Protein AF-A0A1I8H5A0-F1 (afdb_monomer)

pLDDT: mean 78.32, std 18.62, range [27.25, 97.75]

Nearest PDB structures (foldseek):
  9ce3-assembly1_A  TM=4.148E-01  e=1.169E-10  Homo sapiens
  9ce3-assembly1_B  TM=4.151E-01  e=1.150E-09  Homo sapiens
  7zbw-assembly1_D  TM=3.678E-01  e=2.591E-02  Homo sapiens
  8vh5-assembly1_C  TM=3.851E-01  e=1.551E+00  Homo sapiens
  6bcu-assembly1_B  TM=1.953E-01  e=2.354E-01  Homo sapiens

Mean predicted aligned error: 11.82 Å

Structure (mmCIF, N/CA/C/O backbone):
data_AF-A0A1I8H5A0-F1
#
_entry.id   AF-A0A1I8H5A0-F1
#
loop_
_atom_site.group_PDB
_atom_site.id
_atom_site.type_symbol
_atom_site.label_atom_id
_atom_site.label_alt_id
_atom_site.label_comp_id
_atom_site.label_asym_id
_atom_site.label_entity_id
_atom_site.label_seq_id
_atom_site.pdbx_PDB_ins_code
_atom_site.Cartn_x
_atom_site.Cartn_y
_atom_site.Cartn_z
_atom_site.occupancy
_atom_site.B_iso_or_equiv
_atom_site.auth_seq_id
_atom_site.auth_comp_id
_atom_site.auth_asym_id
_atom_site.auth_atom_id
_atom_site.pdbx_PDB_model_num
ATOM 1 N N . GLN A 1 1 ? -18.972 13.573 58.453 1.00 36.12 1 GLN A N 1
ATOM 2 C CA . GLN A 1 1 ? -18.471 12.207 58.194 1.00 36.12 1 GLN A CA 1
ATOM 3 C C . GLN A 1 1 ? -19.435 11.590 57.183 1.00 36.12 1 GLN A C 1
ATOM 5 O O . GLN A 1 1 ? -20.547 11.268 57.561 1.00 36.12 1 GLN A O 1
ATOM 10 N N . GLN A 1 2 ? -19.290 11.885 55.888 1.00 27.25 2 GLN A N 1
ATOM 11 C CA . GLN A 1 2 ? -18.440 11.195 54.898 1.00 27.25 2 GLN A CA 1
ATOM 12 C C . GLN A 1 2 ? -18.731 9.688 54.761 1.00 27.25 2 GLN A C 1
ATOM 14 O O . GLN A 1 2 ? -18.377 8.919 55.642 1.00 27.25 2 GLN A O 1
ATOM 19 N N . GLN A 1 3 ? -19.367 9.366 53.622 1.00 29.69 3 GLN A N 1
ATOM 20 C CA . GLN A 1 3 ? -19.095 8.273 52.671 1.00 29.69 3 GLN A CA 1
ATOM 21 C C . GLN A 1 3 ? -18.950 6.828 53.180 1.00 29.69 3 GLN A C 1
ATOM 23 O O . GLN A 1 3 ? -18.031 6.511 53.920 1.00 29.69 3 GLN A O 1
ATOM 28 N N . GLN A 1 4 ? -19.738 5.917 52.594 1.00 29.20 4 GLN A N 1
ATOM 29 C CA . GLN A 1 4 ? -19.280 5.066 51.476 1.00 29.20 4 GLN A CA 1
ATOM 30 C C . GLN A 1 4 ? -20.447 4.198 50.959 1.00 29.20 4 GLN A C 1
ATOM 32 O O . GLN A 1 4 ? -20.838 3.216 51.581 1.00 29.20 4 GLN A O 1
ATOM 37 N N . GLN A 1 5 ? -21.008 4.575 49.806 1.00 34.12 5 GLN A N 1
ATOM 38 C CA . GLN A 1 5 ? -21.687 3.641 48.905 1.00 34.12 5 GLN A CA 1
ATOM 39 C C . GLN A 1 5 ? -20.589 3.001 48.056 1.00 34.12 5 GLN A C 1
ATOM 41 O O . GLN A 1 5 ? -19.822 3.712 47.412 1.00 34.12 5 GLN A O 1
ATOM 46 N N . GLN A 1 6 ? -20.465 1.680 48.136 1.00 36.69 6 GLN A N 1
ATOM 47 C CA . GLN A 1 6 ? -19.464 0.914 47.407 1.00 36.69 6 GLN A CA 1
ATOM 48 C C . GLN A 1 6 ? -20.053 0.476 46.063 1.00 36.69 6 GLN A C 1
ATOM 50 O O . GLN A 1 6 ? -21.084 -0.199 46.016 1.00 36.69 6 GLN A O 1
ATOM 55 N N . ASP A 1 7 ? -19.389 0.897 44.990 1.00 35.56 7 ASP A N 1
ATOM 56 C CA . ASP A 1 7 ? -19.660 0.518 43.610 1.00 35.56 7 ASP A CA 1
ATOM 57 C C . ASP A 1 7 ? -19.607 -1.002 43.432 1.00 35.56 7 ASP A C 1
ATOM 59 O O . ASP A 1 7 ? -18.598 -1.654 43.710 1.00 35.56 7 ASP A O 1
ATOM 63 N N . SER A 1 8 ? -20.698 -1.570 42.919 1.00 36.00 8 SER A N 1
ATOM 64 C CA . SER A 1 8 ? -20.673 -2.922 42.363 1.00 36.00 8 SER A CA 1
ATOM 65 C C . SER A 1 8 ? -20.005 -2.867 40.991 1.00 36.00 8 SER A C 1
ATOM 67 O O . SER A 1 8 ? -20.434 -2.129 40.099 1.00 36.00 8 SER A O 1
ATOM 69 N N . SER A 1 9 ? -18.924 -3.633 40.848 1.00 45.16 9 SER A N 1
ATOM 70 C CA . SER A 1 9 ? -18.112 -3.712 39.638 1.00 45.16 9 SER A CA 1
ATOM 71 C C . SER A 1 9 ? -18.972 -4.045 38.418 1.00 45.16 9 SER A C 1
ATOM 73 O O . SER A 1 9 ? -19.853 -4.902 38.467 1.00 45.16 9 SER A O 1
ATOM 75 N N . ILE A 1 10 ? -18.688 -3.398 37.287 1.00 45.38 10 ILE A N 1
ATOM 76 C CA . ILE A 1 10 ? -19.320 -3.665 35.983 1.00 45.38 10 ILE A CA 1
ATOM 77 C C . ILE A 1 10 ? -19.198 -5.157 35.608 1.00 45.38 10 ILE A C 1
ATOM 79 O O . ILE A 1 10 ? -20.102 -5.715 34.985 1.00 45.38 10 ILE A O 1
ATOM 83 N N . ALA A 1 11 ? -18.153 -5.838 36.095 1.00 39.69 11 ALA A N 1
ATOM 84 C CA . ALA A 1 11 ? -17.982 -7.285 35.968 1.00 39.69 11 ALA A CA 1
ATOM 85 C C . ALA A 1 11 ? -19.120 -8.099 36.620 1.00 39.69 11 ALA A C 1
ATOM 87 O O . ALA A 1 11 ? -19.476 -9.168 36.124 1.00 39.69 11 ALA A O 1
ATOM 88 N N . ASP A 1 12 ? -19.736 -7.596 37.692 1.00 44.28 12 ASP A N 1
ATOM 89 C CA . ASP A 1 12 ? -20.844 -8.267 38.378 1.00 44.28 12 ASP A CA 1
ATOM 90 C C . ASP A 1 12 ? -22.194 -8.005 37.701 1.00 44.28 12 ASP A C 1
ATOM 92 O O . ASP A 1 12 ? -23.044 -8.894 37.669 1.00 44.28 12 ASP A O 1
ATOM 96 N N . LYS A 1 13 ? -22.378 -6.842 37.063 1.00 49.00 13 LYS A N 1
ATOM 97 C CA . LYS A 1 13 ? -23.572 -6.569 36.239 1.00 49.00 13 LYS A CA 1
ATOM 98 C C . LYS A 1 13 ? -23.589 -7.421 34.968 1.00 49.00 13 LYS A C 1
ATOM 100 O O . LYS A 1 13 ? -24.644 -7.923 34.584 1.00 49.00 13 LYS A O 1
ATOM 105 N N . LEU A 1 14 ? -22.419 -7.671 34.378 1.00 40.91 14 LEU A N 1
ATOM 106 C CA . LEU A 1 14 ? -22.277 -8.577 33.237 1.00 40.91 14 LEU A CA 1
ATOM 107 C C . LEU A 1 14 ? -22.564 -10.038 33.619 1.00 40.91 14 LEU A C 1
ATOM 109 O O . LEU A 1 14 ? -23.171 -10.761 32.838 1.00 40.91 14 LEU A O 1
ATOM 113 N N . ARG A 1 15 ? -22.247 -10.477 34.845 1.00 43.91 15 ARG A N 1
ATOM 114 C CA . ARG A 1 15 ? -22.574 -11.842 35.310 1.00 43.91 15 ARG A CA 1
ATOM 115 C C . ARG A 1 15 ? -24.074 -12.115 35.443 1.00 43.91 15 ARG A C 1
ATOM 117 O O . ARG A 1 15 ? -24.494 -13.258 35.271 1.00 43.91 15 ARG A O 1
ATOM 124 N N . VAL A 1 16 ? -24.880 -11.098 35.748 1.00 48.06 16 VAL A N 1
ATOM 125 C CA . VAL A 1 16 ? -26.335 -11.245 35.949 1.00 48.06 16 VAL A CA 1
ATOM 126 C C . VAL A 1 16 ? -27.083 -11.424 34.624 1.00 48.06 16 VAL A C 1
ATOM 128 O O . VAL A 1 16 ? -28.073 -12.152 34.585 1.00 48.06 16 VAL A O 1
ATOM 131 N N . LEU A 1 17 ? -26.589 -10.846 33.526 1.00 50.06 17 LEU A N 1
ATOM 132 C CA . LEU A 1 17 ? -27.202 -10.996 32.199 1.00 50.06 17 LEU A CA 1
ATOM 133 C C . LEU A 1 17 ? -27.052 -12.414 31.619 1.00 50.06 17 LEU A C 1
ATOM 135 O O . LEU A 1 17 ? -27.881 -12.834 30.818 1.00 50.06 17 LEU A O 1
ATOM 139 N N . PHE A 1 18 ? -26.051 -13.178 32.069 1.00 49.72 18 PHE A N 1
ATOM 140 C CA . PHE A 1 18 ? -25.704 -14.488 31.502 1.00 49.72 18 PHE A CA 1
ATOM 141 C C . PHE A 1 18 ? -26.106 -15.704 32.350 1.00 49.72 18 PHE A C 1
ATOM 143 O O . PHE A 1 18 ? -25.821 -16.829 31.948 1.00 49.72 18 PHE A O 1
ATOM 150 N N . ASN A 1 19 ? -26.772 -15.539 33.502 1.00 39.81 19 ASN A N 1
ATOM 151 C CA . ASN A 1 19 ? -27.051 -16.675 34.390 1.00 39.81 19 ASN A CA 1
ATOM 152 C C . ASN A 1 19 ? -28.543 -16.844 34.720 1.00 39.81 19 ASN A C 1
ATOM 154 O O . ASN A 1 19 ? -29.027 -16.431 35.774 1.00 39.81 19 ASN A O 1
ATOM 158 N N . LYS A 1 20 ? -29.278 -17.513 33.824 1.00 38.03 20 LYS A N 1
ATOM 159 C CA . LYS A 1 20 ? -30.628 -18.035 34.091 1.00 38.03 20 LYS A CA 1
ATOM 160 C C . LYS A 1 20 ? -30.514 -19.536 34.404 1.00 38.03 20 LYS A C 1
ATOM 162 O O . LYS A 1 20 ? -30.179 -20.326 33.527 1.00 38.03 20 LYS A O 1
ATOM 167 N N . LYS A 1 21 ? -30.759 -19.937 35.659 1.00 35.81 21 LYS A N 1
ATOM 168 C CA . LYS A 1 21 ? -30.766 -21.355 36.083 1.00 35.81 21 LYS A CA 1
ATOM 169 C C . LYS A 1 21 ? -32.036 -22.078 35.599 1.00 35.81 21 LYS A C 1
ATOM 171 O O . LYS A 1 21 ? -33.122 -21.547 35.833 1.00 35.81 21 LYS A O 1
ATOM 176 N N . PRO A 1 22 ? -31.945 -23.308 35.062 1.00 37.03 22 PRO A N 1
ATOM 177 C CA . PRO A 1 22 ? -33.051 -24.257 35.065 1.00 37.03 22 PRO A CA 1
ATOM 178 C C . PRO A 1 22 ? -33.091 -25.035 36.393 1.00 37.03 22 PRO A C 1
ATOM 180 O O . PRO A 1 22 ? -32.066 -25.326 37.015 1.00 37.03 22 PRO A O 1
ATOM 183 N N . SER A 1 23 ? -34.297 -25.351 36.854 1.00 32.72 23 SER A N 1
ATOM 184 C CA . SER A 1 23 ? -34.565 -26.161 38.043 1.00 32.72 23 SER A CA 1
ATOM 185 C C . SER A 1 23 ? -34.363 -27.659 37.769 1.00 32.72 23 SER A C 1
ATOM 187 O O . SER A 1 23 ? -35.067 -28.230 36.946 1.00 32.72 23 SER A O 1
ATOM 189 N N . SER A 1 24 ? -33.399 -28.240 38.493 1.00 37.25 24 SER A N 1
ATOM 190 C CA . SER A 1 24 ? -33.206 -29.641 38.929 1.00 37.25 24 SER A CA 1
ATOM 191 C C . SER A 1 24 ? -33.884 -30.798 38.170 1.00 37.25 24 SER A C 1
ATOM 193 O O . SER A 1 24 ? -35.094 -30.954 38.286 1.00 37.25 24 SER A O 1
ATOM 195 N N . THR A 1 25 ? -33.073 -31.732 37.641 1.00 33.72 25 THR A N 1
ATOM 196 C CA . THR A 1 25 ? -32.856 -33.082 38.233 1.00 33.72 25 THR A CA 1
ATOM 197 C C . THR A 1 25 ? -31.679 -33.832 37.580 1.00 33.72 25 THR A C 1
ATOM 199 O O . THR A 1 25 ? -31.668 -34.039 36.377 1.00 33.72 25 THR A O 1
ATOM 202 N N . SER A 1 26 ? -30.739 -34.275 38.431 1.00 41.84 26 SER A N 1
ATOM 203 C CA . SER A 1 26 ? -29.783 -35.402 38.315 1.00 41.84 26 SER A CA 1
ATOM 204 C C . SER A 1 26 ? -28.833 -35.548 37.101 1.00 41.84 26 SER A C 1
ATOM 206 O O . SER A 1 26 ? -29.247 -35.886 36.001 1.00 41.84 26 SER A O 1
ATOM 208 N N . SER A 1 27 ? -27.524 -35.564 37.417 1.00 39.47 27 SER A N 1
ATOM 209 C CA . SER A 1 27 ? -26.401 -36.182 36.661 1.00 39.47 27 SER A CA 1
ATOM 210 C C . SER A 1 27 ? -25.765 -35.438 35.467 1.00 39.47 27 SER A C 1
ATOM 212 O O . SER A 1 27 ? -25.192 -36.082 34.601 1.00 39.47 27 SER A O 1
ATOM 214 N N . GLU A 1 28 ? -25.747 -34.101 35.443 1.00 37.59 28 GLU A N 1
ATOM 215 C CA . GLU A 1 28 ? -25.071 -33.315 34.381 1.00 37.59 28 GLU A CA 1
ATOM 216 C C . GLU A 1 28 ? -23.931 -32.331 34.793 1.00 37.59 28 GLU A C 1
ATOM 218 O O . GLU A 1 28 ? -23.664 -31.403 34.027 1.00 37.59 28 GLU A O 1
ATOM 223 N N . PRO A 1 29 ? -23.189 -32.419 35.925 1.00 40.59 29 PRO A N 1
ATOM 224 C CA . PRO A 1 29 ? -22.271 -31.317 36.267 1.00 40.59 29 PRO A CA 1
ATOM 225 C C . PRO A 1 29 ? -21.056 -31.173 35.332 1.00 40.59 29 PRO A C 1
ATOM 227 O O . PRO A 1 29 ? -20.545 -30.070 35.172 1.00 40.59 29 PRO A O 1
ATOM 230 N N . GLN A 1 30 ? -20.581 -32.259 34.708 1.00 40.69 30 GLN A N 1
ATOM 231 C CA . GLN A 1 30 ? -19.347 -32.232 33.905 1.00 40.69 30 GLN A CA 1
ATOM 232 C C . GLN A 1 30 ? -19.579 -31.944 32.412 1.00 40.69 30 GLN A C 1
ATOM 234 O O . GLN A 1 30 ? -18.714 -31.352 31.772 1.00 40.69 30 GLN A O 1
ATOM 239 N N . GLN A 1 31 ? -20.749 -32.289 31.861 1.00 41.06 31 GLN A N 1
ATOM 240 C CA . GLN A 1 31 ? -21.080 -32.023 30.452 1.00 41.06 31 GLN A CA 1
ATOM 241 C C . GLN A 1 31 ? -21.606 -30.595 30.231 1.00 41.06 31 GLN A C 1
ATOM 243 O O . GLN A 1 31 ? -21.210 -29.949 29.263 1.00 41.06 31 GLN A O 1
ATOM 248 N N . LEU A 1 32 ? -22.395 -30.045 31.164 1.00 40.22 32 LEU A N 1
ATOM 249 C CA . LEU A 1 32 ? -22.862 -28.653 31.087 1.00 40.22 32 LEU A CA 1
ATOM 250 C C . LEU A 1 32 ? -21.727 -27.637 31.280 1.00 40.22 32 LEU A C 1
ATOM 252 O O . LEU A 1 32 ? -21.750 -26.574 30.667 1.00 40.22 32 LEU A O 1
ATOM 256 N N . GLN A 1 33 ? -20.706 -27.959 32.081 1.00 42.56 33 GLN A N 1
ATOM 257 C CA . GLN A 1 33 ? -19.560 -27.068 32.286 1.00 42.56 33 GLN A CA 1
ATOM 258 C C . GLN A 1 33 ? -18.626 -27.020 31.061 1.00 42.56 33 GLN A C 1
ATOM 260 O O . GLN A 1 33 ? -18.037 -25.974 30.791 1.00 42.56 33 GLN A O 1
ATOM 265 N N . GLN A 1 34 ? -18.562 -28.101 30.271 1.00 43.91 34 GLN A N 1
ATOM 266 C CA . GLN A 1 34 ? -17.910 -28.106 28.953 1.00 43.91 34 GLN A CA 1
ATOM 267 C C . GLN A 1 34 ? -18.767 -27.428 27.869 1.00 43.91 34 GLN A C 1
ATOM 269 O O . GLN A 1 34 ? -18.216 -26.718 27.032 1.00 43.91 34 GLN A O 1
ATOM 274 N N . GLN A 1 35 ? -20.100 -27.559 27.909 1.00 45.66 35 GLN A N 1
ATOM 275 C CA . GLN A 1 35 ? -21.001 -26.863 26.974 1.00 45.66 35 GLN A CA 1
ATOM 276 C C . GLN A 1 35 ? -21.066 -25.345 27.214 1.00 45.66 35 GLN A C 1
ATOM 278 O O . GLN A 1 35 ? -21.071 -24.573 26.258 1.00 45.66 35 GLN A O 1
ATOM 283 N N . GLN A 1 36 ? -21.044 -24.884 28.469 1.00 47.66 36 GLN A N 1
ATOM 284 C CA . GLN A 1 36 ? -21.005 -23.449 28.794 1.00 47.66 36 GLN A CA 1
ATOM 285 C C . GLN A 1 36 ? -19.665 -22.788 28.433 1.00 47.66 36 GLN A C 1
ATOM 287 O O . GLN A 1 36 ? -19.615 -21.579 28.226 1.00 47.66 36 GLN A O 1
ATOM 292 N N . GLN A 1 37 ? -18.579 -23.560 28.299 1.00 47.78 37 GLN A N 1
ATOM 293 C CA . GLN A 1 37 ? -17.295 -23.052 27.801 1.00 47.78 37 GLN A CA 1
ATOM 294 C C . GLN A 1 37 ? -17.253 -22.873 26.273 1.00 47.78 37 GLN A C 1
ATOM 296 O O . GLN A 1 37 ? -16.323 -22.235 25.778 1.00 47.78 37 GLN A O 1
ATOM 301 N N . GLN A 1 38 ? -18.256 -23.376 25.541 1.00 50.16 38 GLN A N 1
ATOM 302 C CA . GLN A 1 38 ? -18.289 -23.403 24.074 1.00 50.16 38 GLN A CA 1
ATOM 303 C C . GLN A 1 38 ? -19.316 -22.462 23.426 1.00 50.16 38 GLN A C 1
ATOM 305 O O . GLN A 1 38 ? -19.316 -22.347 22.203 1.00 50.16 38 GLN A O 1
ATOM 310 N N . GLN A 1 39 ? -20.163 -21.765 24.191 1.00 57.53 39 GLN A N 1
ATOM 311 C CA . GLN A 1 39 ? -21.069 -20.772 23.604 1.00 57.53 39 GLN A CA 1
ATOM 312 C C . GLN A 1 39 ? -20.281 -19.520 23.215 1.00 57.53 39 GLN A C 1
ATOM 314 O O . GLN A 1 39 ? -19.630 -18.890 24.056 1.00 57.53 39 GLN A O 1
ATOM 319 N N . GLN A 1 40 ? -20.298 -19.188 21.924 1.00 58.22 40 GLN A N 1
ATOM 320 C CA . GLN A 1 40 ? -19.700 -17.952 21.448 1.00 58.22 40 GLN A CA 1
ATOM 321 C C . GLN A 1 40 ? -20.525 -16.764 21.970 1.00 58.22 40 GLN A C 1
ATOM 323 O O . GLN A 1 40 ? -21.753 -16.825 22.003 1.00 58.22 40 GLN A O 1
ATOM 328 N N . PRO A 1 41 ? -19.874 -15.690 22.439 1.00 64.50 41 PRO A N 1
ATOM 329 C CA . PRO A 1 41 ? -20.574 -14.476 22.842 1.00 64.50 41 PRO A CA 1
ATOM 330 C C . PRO A 1 41 ? -21.355 -13.888 21.656 1.00 64.50 41 PRO A C 1
ATOM 332 O O . PRO A 1 41 ? -20.792 -13.681 20.586 1.00 64.50 41 PRO A O 1
ATOM 335 N N . VAL A 1 42 ? -22.646 -13.606 21.847 1.00 72.50 42 VAL A N 1
ATOM 336 C CA . VAL A 1 42 ? -23.526 -13.020 20.820 1.00 72.50 42 VAL A CA 1
ATOM 337 C C . VAL A 1 42 ? -23.504 -11.495 20.927 1.00 72.50 42 VAL A C 1
ATOM 339 O O . VAL A 1 42 ? -23.496 -10.950 22.035 1.00 72.50 42 VAL A O 1
ATOM 342 N N . LEU A 1 43 ? -23.536 -10.794 19.792 1.00 75.44 43 LEU A N 1
ATOM 343 C CA . LEU A 1 43 ? -23.784 -9.352 19.771 1.00 75.44 43 LEU A CA 1
ATOM 344 C C . LEU A 1 43 ? -25.188 -9.048 20.321 1.00 75.44 43 LEU A C 1
ATOM 346 O O . LEU A 1 43 ? -26.190 -9.344 19.677 1.00 75.44 43 LEU A O 1
ATOM 350 N N . THR A 1 44 ? -25.274 -8.434 21.500 1.00 76.31 44 THR A N 1
ATOM 351 C CA . THR A 1 44 ? -26.557 -8.057 22.110 1.00 76.31 44 THR A CA 1
ATOM 352 C C . THR A 1 44 ? -26.909 -6.594 21.832 1.00 76.31 44 THR A C 1
ATOM 354 O O . THR A 1 44 ? -26.030 -5.741 21.724 1.00 76.31 44 THR A O 1
ATOM 357 N N . GLU A 1 45 ? -28.205 -6.264 21.794 1.00 78.75 45 GLU A N 1
ATOM 358 C CA . GLU A 1 45 ? -28.675 -4.864 21.736 1.00 78.75 45 GLU A CA 1
ATOM 359 C C . GLU A 1 45 ? -28.112 -4.024 22.895 1.00 78.75 45 GLU A C 1
ATOM 361 O O . GLU A 1 45 ? -27.731 -2.876 22.702 1.00 78.75 45 GLU A O 1
ATOM 366 N N . GLN A 1 46 ? -27.946 -4.626 24.077 1.00 80.00 46 GLN A N 1
ATOM 367 C CA . GLN A 1 46 ? -27.339 -3.974 25.243 1.00 80.00 46 GLN A CA 1
ATOM 368 C C . GLN A 1 46 ? -25.869 -3.596 25.025 1.00 80.00 46 GLN A C 1
ATOM 370 O O . GLN A 1 46 ? -25.410 -2.575 25.534 1.00 80.00 46 GLN A O 1
ATOM 375 N N . LEU A 1 47 ? -25.118 -4.414 24.281 1.00 81.81 47 LEU A N 1
ATOM 376 C CA . LEU A 1 47 ? -23.746 -4.092 23.899 1.00 81.81 47 LEU A CA 1
ATOM 377 C C . LEU A 1 47 ? -23.719 -2.932 22.897 1.00 81.81 47 LEU A C 1
ATOM 379 O O . LEU A 1 47 ? -22.889 -2.043 23.017 1.00 81.81 47 LEU A O 1
ATOM 383 N N . VAL A 1 48 ? -24.635 -2.902 21.927 1.00 85.56 48 VAL A N 1
ATOM 384 C CA . VAL A 1 48 ? -24.722 -1.779 20.977 1.00 85.56 48 VAL A CA 1
ATOM 385 C C . VAL A 1 48 ? -25.137 -0.489 21.693 1.00 85.56 48 VAL A C 1
ATOM 387 O O . VAL A 1 48 ? -24.568 0.571 21.441 1.00 85.56 48 VAL A O 1
ATOM 390 N N . GLU A 1 49 ? -26.080 -0.572 22.631 1.00 89.19 49 GLU A N 1
ATOM 391 C CA . GLU A 1 49 ? -26.533 0.559 23.441 1.00 89.19 49 GLU A CA 1
ATOM 392 C C . GLU A 1 49 ? -25.407 1.124 24.323 1.00 89.19 49 GLU A C 1
ATOM 394 O O . GLU A 1 49 ? -25.267 2.346 24.419 1.00 89.19 49 GLU A O 1
ATOM 399 N N . SER A 1 50 ? -24.553 0.266 24.897 1.00 91.62 50 SER A N 1
ATOM 400 C CA . SER A 1 50 ? -23.406 0.699 25.710 1.00 91.62 50 SER A CA 1
ATOM 401 C C . SER A 1 50 ? -22.291 1.373 24.899 1.00 91.62 50 SER A C 1
ATOM 403 O O . SER A 1 50 ? -21.528 2.167 25.448 1.00 91.62 50 SER A O 1
ATOM 405 N N . LEU A 1 51 ? -22.216 1.099 23.594 1.00 93.38 51 LEU A N 1
ATOM 406 C CA . LEU A 1 51 ? -21.297 1.754 22.659 1.00 93.38 51 LEU A CA 1
ATOM 407 C C . LEU A 1 51 ? -21.853 3.069 22.099 1.00 93.38 51 LEU A C 1
ATOM 409 O O . LEU A 1 51 ? -21.080 3.887 21.602 1.00 93.38 51 LEU A O 1
ATOM 413 N N . SER A 1 52 ? -23.172 3.263 22.149 1.00 91.06 52 SER A N 1
ATOM 414 C CA . SER A 1 52 ? -23.867 4.354 21.463 1.00 91.06 52 SER A CA 1
ATOM 415 C C . SER A 1 52 ? -23.484 5.749 21.971 1.00 91.06 52 SER A C 1
ATOM 417 O O . SER A 1 52 ? -23.104 5.936 23.127 1.00 91.06 52 SER A O 1
ATOM 419 N N . CYS A 1 53 ? -23.673 6.762 21.121 1.00 90.44 53 CYS A N 1
ATOM 420 C CA . CYS A 1 53 ? -23.412 8.171 21.437 1.00 90.44 53 CYS A CA 1
ATOM 421 C C . CYS A 1 53 ? -24.278 8.751 22.573 1.00 90.44 53 CYS A C 1
ATOM 423 O O . CYS A 1 53 ? -24.039 9.875 23.000 1.00 90.44 53 CYS A O 1
ATOM 425 N N . GLY A 1 54 ? -25.284 8.015 23.062 1.00 88.81 54 GLY A N 1
ATOM 426 C CA . GLY A 1 54 ? -26.074 8.408 24.233 1.00 88.81 54 GLY A CA 1
ATOM 427 C C . GLY A 1 54 ? -25.367 8.174 25.573 1.00 88.81 54 GLY A C 1
ATOM 428 O O . GLY A 1 54 ? -25.843 8.657 26.598 1.00 88.81 54 GLY A O 1
ATOM 429 N N . GLN A 1 55 ? -24.259 7.428 25.583 1.00 92.38 55 GLN A N 1
ATOM 430 C CA . GLN A 1 55 ? -23.463 7.145 26.778 1.00 92.38 55 GLN A CA 1
ATOM 431 C C . GLN A 1 55 ? -22.334 8.168 26.965 1.00 92.38 55 GLN A C 1
ATOM 433 O O . GLN A 1 55 ? -21.845 8.762 26.004 1.00 92.38 55 GLN A O 1
ATOM 438 N N . ASP A 1 56 ? -21.877 8.321 28.209 1.00 94.38 56 ASP A N 1
ATOM 439 C CA . ASP A 1 56 ? -20.683 9.108 28.530 1.00 94.38 56 ASP A CA 1
ATOM 440 C C . ASP A 1 56 ? -19.423 8.541 27.845 1.00 94.38 56 ASP A C 1
ATOM 442 O O . ASP A 1 56 ? -19.262 7.321 27.725 1.00 94.38 56 ASP A O 1
ATOM 446 N N . VAL A 1 57 ? -18.510 9.419 27.414 1.00 94.69 57 VAL A N 1
ATOM 447 C CA . VAL A 1 57 ? -17.316 9.035 26.645 1.00 94.69 57 VAL A CA 1
ATOM 448 C C . VAL A 1 57 ? -16.430 8.034 27.394 1.00 94.69 57 VAL A C 1
ATOM 450 O O . VAL A 1 57 ? -15.928 7.095 26.779 1.00 94.69 57 VAL A O 1
ATOM 453 N N . GLU A 1 58 ? -16.288 8.145 28.719 1.00 94.94 58 GLU A N 1
ATOM 454 C CA . GLU A 1 58 ? -15.463 7.219 29.502 1.00 94.94 58 GLU A CA 1
ATOM 455 C C . GLU A 1 58 ? -16.090 5.824 29.586 1.00 94.94 58 GLU A C 1
ATOM 457 O O . GLU A 1 58 ? -15.387 4.807 29.564 1.00 94.94 58 GLU A O 1
ATOM 462 N N . LEU A 1 59 ? -17.423 5.755 29.670 1.00 95.00 59 LEU A N 1
ATOM 463 C CA . LEU A 1 59 ? -18.154 4.488 29.641 1.00 95.00 59 LEU A CA 1
ATOM 464 C C . LEU A 1 59 ? -18.033 3.822 28.271 1.00 95.00 59 LEU A C 1
ATOM 466 O O . LEU A 1 59 ? -17.803 2.613 28.201 1.00 95.00 59 LEU A O 1
ATOM 470 N N . ARG A 1 60 ? -18.104 4.614 27.197 1.00 96.81 60 ARG A N 1
ATOM 471 C CA . ARG A 1 60 ? -17.917 4.124 25.827 1.00 96.81 60 ARG A CA 1
ATOM 472 C C . ARG A 1 60 ? -16.506 3.597 25.605 1.00 96.81 60 ARG A C 1
ATOM 474 O O . ARG A 1 60 ? -16.366 2.505 25.067 1.00 96.81 60 ARG A O 1
ATOM 481 N N . ILE A 1 61 ? -15.470 4.292 26.086 1.00 96.56 61 ILE A N 1
ATOM 482 C CA . ILE A 1 61 ? -14.077 3.809 26.025 1.00 96.56 61 ILE A CA 1
ATOM 483 C C . ILE A 1 61 ? -13.957 2.426 26.677 1.00 96.56 61 ILE A C 1
ATOM 485 O O . ILE A 1 61 ? -13.415 1.502 26.068 1.00 96.56 61 ILE A O 1
ATOM 489 N N . LYS A 1 62 ? -14.505 2.252 27.887 1.00 96.12 62 LYS A N 1
ATOM 490 C CA . LYS A 1 62 ? -14.485 0.959 28.595 1.00 96.12 62 LYS A CA 1
ATOM 491 C C . LYS A 1 62 ? -15.232 -0.126 27.818 1.00 96.12 62 LYS A C 1
ATOM 493 O O . LYS A 1 62 ? -14.726 -1.241 27.706 1.00 96.12 62 LYS A O 1
ATOM 498 N N . ALA A 1 63 ? -16.401 0.192 27.260 1.00 95.50 63 ALA A N 1
ATOM 499 C CA . ALA A 1 63 ? -17.179 -0.742 26.448 1.00 95.50 63 ALA A CA 1
ATOM 500 C C . ALA A 1 63 ? -16.428 -1.159 25.167 1.00 95.50 63 ALA A C 1
ATOM 502 O O . ALA A 1 63 ? -16.353 -2.347 24.854 1.00 95.50 63 ALA A O 1
ATOM 503 N N . VAL A 1 64 ? -15.800 -0.206 24.468 1.00 97.06 64 VAL A N 1
ATOM 504 C CA . VAL A 1 64 ? -14.968 -0.450 23.276 1.00 97.06 64 VAL A CA 1
ATOM 505 C C . VAL A 1 64 ? -13.774 -1.345 23.610 1.00 97.06 64 VAL A C 1
ATOM 507 O O . VAL A 1 64 ? -13.496 -2.298 22.882 1.00 97.06 64 VAL A O 1
ATOM 510 N N . GLN A 1 65 ? -13.081 -1.089 24.722 1.00 95.88 65 GLN A N 1
ATOM 511 C CA . GLN A 1 65 ? -11.944 -1.903 25.162 1.00 95.88 65 GLN A CA 1
ATOM 512 C C . GLN A 1 65 ? -12.364 -3.337 25.509 1.00 95.88 65 GLN A C 1
ATOM 514 O O . GLN A 1 65 ? -11.721 -4.286 25.062 1.00 95.88 65 GLN A O 1
ATOM 519 N N . GLN A 1 66 ? -13.474 -3.508 26.234 1.00 92.88 66 GLN A N 1
ATOM 520 C CA . GLN A 1 66 ? -14.028 -4.829 26.550 1.00 92.88 66 GLN A CA 1
ATOM 521 C C . GLN A 1 66 ? -14.414 -5.600 25.284 1.00 92.88 66 GLN A C 1
ATOM 523 O O . GLN A 1 66 ? -14.107 -6.786 25.163 1.00 92.88 66 GLN A O 1
ATOM 528 N N . LEU A 1 67 ? -15.046 -4.930 24.315 1.00 93.06 67 LEU A N 1
ATOM 529 C CA . LEU A 1 67 ? -15.378 -5.540 23.030 1.00 93.06 67 LEU A CA 1
ATOM 530 C C . LEU A 1 67 ? -14.120 -5.929 22.247 1.00 93.06 67 LEU A C 1
ATOM 532 O O . LEU A 1 67 ? -14.070 -7.012 21.670 1.00 93.06 67 LEU A O 1
ATOM 536 N N . THR A 1 68 ? -13.093 -5.079 22.256 1.00 95.00 68 THR A N 1
ATOM 537 C CA . THR A 1 68 ? -11.809 -5.350 21.591 1.00 95.00 68 THR A CA 1
ATOM 538 C C . THR A 1 68 ? -11.149 -6.609 22.155 1.00 95.00 68 THR A C 1
ATOM 540 O O . THR A 1 68 ? -10.719 -7.477 21.392 1.00 95.00 68 THR A O 1
ATOM 543 N N . GLU A 1 69 ? -11.102 -6.745 23.484 1.00 92.06 69 GLU A N 1
ATOM 544 C CA . GLU A 1 69 ? -10.564 -7.933 24.159 1.00 92.06 69 GLU A CA 1
ATOM 545 C C . GLU A 1 69 ? -11.374 -9.189 23.815 1.00 92.06 69 GLU A C 1
ATOM 547 O O . GLU A 1 69 ? -10.815 -10.252 23.536 1.00 92.06 69 GLU A O 1
ATOM 552 N N . LEU A 1 70 ? -12.699 -9.063 23.788 1.00 88.62 70 LEU A N 1
ATOM 553 C CA . LEU A 1 70 ? -13.598 -10.158 23.465 1.00 88.62 70 LEU A CA 1
ATOM 554 C C . LEU A 1 70 ? -13.384 -10.642 22.023 1.00 88.62 70 LEU A C 1
ATOM 556 O O . LEU A 1 70 ? -13.202 -11.841 21.826 1.00 88.62 70 LEU A O 1
ATOM 560 N N . VAL A 1 71 ? -13.310 -9.730 21.046 1.00 90.25 71 VAL A N 1
ATOM 561 C CA . VAL A 1 71 ? -13.019 -10.043 19.632 1.00 90.25 71 VAL A CA 1
ATOM 562 C C . VAL A 1 71 ? -11.645 -10.688 19.456 1.00 90.25 71 VAL A C 1
ATOM 564 O O . VAL A 1 71 ? -11.492 -11.615 18.664 1.00 90.25 71 VAL A O 1
ATOM 567 N N . SER A 1 72 ? -10.644 -10.205 20.192 1.00 88.44 72 SER A N 1
ATOM 568 C CA . SER A 1 72 ? -9.271 -10.711 20.090 1.00 88.44 72 SER A CA 1
ATOM 569 C C . SER A 1 72 ? -9.136 -12.137 20.634 1.00 88.44 72 SER A C 1
ATOM 571 O O . SER A 1 72 ? -8.329 -12.917 20.135 1.00 88.44 72 SER A O 1
ATOM 573 N N . ASN A 1 73 ? -9.937 -12.494 21.644 1.00 84.31 73 ASN A N 1
ATOM 574 C CA . ASN A 1 73 ? -9.849 -13.782 22.334 1.00 84.31 73 ASN A CA 1
ATOM 575 C C . ASN A 1 73 ? -10.894 -14.811 21.872 1.00 84.31 73 ASN A C 1
ATOM 577 O O . ASN A 1 73 ? -10.712 -16.012 22.085 1.00 84.31 73 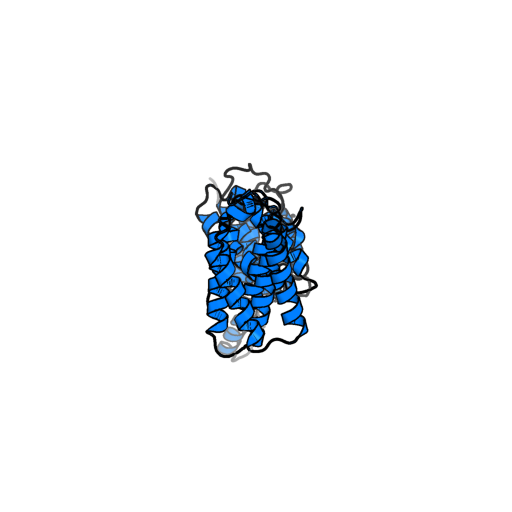ASN A O 1
ATOM 581 N N . ARG A 1 74 ? -12.022 -14.370 21.304 1.00 78.69 74 ARG A N 1
ATOM 582 C CA . ARG A 1 74 ? -13.161 -15.219 20.925 1.00 78.69 74 ARG A CA 1
ATOM 583 C C . ARG A 1 74 ? -13.833 -14.695 19.661 1.00 78.69 74 ARG A C 1
ATOM 585 O O . ARG A 1 74 ? -13.871 -13.496 19.405 1.00 78.69 74 ARG A O 1
ATOM 592 N N . ARG A 1 75 ? -14.453 -15.605 18.906 1.00 72.56 75 ARG A N 1
ATOM 593 C CA . ARG A 1 75 ? -15.398 -15.205 17.862 1.00 72.56 75 ARG A CA 1
ATOM 594 C C . ARG A 1 75 ? -16.739 -14.810 18.485 1.00 72.56 75 ARG A C 1
ATOM 596 O O . ARG A 1 75 ? -17.225 -15.492 19.382 1.00 72.56 75 ARG A O 1
ATOM 603 N N . LEU A 1 76 ? -17.271 -13.691 18.020 1.00 75.38 76 LEU A N 1
ATOM 604 C CA . LEU A 1 76 ? -18.595 -13.160 18.255 1.00 75.38 76 LEU A CA 1
ATOM 605 C C . LEU A 1 76 ? -19.527 -13.813 17.246 1.00 75.38 76 LEU A C 1
ATOM 607 O O . LEU A 1 76 ? -19.252 -13.798 16.044 1.00 75.38 76 LEU A O 1
ATOM 611 N N . GLU A 1 77 ? -20.648 -14.318 17.734 1.00 72.56 77 GLU A N 1
ATOM 612 C CA . GLU A 1 77 ? -21.789 -14.592 16.878 1.00 72.56 77 GLU A CA 1
ATOM 613 C C . GLU A 1 77 ? -22.460 -13.255 16.558 1.00 72.56 77 GLU A C 1
ATOM 615 O O . GLU A 1 77 ? -22.989 -12.567 17.437 1.00 72.56 77 GLU A O 1
ATOM 620 N N . THR A 1 78 ? -22.387 -12.854 15.292 1.00 69.38 78 THR A N 1
ATOM 621 C CA . THR A 1 78 ? -23.037 -11.649 14.784 1.00 69.38 78 THR A CA 1
ATOM 622 C C . THR A 1 78 ? -24.098 -12.035 13.766 1.00 69.38 78 THR A C 1
ATOM 624 O O . THR A 1 78 ? -23.866 -12.839 12.863 1.00 69.38 78 THR A O 1
ATOM 627 N N . GLU A 1 79 ? -25.283 -11.446 13.899 1.00 73.56 79 GLU A N 1
ATOM 628 C CA . GLU A 1 79 ? -26.275 -11.465 12.828 1.00 73.56 79 GLU A CA 1
ATOM 629 C C . GLU A 1 79 ? -25.772 -10.642 11.628 1.00 73.56 79 GLU A C 1
ATOM 631 O O . GLU A 1 79 ? -24.843 -9.832 11.745 1.00 73.56 79 GLU A O 1
ATOM 636 N N . SER A 1 80 ? -26.406 -10.822 10.465 1.00 75.94 80 SER A N 1
ATOM 637 C CA . SER A 1 80 ? -26.156 -9.972 9.294 1.00 75.94 80 SER A CA 1
ATOM 638 C C . SER A 1 80 ? -26.308 -8.495 9.674 1.00 75.94 80 SER A C 1
ATOM 640 O O . SER A 1 80 ? -27.346 -8.098 10.199 1.00 75.94 80 SER A O 1
ATOM 642 N N . GLY A 1 81 ? -25.294 -7.672 9.402 1.00 79.56 81 GLY A N 1
ATOM 643 C CA . GLY A 1 81 ? -25.300 -6.251 9.769 1.00 79.56 81 GLY A CA 1
ATOM 644 C C . GLY A 1 81 ? -24.723 -5.932 11.157 1.00 79.56 81 GLY A C 1
ATOM 645 O O . GLY A 1 81 ? -24.655 -4.763 11.539 1.00 79.56 81 GLY A O 1
ATOM 646 N N . GLY A 1 82 ? -24.333 -6.933 11.956 1.00 85.94 82 GLY A N 1
ATOM 647 C CA . GLY A 1 82 ? -23.846 -6.711 13.322 1.00 85.94 82 GLY A CA 1
ATOM 648 C C . GLY A 1 82 ? -22.547 -5.897 13.397 1.00 85.94 82 GLY A C 1
ATOM 649 O O . GLY A 1 82 ? -22.393 -5.058 14.285 1.00 85.94 82 GLY A O 1
ATOM 650 N N . LEU A 1 83 ? -21.631 -6.095 12.444 1.00 88.75 83 LEU A N 1
ATOM 651 C CA . LEU A 1 83 ? -20.351 -5.377 12.384 1.00 88.75 83 LEU A CA 1
ATOM 652 C C . LEU A 1 83 ? -20.554 -3.914 11.965 1.00 88.75 83 LEU A C 1
ATOM 654 O O . LEU A 1 83 ? -19.943 -3.008 12.531 1.00 88.75 83 LEU A O 1
ATOM 658 N N . GLU A 1 84 ? -21.470 -3.676 11.030 1.00 90.25 84 GLU A N 1
ATOM 659 C CA . GLU A 1 84 ? -21.909 -2.355 10.591 1.00 90.25 84 GLU A CA 1
ATOM 660 C C . GLU A 1 84 ? -22.527 -1.577 11.753 1.00 90.25 84 GLU A C 1
ATOM 662 O O . GLU A 1 84 ? -22.229 -0.398 11.937 1.00 90.25 84 GLU A O 1
ATOM 667 N N . ARG A 1 85 ? -23.350 -2.239 12.575 1.00 89.88 85 ARG A N 1
ATOM 668 C CA . ARG A 1 85 ? -23.947 -1.630 13.769 1.00 89.88 85 ARG A CA 1
ATOM 669 C C . ARG A 1 85 ? -22.903 -1.247 14.812 1.00 89.88 85 ARG A C 1
ATOM 671 O O . ARG A 1 85 ? -23.008 -0.156 15.368 1.00 89.88 85 ARG A O 1
ATOM 678 N N . ILE A 1 86 ? -21.896 -2.095 15.048 1.00 92.69 86 ILE A N 1
ATOM 679 C CA . ILE A 1 86 ? -20.760 -1.739 15.915 1.00 92.69 86 ILE A CA 1
ATOM 680 C C . ILE A 1 86 ? -20.067 -0.491 15.366 1.00 92.69 86 ILE A C 1
ATOM 682 O O . ILE A 1 86 ? -19.885 0.472 16.104 1.00 92.69 86 ILE A O 1
ATOM 686 N N . TRP A 1 87 ? -19.720 -0.483 14.075 1.00 94.94 87 TRP A N 1
ATOM 687 C CA . TRP A 1 87 ? -19.035 0.650 13.453 1.00 94.94 87 TRP A CA 1
ATOM 688 C C . TRP A 1 87 ? -19.839 1.948 13.567 1.00 94.94 87 TRP A C 1
ATOM 690 O O . TRP A 1 87 ? -19.312 2.970 14.002 1.00 94.94 87 TRP A O 1
ATOM 700 N N . LEU A 1 88 ? -21.133 1.912 13.241 1.00 93.56 88 LEU A N 1
ATOM 701 C CA . LEU A 1 88 ? -22.016 3.074 13.342 1.00 93.56 88 LEU A CA 1
ATOM 702 C C . LEU A 1 88 ? -22.123 3.617 14.770 1.00 93.56 88 LEU A C 1
ATOM 704 O O . LEU A 1 88 ? -22.251 4.828 14.931 1.00 93.56 88 LEU A O 1
ATOM 708 N N . ALA A 1 89 ? -22.056 2.747 15.782 1.00 94.88 89 ALA A N 1
ATOM 709 C CA . ALA A 1 89 ? -22.132 3.142 17.183 1.00 94.88 89 ALA A CA 1
ATOM 710 C C . ALA A 1 89 ? -20.856 3.820 17.704 1.00 94.88 89 ALA A C 1
ATOM 712 O O . ALA A 1 89 ? -20.938 4.502 18.719 1.00 94.88 89 ALA A O 1
ATOM 713 N N . VAL A 1 90 ? -19.699 3.629 17.053 1.00 96.00 90 VAL A N 1
ATOM 714 C CA . VAL A 1 90 ? -18.398 4.130 17.544 1.00 96.00 90 VAL A CA 1
ATOM 715 C C . VAL A 1 90 ? -17.688 5.095 16.594 1.00 96.00 90 VAL A C 1
ATOM 717 O O . VAL A 1 90 ? -16.695 5.700 16.987 1.00 96.00 90 VAL A O 1
ATOM 720 N N . ARG A 1 91 ? -18.146 5.251 15.345 1.00 94.56 91 ARG A N 1
ATOM 721 C CA . ARG A 1 91 ? -17.462 6.080 14.331 1.00 94.56 91 ARG A CA 1
ATOM 722 C C . ARG A 1 91 ? -17.328 7.555 14.720 1.00 94.56 91 ARG A C 1
ATOM 724 O O . ARG A 1 91 ? -16.400 8.219 14.278 1.00 94.56 91 ARG A O 1
ATOM 731 N N . ASP A 1 92 ? -18.246 8.070 15.531 1.00 93.88 92 ASP A N 1
ATOM 732 C CA . ASP A 1 92 ? -18.198 9.437 16.049 1.00 93.88 92 ASP A CA 1
ATOM 733 C C . ASP A 1 92 ? -17.002 9.650 16.981 1.00 93.88 92 ASP A C 1
ATOM 735 O O . ASP A 1 92 ? -16.435 10.736 17.010 1.00 93.88 92 ASP A O 1
ATOM 739 N N . LEU A 1 93 ? -16.547 8.599 17.672 1.00 93.69 93 LEU A N 1
ATOM 740 C CA . LEU A 1 93 ? -15.377 8.665 18.547 1.00 93.69 93 LEU A CA 1
ATOM 741 C C . LEU A 1 93 ? -14.048 8.777 17.788 1.00 93.69 93 LEU A C 1
ATOM 743 O O . LEU A 1 93 ? -13.021 8.972 18.428 1.00 93.69 93 LEU A O 1
ATOM 747 N N . VAL A 1 94 ? -14.030 8.619 16.459 1.00 91.81 94 VAL A N 1
ATOM 748 C CA . VAL A 1 94 ? -12.834 8.847 15.620 1.00 91.81 94 VAL A CA 1
ATOM 749 C C . VAL A 1 94 ? -12.937 10.092 14.745 1.00 91.81 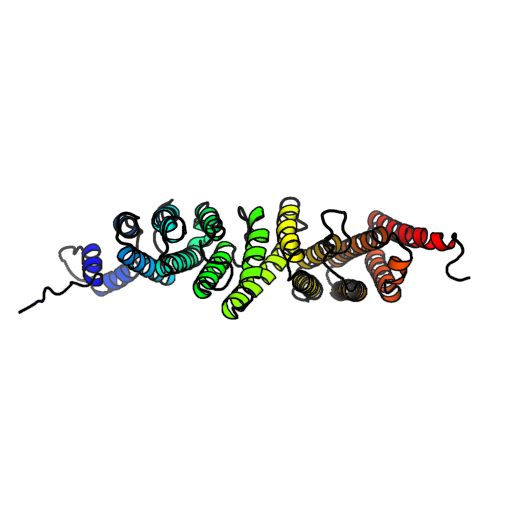94 VAL A C 1
ATOM 751 O O . VAL A 1 94 ? -11.936 10.495 14.147 1.00 91.81 94 VAL A O 1
ATOM 754 N N . ASP A 1 95 ? -14.114 10.713 14.695 1.00 88.56 95 ASP A N 1
ATOM 755 C CA . ASP A 1 95 ? -14.370 11.951 13.973 1.00 88.56 95 ASP A CA 1
ATOM 756 C C . ASP A 1 95 ? -13.901 13.151 14.809 1.00 88.56 95 ASP A C 1
ATOM 758 O O . ASP A 1 95 ? -14.468 13.460 15.858 1.00 88.56 95 ASP A O 1
ATOM 762 N N . ALA A 1 96 ? -12.866 13.845 14.329 1.00 80.19 96 ALA A N 1
ATOM 763 C CA . ALA A 1 96 ? -12.306 15.019 14.999 1.00 80.19 96 ALA A CA 1
ATOM 764 C C . ALA A 1 96 ? -13.302 16.191 15.098 1.00 80.19 96 ALA A C 1
ATOM 766 O O . ALA A 1 96 ? -13.136 17.068 15.942 1.00 80.19 96 ALA A O 1
ATOM 767 N N . GLY A 1 97 ? -14.351 16.211 14.267 1.00 81.12 97 GLY A N 1
ATOM 768 C CA . GLY A 1 97 ? -15.448 17.171 14.391 1.00 81.12 97 GLY A CA 1
ATOM 769 C C . GLY A 1 97 ? -16.415 16.862 15.540 1.00 81.12 97 GLY A C 1
ATOM 770 O O . GLY A 1 97 ? -17.226 17.719 15.888 1.00 81.12 97 GLY A O 1
ATOM 771 N N . GLN A 1 98 ? -16.351 15.659 16.121 1.00 84.38 98 GLN A N 1
ATOM 772 C CA . GLN A 1 98 ? -17.280 15.183 17.154 1.00 84.38 98 GLN A CA 1
ATOM 773 C C . GLN A 1 98 ? -16.601 14.888 18.493 1.00 84.38 98 GLN A C 1
ATOM 775 O O . GLN A 1 98 ? -17.227 15.072 19.537 1.00 84.38 98 GLN A O 1
ATOM 780 N N . THR A 1 99 ? -15.335 14.465 18.497 1.00 84.25 99 THR A N 1
ATOM 781 C CA . THR A 1 99 ? -14.575 14.261 19.733 1.00 84.25 99 THR A CA 1
ATOM 782 C C . THR A 1 99 ? -13.117 14.695 19.610 1.00 84.25 99 THR A C 1
ATOM 784 O O . THR A 1 99 ? -12.449 14.446 18.609 1.00 84.25 99 THR A O 1
ATOM 787 N N . ASP A 1 100 ? -12.603 15.297 20.679 1.00 85.25 100 ASP A N 1
ATOM 788 C CA . ASP A 1 100 ? -11.191 15.617 20.900 1.00 85.25 100 ASP A CA 1
ATOM 789 C C . ASP A 1 100 ? -10.480 14.572 21.789 1.00 85.25 100 ASP A C 1
ATOM 791 O O . ASP A 1 100 ? -9.277 14.671 22.046 1.00 85.25 100 ASP A O 1
ATOM 795 N N . ASN A 1 101 ? -11.193 13.533 22.243 1.00 89.94 101 ASN A N 1
ATOM 796 C CA . ASN A 1 101 ? -10.669 12.540 23.175 1.00 89.94 101 ASN A CA 1
ATOM 797 C C . ASN A 1 101 ? -9.772 11.503 22.469 1.00 89.94 101 ASN A C 1
ATOM 799 O O . ASN A 1 101 ? -10.244 10.554 21.839 1.00 89.94 101 ASN A O 1
ATOM 803 N N . LEU A 1 102 ? -8.453 11.655 22.615 1.00 88.19 102 LEU A N 1
ATOM 804 C CA . LEU A 1 102 ? -7.452 10.781 21.986 1.00 88.19 102 LEU A CA 1
ATOM 805 C C .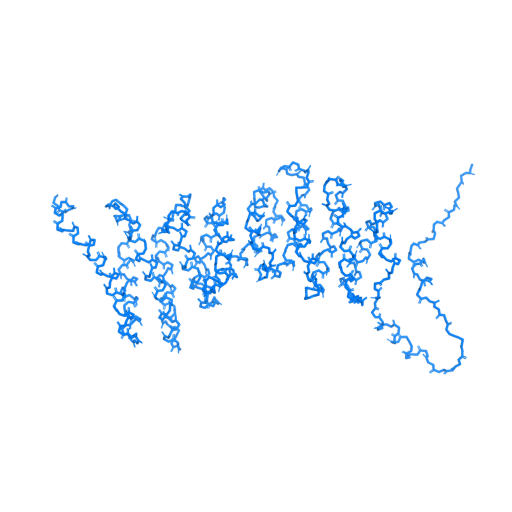 LEU A 1 102 ? -7.513 9.319 22.459 1.00 88.19 102 LEU A C 1
ATOM 807 O O . LEU A 1 102 ? -7.210 8.413 21.676 1.00 88.19 102 LEU A O 1
ATOM 811 N N . ASP A 1 103 ? -7.919 9.071 23.706 1.00 91.44 103 ASP A N 1
ATOM 812 C CA . ASP A 1 103 ? -8.053 7.714 24.244 1.00 91.44 103 ASP A CA 1
ATOM 813 C C . ASP A 1 103 ? -9.238 6.987 23.605 1.00 91.44 103 ASP A C 1
ATOM 815 O O . ASP A 1 103 ? -9.127 5.806 23.269 1.00 91.44 103 ASP A O 1
ATOM 819 N N . ALA A 1 104 ? -10.343 7.700 23.361 1.00 93.56 104 ALA A N 1
ATOM 820 C CA . ALA A 1 104 ? -11.480 7.177 22.608 1.00 93.56 104 ALA A CA 1
ATOM 821 C C . ALA A 1 104 ? -11.089 6.824 21.172 1.00 93.56 104 ALA A C 1
ATOM 823 O O . ALA A 1 104 ? -11.345 5.703 20.726 1.00 93.56 104 ALA A O 1
ATOM 824 N N . ARG A 1 105 ? -10.385 7.734 20.489 1.00 93.38 105 ARG A N 1
ATOM 825 C CA . ARG A 1 105 ? -9.888 7.523 19.120 1.00 93.38 105 ARG A CA 1
ATOM 826 C C . ARG A 1 105 ? -8.990 6.286 19.048 1.00 93.38 105 ARG A C 1
ATOM 828 O O . ARG A 1 105 ? -9.220 5.392 18.23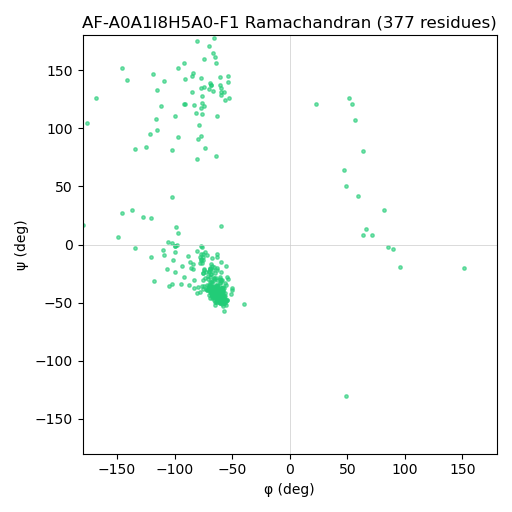4 1.00 93.38 105 ARG A O 1
ATOM 835 N N . SER A 1 106 ? -8.020 6.188 19.956 1.00 93.38 106 SER A N 1
ATOM 836 C CA . SER A 1 106 ? -7.095 5.049 20.042 1.00 93.38 106 SER A CA 1
ATOM 837 C C . SER A 1 106 ? -7.817 3.732 20.359 1.00 93.38 106 SER A C 1
ATOM 839 O O . SER A 1 106 ? -7.515 2.695 19.768 1.00 93.38 106 SER A O 1
ATOM 841 N N . ALA A 1 107 ? -8.801 3.749 21.267 1.00 95.88 107 ALA A N 1
ATOM 842 C CA . ALA A 1 107 ? -9.597 2.568 21.597 1.00 95.88 107 ALA A CA 1
ATOM 843 C C . ALA A 1 107 ? -10.385 2.053 20.382 1.00 95.88 107 ALA A C 1
ATOM 845 O O . ALA A 1 107 ? -10.402 0.847 20.132 1.00 95.88 107 ALA A O 1
ATOM 846 N N . VAL A 1 108 ? -10.987 2.950 19.595 1.00 97.06 108 VAL A N 1
ATOM 847 C CA . VAL A 1 108 ? -11.730 2.565 18.388 1.00 97.06 108 VAL A CA 1
ATOM 848 C C . VAL A 1 108 ? -10.809 2.034 17.297 1.00 97.06 108 VAL A C 1
ATOM 850 O O . VAL A 1 108 ? -11.151 1.028 16.681 1.00 97.06 108 VAL A O 1
ATOM 853 N N . TRP A 1 109 ? -9.629 2.618 17.074 1.00 96.75 109 TRP A N 1
ATOM 854 C CA . TRP A 1 109 ? -8.694 2.071 16.083 1.00 96.75 109 TRP A CA 1
ATOM 855 C C . TRP A 1 109 ? -8.215 0.663 16.445 1.00 96.75 109 TRP A C 1
ATOM 857 O O . TRP A 1 109 ? -8.150 -0.199 15.572 1.00 96.75 109 TRP A O 1
ATOM 867 N N . ARG A 1 110 ? -7.998 0.371 17.732 1.00 97.12 110 ARG A N 1
ATOM 868 C CA . ARG A 1 110 ? -7.697 -0.998 18.190 1.00 97.12 110 ARG A CA 1
ATOM 869 C C . ARG A 1 110 ? -8.877 -1.950 18.019 1.00 97.12 110 ARG A C 1
ATOM 871 O O . ARG A 1 110 ? -8.667 -3.101 17.638 1.00 97.12 110 ARG A O 1
ATOM 878 N N . LEU A 1 111 ? -10.106 -1.476 18.233 1.00 97.38 111 LEU A N 1
ATOM 879 C CA . LEU A 1 111 ? -11.309 -2.248 17.925 1.00 97.38 111 LEU A CA 1
ATOM 880 C C . LEU A 1 111 ? -11.400 -2.559 16.426 1.00 97.38 111 LEU A C 1
ATOM 882 O O . LEU A 1 111 ? -11.637 -3.708 16.066 1.00 97.38 111 LEU A O 1
ATOM 886 N N . VAL A 1 112 ? -11.173 -1.572 15.551 1.00 97.62 112 VAL A N 1
ATOM 887 C CA . VAL A 1 112 ? -11.126 -1.769 14.091 1.00 97.62 112 VAL A CA 1
ATOM 888 C C . VAL A 1 112 ? -10.072 -2.813 13.735 1.00 97.62 112 VAL A C 1
ATOM 890 O O . VAL A 1 112 ? -10.370 -3.731 12.969 1.00 97.62 112 VAL A O 1
ATOM 893 N N . THR A 1 113 ? -8.884 -2.738 14.343 1.00 97.75 113 THR A N 1
ATOM 894 C CA . THR A 1 113 ? -7.826 -3.730 14.140 1.00 97.75 113 THR A CA 1
ATOM 895 C C . THR A 1 113 ? -8.294 -5.143 14.496 1.00 97.75 113 THR A C 1
ATOM 897 O O . THR A 1 113 ? -8.149 -6.072 13.698 1.00 97.75 113 THR A O 1
ATOM 900 N N . ALA A 1 114 ? -8.905 -5.309 15.671 1.00 96.44 114 ALA A N 1
ATOM 901 C CA . ALA A 1 114 ? -9.413 -6.596 16.135 1.00 96.44 114 ALA A CA 1
ATOM 902 C C . ALA A 1 114 ? -10.547 -7.129 15.238 1.00 96.44 114 ALA A C 1
ATOM 904 O O . ALA A 1 114 ? -10.529 -8.295 14.839 1.00 96.44 114 ALA A O 1
ATOM 905 N N . LEU A 1 115 ? -11.511 -6.276 14.870 1.00 95.00 115 LEU A N 1
ATOM 906 C CA . LEU A 1 115 ? -12.641 -6.645 14.013 1.00 95.00 115 LEU A CA 1
ATOM 907 C C . LEU A 1 115 ? -12.178 -7.076 12.623 1.00 95.00 115 LEU A C 1
ATOM 909 O O . LEU A 1 115 ? -12.596 -8.127 12.139 1.00 95.00 115 LEU A O 1
ATOM 913 N N . ALA A 1 116 ? -11.298 -6.301 11.991 1.00 95.00 116 ALA A N 1
ATOM 914 C CA . ALA A 1 116 ? -10.784 -6.637 10.673 1.00 95.00 116 ALA A CA 1
ATOM 915 C C . ALA A 1 116 ? -9.887 -7.878 10.701 1.00 95.00 116 ALA A C 1
ATOM 917 O O . ALA A 1 116 ? -9.980 -8.702 9.795 1.00 95.00 116 ALA A O 1
ATOM 918 N N . GLY A 1 117 ? -9.097 -8.074 11.760 1.00 93.94 117 GLY A N 1
ATOM 919 C CA . GLY A 1 117 ? -8.324 -9.301 11.952 1.00 93.94 117 GLY A CA 1
ATOM 920 C C . GLY A 1 117 ? -9.199 -10.552 12.107 1.00 93.94 117 GLY A C 1
ATOM 921 O O . GLY A 1 117 ? -8.878 -11.601 11.549 1.00 93.94 117 GLY A O 1
ATOM 922 N N . ALA A 1 118 ? -10.320 -10.454 12.825 1.00 91.38 118 ALA A N 1
ATOM 923 C CA . ALA A 1 118 ? -11.180 -11.601 13.126 1.00 91.38 118 ALA A CA 1
ATOM 924 C C . ALA A 1 118 ? -12.241 -11.900 12.047 1.00 91.38 118 ALA A C 1
ATOM 926 O O . ALA A 1 118 ? -12.554 -13.074 11.809 1.00 91.38 118 ALA A O 1
ATOM 927 N N . TYR A 1 119 ? -12.782 -10.864 11.395 1.00 91.38 119 TYR A N 1
ATOM 928 C CA . TYR A 1 119 ? -13.965 -10.943 10.524 1.00 91.38 119 TYR A CA 1
ATOM 929 C C . TYR A 1 119 ? -13.761 -10.346 9.134 1.00 91.38 119 TYR A C 1
ATOM 931 O O . TYR A 1 119 ? -14.746 -9.987 8.495 1.00 91.38 119 TYR A O 1
ATOM 939 N N . TYR A 1 120 ? -12.524 -10.255 8.637 1.00 92.81 120 TYR A N 1
ATOM 940 C CA . TYR A 1 120 ? -12.224 -9.632 7.341 1.00 92.81 120 TYR A CA 1
ATOM 941 C C . TYR A 1 120 ? -13.239 -9.932 6.216 1.00 92.81 120 TYR A C 1
ATOM 943 O O . TYR A 1 120 ? -13.770 -8.982 5.638 1.00 92.81 120 TYR A O 1
ATOM 951 N N . PRO A 1 121 ? -13.600 -11.207 5.932 1.00 90.06 121 PRO A N 1
ATOM 952 C CA . PRO A 1 121 ? -14.510 -11.529 4.826 1.00 90.06 121 PRO A CA 1
ATOM 953 C C . PRO A 1 121 ? -15.948 -11.038 5.045 1.00 90.06 121 PRO A C 1
ATOM 955 O O . PRO A 1 121 ? -16.721 -10.959 4.098 1.00 90.06 121 PRO A O 1
ATOM 958 N N . CYS A 1 122 ? -16.314 -10.741 6.294 1.00 89.19 122 CYS A N 1
ATOM 959 C CA . CYS A 1 122 ? -17.654 -10.337 6.710 1.00 89.19 122 CYS A CA 1
ATOM 960 C C . CYS A 1 122 ? -17.793 -8.817 6.878 1.00 89.19 122 CYS A C 1
ATOM 962 O O . CYS A 1 122 ? -18.899 -8.352 7.117 1.00 89.19 122 CYS A O 1
ATOM 964 N N . LEU A 1 123 ? -16.707 -8.037 6.771 1.00 89.94 123 LEU A N 1
ATOM 965 C CA . LEU A 1 123 ? -16.773 -6.583 6.961 1.00 89.94 123 LEU A CA 1
ATOM 966 C C . LEU A 1 123 ? -17.605 -5.870 5.884 1.0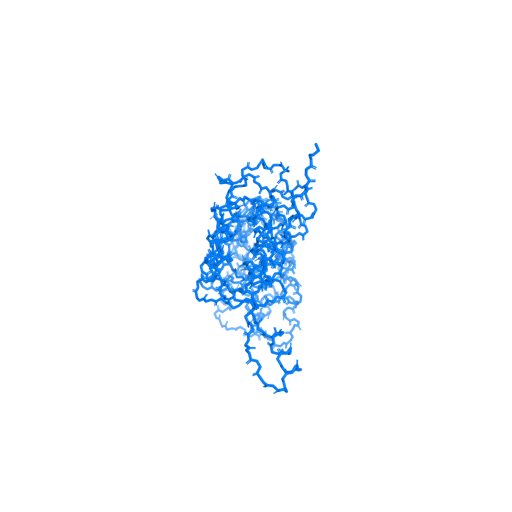0 89.94 123 LEU A C 1
ATOM 968 O O . LEU A 1 123 ? -18.128 -4.791 6.146 1.00 89.94 123 LEU A O 1
ATOM 972 N N . GLY A 1 124 ? -17.678 -6.417 4.666 1.00 86.31 124 GLY A N 1
ATOM 973 C CA . GLY A 1 124 ? -18.430 -5.818 3.560 1.00 86.31 124 GLY A CA 1
ATOM 974 C C . GLY A 1 124 ? -18.122 -4.325 3.364 1.00 86.31 124 GLY A C 1
ATOM 975 O O . GLY A 1 124 ? -16.962 -3.910 3.336 1.00 86.31 124 GLY A O 1
ATOM 976 N N . TYR A 1 125 ? -19.170 -3.502 3.276 1.00 88.56 125 TYR A N 1
ATOM 977 C CA . TYR A 1 125 ? -19.053 -2.043 3.146 1.00 88.56 125 TYR A CA 1
ATOM 978 C C . TYR A 1 125 ? -18.522 -1.346 4.407 1.00 88.56 125 TYR A C 1
ATOM 980 O O . TYR A 1 125 ? -17.996 -0.235 4.302 1.00 88.56 125 TYR A O 1
ATOM 988 N N . ALA A 1 126 ? -18.594 -1.981 5.587 1.00 91.69 126 ALA A N 1
ATOM 989 C CA . ALA A 1 126 ? -18.000 -1.424 6.802 1.00 91.69 126 ALA A CA 1
ATOM 990 C C . ALA A 1 126 ? -16.486 -1.248 6.642 1.00 91.69 126 ALA A C 1
ATOM 992 O O . ALA A 1 126 ? -15.942 -0.263 7.130 1.00 91.69 126 ALA A O 1
ATOM 993 N N . ARG A 1 127 ? -15.817 -2.135 5.886 1.00 94.56 127 ARG A N 1
ATOM 994 C CA . ARG A 1 127 ? -14.382 -2.023 5.577 1.00 94.56 127 ARG A CA 1
ATOM 995 C C . ARG A 1 127 ? -14.044 -0.697 4.895 1.00 94.56 127 ARG A C 1
ATOM 997 O O . ARG A 1 127 ? -13.149 0.015 5.345 1.00 94.56 127 ARG A O 1
ATOM 1004 N N . ALA A 1 128 ? -14.790 -0.347 3.847 1.00 92.75 128 ALA A N 1
ATOM 1005 C CA . ALA A 1 128 ? -14.598 0.902 3.114 1.00 92.75 128 ALA A CA 1
ATOM 1006 C C . ALA A 1 128 ? -14.935 2.124 3.986 1.00 92.75 128 ALA A C 1
ATOM 1008 O O . ALA A 1 128 ? -14.211 3.115 3.968 1.00 92.75 128 ALA A O 1
ATOM 1009 N N . ALA A 1 129 ? -15.982 2.043 4.814 1.00 93.88 129 ALA A N 1
ATOM 1010 C CA . ALA A 1 129 ? -16.345 3.122 5.734 1.00 93.88 129 ALA A CA 1
ATOM 1011 C C . ALA A 1 129 ? -15.285 3.351 6.833 1.00 93.88 129 ALA A C 1
ATOM 1013 O O . ALA A 1 129 ? -14.963 4.494 7.154 1.00 93.88 129 ALA A O 1
ATOM 1014 N N . MET A 1 130 ? -14.708 2.277 7.382 1.00 95.94 130 MET A N 1
ATOM 1015 C CA . MET A 1 130 ? -13.589 2.346 8.330 1.00 95.94 130 MET A CA 1
ATOM 1016 C C . MET A 1 130 ? -12.350 2.964 7.678 1.00 95.94 130 MET A C 1
ATOM 1018 O O . MET A 1 130 ? -11.680 3.793 8.290 1.00 95.94 130 MET A O 1
ATOM 1022 N N . PHE A 1 131 ? -12.072 2.622 6.416 1.00 95.31 131 PHE A N 1
ATOM 1023 C CA . PHE A 1 131 ? -10.996 3.251 5.655 1.00 95.31 131 PHE A CA 1
ATOM 1024 C C . PHE A 1 131 ? -11.233 4.739 5.394 1.00 95.31 131 PHE A C 1
ATOM 1026 O O . PHE A 1 131 ? -10.314 5.535 5.559 1.00 95.31 131 PHE A O 1
ATOM 1033 N N . GLN A 1 132 ? -12.451 5.148 5.037 1.00 93.00 132 GLN A N 1
ATOM 1034 C CA . GLN A 1 132 ? -12.779 6.568 4.871 1.00 93.00 132 GLN A CA 1
ATOM 1035 C C . GLN A 1 132 ? -12.498 7.363 6.153 1.00 93.00 132 GLN A C 1
ATOM 1037 O O . GLN A 1 132 ? -11.948 8.461 6.094 1.00 93.00 132 GLN A O 1
ATOM 1042 N N . ALA A 1 133 ? -12.764 6.783 7.325 1.00 92.94 133 ALA A N 1
ATOM 1043 C CA . ALA A 1 133 ? -12.413 7.399 8.602 1.00 92.94 133 ALA A CA 1
ATOM 1044 C C . ALA A 1 133 ? -10.893 7.464 8.876 1.00 92.94 133 ALA A C 1
ATOM 1046 O O . ALA A 1 133 ? -10.458 8.226 9.736 1.00 92.94 133 ALA A O 1
ATOM 1047 N N . LEU A 1 134 ? -10.045 6.705 8.169 1.00 92.06 134 LEU A N 1
ATOM 1048 C CA . LEU A 1 134 ? -8.583 6.882 8.225 1.00 92.06 134 LEU A CA 1
ATOM 1049 C C . LEU A 1 134 ? -8.120 8.123 7.453 1.00 92.06 134 LEU A C 1
ATOM 1051 O O . LEU A 1 134 ? -7.040 8.650 7.725 1.00 92.06 134 LEU A O 1
ATOM 1055 N N . GLN A 1 135 ? -8.932 8.598 6.508 1.00 86.88 135 GLN A N 1
ATOM 1056 C CA . GLN A 1 135 ? -8.615 9.761 5.686 1.00 86.88 135 GLN A CA 1
ATOM 1057 C C . GLN A 1 135 ? -8.959 11.083 6.364 1.00 86.88 135 GLN A C 1
ATOM 1059 O O . GLN A 1 135 ? -8.400 12.110 5.978 1.00 86.88 135 GLN A O 1
ATOM 1064 N N . THR A 1 136 ? -9.849 11.068 7.361 1.00 79.06 136 THR A N 1
ATOM 1065 C CA . THR A 1 136 ? -10.254 12.280 8.073 1.00 79.06 136 THR A CA 1
ATOM 1066 C C . THR A 1 136 ? -9.057 12.925 8.756 1.00 79.06 136 THR A C 1
ATOM 1068 O O . THR A 1 136 ? -8.199 12.249 9.353 1.00 79.06 136 THR A O 1
ATOM 1071 N N . ASP A 1 137 ? -9.007 14.252 8.642 1.00 67.06 137 ASP A N 1
ATOM 1072 C CA . ASP A 1 137 ? -8.062 15.059 9.388 1.00 67.06 137 ASP A CA 1
ATOM 1073 C C . ASP A 1 137 ? -8.302 14.827 10.882 1.00 67.06 137 ASP A C 1
ATOM 1075 O O . ASP A 1 137 ? -9.436 14.784 11.358 1.00 67.06 137 ASP A O 1
ATOM 1079 N N . THR A 1 138 ? -7.216 14.629 11.619 1.00 64.12 138 THR A N 1
ATOM 1080 C CA . THR A 1 138 ? -7.267 14.421 13.062 1.00 64.12 138 THR A CA 1
ATOM 1081 C C . THR A 1 138 ? -7.582 15.720 13.809 1.00 64.12 138 THR A C 1
ATOM 1083 O O . THR A 1 138 ? -7.742 15.678 15.023 1.00 64.12 138 THR A O 1
ATOM 1086 N N . GLY A 1 139 ? -7.642 16.869 13.114 1.00 56.94 139 GLY A N 1
ATOM 1087 C CA . GLY A 1 139 ? -7.778 18.195 13.734 1.00 56.94 139 GLY A CA 1
ATOM 1088 C C . GLY A 1 139 ? -6.546 18.577 14.557 1.00 56.94 139 GLY A C 1
ATOM 1089 O O . GLY A 1 139 ? -6.573 19.505 15.362 1.00 56.94 139 GLY A O 1
ATOM 1090 N N . LEU A 1 140 ? -5.464 17.826 14.368 1.00 56.03 140 LEU A N 1
ATOM 1091 C CA . LEU A 1 140 ? -4.231 17.937 15.115 1.00 56.03 140 LEU A CA 1
ATOM 1092 C C . LEU A 1 140 ? -3.153 18.531 14.204 1.00 56.03 140 LEU A C 1
ATOM 1094 O O . LEU A 1 140 ? -3.110 18.151 13.031 1.00 56.03 140 LEU A O 1
ATOM 1098 N N . PRO A 1 141 ? -2.278 19.420 14.709 1.00 54.25 141 PRO A N 1
ATOM 1099 C CA . PRO A 1 141 ? -1.225 20.017 13.900 1.00 54.25 141 PRO A CA 1
ATOM 1100 C C . PRO A 1 141 ? -0.374 18.954 13.189 1.00 54.25 141 PRO A C 1
ATOM 1102 O O . PRO A 1 141 ? -0.111 17.876 13.725 1.00 54.25 141 PRO A O 1
ATOM 1105 N N . GLU A 1 142 ? 0.065 19.286 11.969 1.00 53.12 142 GLU A N 1
ATOM 1106 C CA . GLU A 1 142 ? 0.826 18.407 11.062 1.00 53.12 142 GLU A CA 1
ATOM 1107 C C . GLU A 1 142 ? 2.116 17.845 11.690 1.00 53.12 142 GLU A C 1
ATOM 1109 O O . GLU A 1 142 ? 2.630 16.821 11.240 1.00 53.12 142 GLU A O 1
ATOM 1114 N N . VAL A 1 143 ? 2.598 18.481 12.762 1.00 51.66 143 VAL A N 1
ATOM 1115 C CA . VAL A 1 143 ? 3.782 18.106 13.534 1.00 51.66 143 VAL A CA 1
ATOM 1116 C C . VAL A 1 143 ? 3.352 17.635 14.930 1.00 51.66 143 VAL A C 1
ATOM 1118 O O . VAL A 1 143 ? 2.752 18.392 15.689 1.00 51.66 143 VAL A O 1
ATOM 1121 N N . ASP A 1 144 ? 3.667 16.379 15.254 1.00 50.00 144 ASP A N 1
ATOM 1122 C CA . ASP A 1 144 ? 3.646 15.783 16.601 1.00 50.00 144 ASP A CA 1
ATOM 1123 C C . ASP A 1 144 ? 2.405 16.024 17.461 1.00 50.00 144 ASP A C 1
ATOM 1125 O O . ASP A 1 144 ? 2.453 16.540 18.577 1.00 50.00 144 ASP A O 1
ATOM 1129 N N . SER A 1 145 ? 1.273 15.514 17.002 1.00 57.47 145 SER A N 1
ATOM 1130 C CA . SER A 1 145 ? 0.171 15.242 17.915 1.00 57.47 145 SER A CA 1
ATOM 1131 C C . SER A 1 145 ? -0.087 13.748 17.946 1.00 57.47 145 SER A C 1
ATOM 1133 O O . SER A 1 145 ? -0.713 13.187 17.054 1.00 57.47 145 SER A O 1
ATOM 1135 N N . ASN A 1 146 ? 0.455 13.106 18.975 1.00 69.19 146 ASN A N 1
ATOM 1136 C CA . ASN A 1 146 ? 0.233 11.707 19.322 1.00 69.19 146 ASN A CA 1
ATOM 1137 C C . ASN A 1 146 ? 0.711 10.657 18.285 1.00 69.19 146 ASN A C 1
ATOM 1139 O O . ASN A 1 146 ? -0.096 10.067 17.560 1.00 69.19 146 ASN A O 1
ATOM 1143 N N . PRO A 1 147 ? 2.017 10.323 18.261 1.00 76.50 147 PRO A N 1
ATOM 1144 C CA . PRO A 1 147 ? 2.536 9.252 17.407 1.00 76.50 147 PRO A CA 1
ATOM 1145 C C . PRO A 1 147 ? 1.908 7.876 17.688 1.00 76.50 147 PRO A C 1
ATOM 1147 O O . PRO A 1 147 ? 1.913 7.028 16.795 1.00 76.50 147 PRO A O 1
ATOM 1150 N N . ALA A 1 148 ? 1.365 7.641 18.890 1.00 84.19 148 ALA A N 1
ATOM 1151 C CA . ALA A 1 148 ? 0.707 6.378 19.226 1.00 84.19 148 ALA A CA 1
ATOM 1152 C C . ALA A 1 148 ? -0.595 6.189 18.437 1.00 84.19 148 ALA A C 1
ATOM 1154 O O . ALA A 1 148 ? -0.830 5.110 17.899 1.00 84.19 148 ALA A O 1
ATOM 1155 N N . GLU A 1 149 ? -1.389 7.249 18.280 1.00 85.25 149 GLU A N 1
ATOM 1156 C CA . GLU A 1 149 ? -2.615 7.185 17.484 1.00 85.25 149 GLU A CA 1
ATOM 1157 C C . GLU A 1 149 ? -2.310 6.955 15.997 1.00 85.25 149 GLU A C 1
ATOM 1159 O O . GLU A 1 149 ? -2.987 6.168 15.337 1.00 85.25 149 GLU A O 1
ATOM 1164 N N . LEU A 1 150 ? -1.254 7.585 15.464 1.00 87.31 150 LEU A N 1
ATOM 1165 C CA . LEU A 1 150 ? -0.798 7.301 14.101 1.00 87.31 150 LEU A CA 1
ATOM 1166 C C . LEU A 1 150 ? -0.407 5.823 13.947 1.00 87.31 150 LEU A C 1
ATOM 1168 O O . LEU A 1 150 ? -0.751 5.217 12.937 1.00 87.31 150 LEU A O 1
ATOM 1172 N N . CYS A 1 151 ? 0.252 5.223 14.944 1.00 91.31 151 CYS A N 1
ATOM 1173 C CA . CYS A 1 151 ? 0.555 3.788 14.925 1.00 91.31 151 CYS A CA 1
ATOM 1174 C C . CYS A 1 151 ? -0.722 2.936 14.926 1.00 91.31 151 CYS A C 1
ATOM 1176 O O . CYS A 1 151 ? -0.817 2.008 14.128 1.00 91.31 151 CYS A O 1
ATOM 1178 N N . ASP A 1 152 ? -1.715 3.271 15.757 1.00 93.44 152 ASP A N 1
ATOM 1179 C CA . ASP A 1 152 ? -3.000 2.561 15.783 1.00 93.44 152 ASP A CA 1
ATOM 1180 C C . ASP A 1 152 ? -3.730 2.667 14.423 1.00 93.44 152 ASP A C 1
ATOM 1182 O O . ASP A 1 152 ? -4.277 1.678 13.935 1.00 93.44 152 ASP A O 1
ATOM 1186 N N . ARG A 1 153 ? -3.686 3.833 13.757 1.00 93.94 153 ARG A N 1
ATOM 1187 C CA . ARG A 1 153 ? -4.249 4.032 12.404 1.00 93.94 153 ARG A CA 1
ATOM 1188 C C . ARG A 1 153 ? -3.494 3.254 11.325 1.00 93.94 153 ARG A C 1
ATOM 1190 O O . ARG A 1 153 ? -4.131 2.680 10.442 1.00 93.94 153 ARG A O 1
ATOM 1197 N N . ILE A 1 154 ? -2.160 3.219 11.386 1.00 94.94 154 ILE A N 1
ATOM 1198 C CA . ILE A 1 154 ? -1.332 2.420 10.468 1.00 94.94 154 ILE A CA 1
ATOM 1199 C C . ILE A 1 154 ? -1.658 0.935 10.623 1.00 94.94 154 ILE A C 1
ATOM 1201 O O . ILE A 1 154 ? -1.830 0.236 9.625 1.00 94.94 154 ILE A O 1
ATOM 1205 N N . GLU A 1 155 ? -1.806 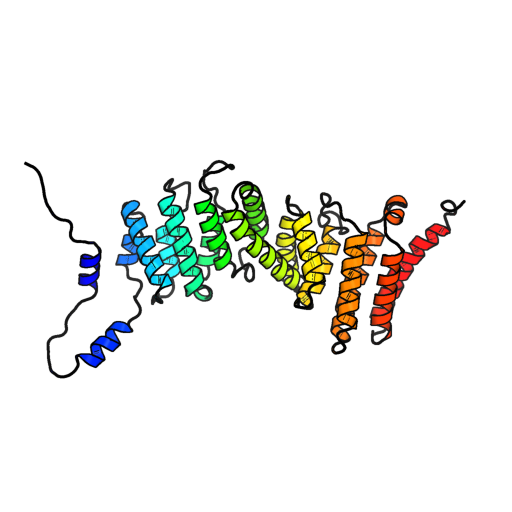0.462 11.858 1.00 96.69 155 GLU A N 1
ATOM 1206 C CA . GLU A 1 155 ? -2.166 -0.925 12.133 1.00 96.69 155 GLU A CA 1
ATOM 1207 C C . GLU A 1 155 ? -3.588 -1.256 11.649 1.00 96.69 155 GLU A C 1
ATOM 1209 O O . GLU A 1 155 ? -3.800 -2.296 11.021 1.00 96.69 155 GLU A O 1
ATOM 1214 N N . ALA A 1 156 ? -4.546 -0.342 11.836 1.00 97.44 156 ALA A N 1
ATOM 1215 C CA . ALA A 1 156 ? -5.889 -0.478 11.279 1.00 97.44 156 ALA A CA 1
ATOM 1216 C C . ALA A 1 156 ? -5.859 -0.549 9.741 1.00 97.44 156 ALA A C 1
ATOM 1218 O O . ALA A 1 156 ? -6.475 -1.441 9.156 1.00 97.44 156 ALA A O 1
ATOM 1219 N N . LEU A 1 157 ? -5.099 0.329 9.070 1.00 97.00 157 LEU A N 1
ATOM 1220 C CA . LEU A 1 157 ? -4.920 0.279 7.614 1.00 97.00 157 LEU A CA 1
ATOM 1221 C C . LEU A 1 157 ? -4.321 -1.060 7.176 1.00 97.00 157 LEU A C 1
ATOM 1223 O O . LEU A 1 157 ? -4.797 -1.664 6.210 1.00 97.00 157 LEU A O 1
ATOM 1227 N N . ARG A 1 158 ? -3.302 -1.546 7.895 1.00 97.44 158 ARG A N 1
ATOM 1228 C CA . ARG A 1 158 ? -2.649 -2.823 7.608 1.00 97.44 158 ARG A CA 1
ATOM 1229 C C . ARG A 1 158 ? -3.668 -3.955 7.608 1.00 97.44 158 ARG A C 1
ATOM 1231 O O . ARG A 1 158 ? -3.725 -4.704 6.641 1.00 97.44 158 ARG A O 1
ATOM 1238 N N . VAL A 1 159 ? -4.512 -4.085 8.629 1.00 97.25 159 VAL A N 1
ATOM 1239 C CA . VAL A 1 159 ? -5.491 -5.182 8.641 1.00 97.25 159 VAL A CA 1
ATOM 1240 C C . VAL A 1 159 ? -6.652 -4.965 7.669 1.00 97.25 159 VAL A C 1
ATOM 1242 O O . VAL A 1 159 ? -7.068 -5.933 7.040 1.00 97.25 159 VAL A O 1
ATOM 1245 N N . LEU A 1 160 ? -7.126 -3.727 7.463 1.00 97.00 160 LEU A N 1
ATOM 1246 C CA . LEU A 1 160 ? -8.203 -3.397 6.510 1.00 97.00 160 LEU A CA 1
ATOM 1247 C C . LEU A 1 160 ? -7.811 -3.666 5.049 1.00 97.00 160 LEU A C 1
ATOM 1249 O O . LEU A 1 160 ? -8.674 -3.934 4.211 1.00 97.00 160 LEU A O 1
ATOM 1253 N N . THR A 1 161 ? -6.514 -3.655 4.754 1.00 95.81 161 THR A N 1
ATOM 1254 C CA . THR A 1 161 ? -5.961 -3.946 3.424 1.00 95.81 161 THR A CA 1
ATOM 1255 C C . THR A 1 161 ? -5.378 -5.353 3.297 1.00 95.81 161 THR A C 1
ATOM 1257 O O . THR A 1 161 ? -4.821 -5.681 2.254 1.00 95.81 161 THR A O 1
ATOM 1260 N N . ARG A 1 162 ? -5.437 -6.190 4.348 1.00 95.75 162 ARG A N 1
ATOM 1261 C CA . ARG A 1 162 ? -4.672 -7.455 4.437 1.00 95.75 162 ARG A CA 1
ATOM 1262 C C . ARG A 1 162 ? -3.194 -7.261 4.091 1.00 95.75 162 ARG A C 1
ATOM 1264 O O . ARG A 1 162 ? -2.633 -7.980 3.275 1.00 95.75 162 ARG A O 1
ATOM 1271 N N . SER A 1 163 ? -2.576 -6.274 4.724 1.00 94.69 163 SER A N 1
ATOM 1272 C CA . SER A 1 163 ? -1.205 -5.837 4.476 1.00 94.69 163 SER A CA 1
ATOM 1273 C C . SER A 1 163 ? -0.991 -5.389 3.025 1.00 94.69 163 SER A C 1
ATOM 1275 O O . SER A 1 163 ? 0.018 -5.723 2.425 1.00 94.69 163 SER A O 1
ATOM 1277 N N . GLY A 1 164 ? -1.929 -4.646 2.439 1.00 91.38 164 GLY A N 1
ATOM 1278 C CA . GLY A 1 164 ? -1.807 -4.126 1.072 1.00 91.38 164 GLY A CA 1
ATOM 1279 C C . GLY A 1 164 ? -2.243 -5.063 -0.057 1.00 91.38 164 GLY A C 1
ATOM 1280 O O . GLY A 1 164 ? -2.221 -4.637 -1.207 1.00 91.38 164 GLY A O 1
ATOM 1281 N N . VAL A 1 165 ? -2.667 -6.292 0.254 1.00 90.69 165 VAL A N 1
ATOM 1282 C CA . VAL A 1 165 ? -3.154 -7.280 -0.728 1.00 90.69 165 VAL A CA 1
ATOM 1283 C C . VAL A 1 165 ? -4.515 -6.886 -1.314 1.00 90.69 165 VAL A C 1
ATOM 1285 O O . VAL A 1 165 ? -4.772 -7.102 -2.491 1.00 90.69 165 VAL A O 1
ATOM 1288 N N . ASP A 1 166 ? -5.416 -6.347 -0.490 1.00 92.38 166 ASP A N 1
ATOM 1289 C CA . ASP A 1 166 ? -6.797 -6.040 -0.875 1.00 92.38 166 ASP A CA 1
ATOM 1290 C C . ASP A 1 166 ? -7.087 -4.550 -0.682 1.00 92.38 166 ASP A C 1
ATOM 1292 O O . ASP A 1 166 ? -7.460 -4.093 0.403 1.00 92.38 166 ASP A O 1
ATOM 1296 N N . LEU A 1 167 ? -6.939 -3.800 -1.774 1.00 91.12 167 LEU A N 1
ATOM 1297 C CA . LEU A 1 167 ? -7.296 -2.384 -1.860 1.00 91.12 167 LEU A CA 1
ATOM 1298 C C . LEU A 1 167 ? -8.682 -2.144 -2.476 1.00 91.12 167 LEU A C 1
ATOM 1300 O O . LEU A 1 167 ? -9.007 -1.000 -2.768 1.00 91.12 167 LEU A O 1
ATOM 1304 N N . ASN A 1 168 ? -9.509 -3.173 -2.685 1.00 89.12 168 ASN A N 1
ATOM 1305 C CA . ASN A 1 168 ? -10.807 -3.004 -3.343 1.00 89.12 168 ASN A CA 1
ATOM 1306 C C . ASN A 1 168 ? -11.682 -1.969 -2.599 1.00 89.12 168 ASN A C 1
ATOM 1308 O O . ASN A 1 168 ? -11.858 -2.065 -1.385 1.00 89.12 168 ASN A O 1
ATOM 1312 N N . LEU A 1 169 ? -12.259 -1.010 -3.334 1.00 87.31 169 LEU A N 1
ATOM 1313 C CA . LEU A 1 169 ? -13.014 0.154 -2.831 1.00 87.31 169 LEU A CA 1
ATOM 1314 C C . LEU A 1 169 ? -12.160 1.237 -2.141 1.00 87.31 169 LEU A C 1
ATOM 1316 O O . LEU A 1 169 ? -12.710 2.145 -1.516 1.00 87.31 169 LEU A O 1
ATOM 1320 N N . MET A 1 170 ? -10.834 1.129 -2.203 1.00 91.50 170 MET A N 1
ATOM 1321 C CA . MET A 1 170 ? -9.875 1.993 -1.505 1.00 91.50 170 MET A CA 1
ATOM 1322 C C . MET A 1 170 ? -8.732 2.446 -2.428 1.00 91.50 170 MET A C 1
ATOM 1324 O O . MET A 1 170 ? -7.881 3.219 -1.995 1.00 91.50 170 MET A O 1
ATOM 1328 N N . GLU A 1 171 ? -8.697 1.986 -3.682 1.00 88.56 171 GLU A N 1
ATOM 1329 C CA . GLU A 1 171 ? -7.551 2.122 -4.583 1.00 88.56 171 GLU A CA 1
ATOM 1330 C C . GLU A 1 171 ? -7.219 3.586 -4.897 1.00 88.56 171 GLU A C 1
ATOM 1332 O O . GLU A 1 171 ? -6.055 3.974 -4.852 1.00 88.56 171 GLU A O 1
ATOM 1337 N N . GLU A 1 172 ? -8.246 4.405 -5.142 1.00 87.88 172 GLU A N 1
ATOM 1338 C CA . GLU A 1 172 ? -8.097 5.821 -5.510 1.00 87.88 172 GLU A CA 1
ATOM 1339 C C . GLU A 1 172 ? -7.468 6.653 -4.381 1.00 87.88 172 GLU A C 1
ATOM 1341 O O . GLU A 1 172 ? -6.651 7.538 -4.623 1.00 87.88 172 GLU A O 1
ATOM 1346 N N . GLU A 1 173 ? -7.802 6.338 -3.128 1.00 90.25 173 GLU A N 1
ATOM 1347 C CA . GLU A 1 173 ? -7.392 7.129 -1.961 1.00 90.25 173 GLU A CA 1
ATOM 1348 C C . GLU A 1 173 ? -6.211 6.518 -1.193 1.00 90.25 173 GLU A C 1
ATOM 1350 O O . GLU A 1 173 ? -5.599 7.191 -0.359 1.00 90.25 173 GLU A O 1
ATOM 1355 N N . ALA A 1 174 ? -5.855 5.256 -1.462 1.00 91.50 174 ALA A N 1
ATOM 1356 C CA . ALA A 1 174 ? -4.758 4.574 -0.780 1.00 91.50 174 ALA A CA 1
ATOM 1357 C C . ALA A 1 174 ? -3.417 5.287 -1.009 1.00 91.50 174 ALA A C 1
ATOM 1359 O O . ALA A 1 174 ? -2.727 5.610 -0.042 1.00 91.50 174 ALA A O 1
ATOM 1360 N N . GLY A 1 175 ? -3.068 5.592 -2.264 1.00 90.94 175 GLY A N 1
ATOM 1361 C CA . GLY A 1 175 ? -1.832 6.305 -2.610 1.00 90.94 175 GLY A CA 1
ATOM 1362 C C . GLY A 1 175 ? -1.718 7.674 -1.918 1.00 90.94 175 GLY A C 1
ATOM 1363 O O . GLY A 1 175 ? -0.774 7.890 -1.149 1.00 90.94 175 GLY A O 1
ATOM 1364 N N . PRO A 1 176 ? -2.691 8.586 -2.110 1.00 90.19 176 PRO A N 1
ATOM 1365 C CA . PRO A 1 176 ? -2.708 9.888 -1.446 1.00 90.19 176 PRO A CA 1
ATOM 1366 C C . PRO A 1 176 ? -2.645 9.809 0.085 1.00 90.19 176 PRO A C 1
ATOM 1368 O O . PRO A 1 176 ? -1.916 10.588 0.707 1.00 90.19 176 PRO A O 1
ATOM 1371 N N . LEU A 1 177 ? -3.372 8.874 0.709 1.00 91.25 177 LEU A N 1
ATOM 1372 C CA . LEU A 1 177 ? -3.342 8.677 2.161 1.00 91.25 177 LEU A CA 1
ATOM 1373 C C . LEU A 1 177 ? -1.940 8.300 2.652 1.00 91.25 177 LEU A C 1
ATOM 1375 O O . LEU A 1 177 ? -1.439 8.907 3.602 1.00 91.25 177 LEU A O 1
ATOM 1379 N N . LEU A 1 178 ? -1.297 7.334 1.992 1.00 91.56 178 LEU A N 1
ATOM 1380 C CA . LEU A 1 178 ? 0.050 6.882 2.338 1.00 91.56 178 LEU A CA 1
ATOM 1381 C C . LEU A 1 178 ? 1.065 8.021 2.219 1.00 91.56 178 LEU A C 1
ATOM 1383 O O . LEU A 1 178 ? 1.874 8.203 3.125 1.00 91.56 178 LEU A O 1
ATOM 1387 N N . CYS A 1 179 ? 0.982 8.844 1.170 1.00 89.19 179 CYS A N 1
ATOM 1388 C CA . CYS A 1 179 ? 1.841 10.020 1.011 1.00 89.19 179 CYS A CA 1
ATOM 1389 C C . CYS A 1 179 ? 1.661 11.042 2.143 1.00 89.19 179 CYS A C 1
ATOM 1391 O O . CYS A 1 179 ? 2.653 11.565 2.660 1.00 89.19 179 CYS A O 1
ATOM 1393 N N . ARG A 1 180 ? 0.415 11.296 2.576 1.00 87.75 180 ARG A N 1
ATOM 1394 C CA . ARG A 1 180 ? 0.139 12.172 3.730 1.00 87.75 180 ARG A CA 1
ATOM 1395 C C . ARG A 1 180 ? 0.736 11.609 5.017 1.00 87.75 180 ARG A C 1
ATOM 1397 O O . ARG A 1 180 ? 1.344 12.348 5.785 1.00 87.75 180 ARG A O 1
ATOM 1404 N N . TRP A 1 181 ? 0.585 10.311 5.272 1.00 88.25 181 TRP A N 1
ATOM 1405 C CA . TRP A 1 181 ? 1.123 9.687 6.485 1.00 88.25 181 TRP A CA 1
ATOM 1406 C C . TRP A 1 181 ? 2.642 9.609 6.477 1.00 88.25 181 TRP A C 1
ATOM 1408 O O . TRP A 1 181 ? 3.259 9.878 7.502 1.00 88.25 181 TRP A O 1
ATOM 1418 N N . LEU A 1 182 ? 3.249 9.348 5.322 1.00 85.56 182 LEU A N 1
ATOM 1419 C CA . LEU A 1 182 ? 4.694 9.395 5.143 1.00 85.56 182 LEU A CA 1
ATOM 1420 C C . LEU A 1 182 ? 5.277 10.739 5.580 1.00 85.56 182 LEU A C 1
ATOM 1422 O O . LEU A 1 182 ? 6.203 10.767 6.390 1.00 85.56 182 LEU A O 1
ATOM 1426 N N . ALA A 1 183 ? 4.679 11.849 5.136 1.00 82.88 183 ALA A N 1
ATOM 1427 C CA . ALA A 1 183 ? 5.110 13.188 5.540 1.00 82.88 183 ALA A CA 1
ATOM 1428 C C . ALA A 1 183 ? 5.021 13.402 7.065 1.00 82.88 183 ALA A C 1
ATOM 1430 O O . ALA A 1 183 ? 5.842 14.115 7.635 1.00 82.88 183 ALA A O 1
ATOM 1431 N N . ARG A 1 184 ? 4.073 12.731 7.734 1.00 80.12 184 ARG A N 1
ATOM 1432 C CA . ARG A 1 184 ? 3.874 12.783 9.193 1.00 80.12 184 ARG A CA 1
ATOM 1433 C C . ARG A 1 184 ? 4.776 11.831 9.985 1.00 80.12 184 ARG A C 1
ATOM 1435 O O . ARG A 1 184 ? 4.913 12.003 11.191 1.00 80.12 184 ARG A O 1
ATOM 1442 N N . THR A 1 185 ? 5.386 10.824 9.353 1.00 78.88 185 THR A N 1
ATOM 1443 C CA . THR A 1 185 ? 6.270 9.870 10.058 1.00 78.88 185 THR A CA 1
ATOM 1444 C C . THR A 1 185 ? 7.662 10.420 10.370 1.00 78.88 185 THR A C 1
ATOM 1446 O O . THR A 1 185 ? 8.365 9.827 11.192 1.00 78.88 185 THR A O 1
ATOM 1449 N N . GLY A 1 186 ? 8.049 11.553 9.768 1.00 66.31 186 GLY A N 1
ATOM 1450 C CA . GLY A 1 186 ? 9.339 12.223 9.958 1.00 66.31 186 GLY A CA 1
ATOM 1451 C C . GLY A 1 186 ? 9.542 12.741 11.385 1.00 66.31 186 GLY A C 1
ATOM 1452 O O . GLY A 1 186 ? 9.400 13.926 11.645 1.00 66.31 186 GLY A O 1
ATOM 1453 N N . GLY A 1 187 ? 9.851 11.841 12.317 1.00 69.38 187 GLY A N 1
ATOM 1454 C CA . GLY A 1 187 ? 9.996 12.132 13.748 1.00 69.38 187 GLY A CA 1
ATOM 1455 C C . GLY A 1 187 ? 9.660 10.944 14.655 1.00 69.38 187 GLY A C 1
ATOM 1456 O O . GLY A 1 187 ? 10.148 10.875 15.780 1.00 69.38 187 GLY A O 1
ATOM 1457 N N . SER A 1 188 ? 8.900 9.957 14.159 1.00 83.88 188 SER A N 1
ATOM 1458 C CA . SER A 1 188 ? 8.483 8.781 14.933 1.00 83.88 188 SER A CA 1
ATOM 1459 C C . SER A 1 188 ? 9.056 7.485 14.363 1.00 83.88 188 SER A C 1
ATOM 1461 O O . SER A 1 188 ? 8.589 6.964 13.345 1.00 83.88 188 SER A O 1
ATOM 1463 N N . THR A 1 189 ? 10.030 6.907 15.071 1.00 86.62 189 THR A N 1
ATOM 1464 C CA . THR A 1 189 ? 10.593 5.584 14.750 1.00 86.62 189 THR A CA 1
ATOM 1465 C C . THR A 1 189 ? 9.523 4.492 14.776 1.00 86.62 189 THR A C 1
ATOM 1467 O O . THR A 1 189 ? 9.526 3.609 13.925 1.00 86.62 189 THR A O 1
ATOM 1470 N N . SER A 1 190 ? 8.577 4.559 15.718 1.00 88.56 190 SER A N 1
ATOM 1471 C CA . SER A 1 190 ? 7.502 3.566 15.842 1.00 88.56 190 SER A CA 1
ATOM 1472 C C . SER A 1 190 ? 6.559 3.600 14.640 1.00 88.56 190 SER A C 1
ATOM 1474 O O . SER A 1 190 ? 6.291 2.562 14.039 1.00 88.56 190 SER A O 1
ATOM 1476 N N . ALA A 1 191 ? 6.105 4.794 14.246 1.00 87.31 191 ALA A N 1
ATOM 1477 C CA . ALA A 1 191 ? 5.222 4.943 13.092 1.00 87.31 191 ALA A CA 1
ATOM 1478 C C . ALA A 1 191 ? 5.942 4.557 11.792 1.00 87.31 191 ALA A C 1
ATOM 1480 O O . ALA A 1 191 ? 5.362 3.882 10.948 1.00 87.31 191 ALA A O 1
ATOM 1481 N N . SER A 1 192 ? 7.226 4.902 11.668 1.00 88.69 192 SER A N 1
ATOM 1482 C CA . SER A 1 192 ? 8.071 4.489 10.541 1.00 88.69 192 SER A CA 1
ATOM 1483 C C . SER A 1 192 ? 8.197 2.963 10.443 1.00 88.69 192 SER A C 1
ATOM 1485 O O . SER A 1 192 ? 7.963 2.388 9.382 1.00 88.69 192 SER A O 1
ATOM 1487 N N . ASN A 1 193 ? 8.493 2.289 11.560 1.00 89.31 193 ASN A N 1
ATOM 1488 C CA . ASN A 1 193 ? 8.610 0.828 11.619 1.00 89.31 193 ASN A CA 1
ATOM 1489 C C . ASN A 1 193 ? 7.292 0.108 11.305 1.00 89.31 193 ASN A C 1
ATOM 1491 O O . ASN A 1 193 ? 7.326 -1.014 10.808 1.00 89.31 193 ASN A O 1
ATOM 1495 N N . ALA A 1 194 ? 6.146 0.732 11.587 1.00 90.62 194 ALA A N 1
ATOM 1496 C CA . ALA A 1 194 ? 4.838 0.193 11.230 1.00 90.62 194 ALA A CA 1
ATOM 1497 C C . ALA A 1 194 ? 4.484 0.454 9.753 1.00 90.62 194 ALA A C 1
ATOM 1499 O O . ALA A 1 194 ? 3.963 -0.430 9.073 1.00 90.62 194 ALA A O 1
ATOM 1500 N N . LEU A 1 195 ? 4.773 1.657 9.244 1.00 91.50 195 LEU A N 1
ATOM 1501 C CA . LEU A 1 195 ? 4.349 2.089 7.913 1.00 91.50 195 LEU A CA 1
ATOM 1502 C C . LEU A 1 195 ? 5.217 1.506 6.795 1.00 91.50 195 LEU A C 1
ATOM 1504 O O . LEU A 1 195 ? 4.677 1.091 5.773 1.00 91.50 195 LEU A O 1
ATOM 1508 N N . PHE A 1 196 ? 6.541 1.441 6.967 1.00 90.88 196 PHE A N 1
ATOM 1509 C CA . PHE A 1 196 ? 7.429 0.972 5.898 1.00 90.88 196 PHE A CA 1
ATOM 1510 C C . PHE A 1 196 ? 7.126 -0.457 5.432 1.00 90.88 196 PHE A C 1
ATOM 1512 O O . PHE A 1 196 ? 6.972 -0.634 4.227 1.00 90.88 196 PHE A O 1
ATOM 1519 N N . PRO A 1 197 ? 6.958 -1.467 6.308 1.00 92.25 197 PRO A N 1
ATOM 1520 C CA . PRO A 1 197 ? 6.606 -2.813 5.857 1.00 92.25 197 PRO A CA 1
ATOM 1521 C C . PRO A 1 197 ? 5.283 -2.856 5.084 1.00 92.25 197 PRO A C 1
ATOM 1523 O O . PRO A 1 197 ? 5.171 -3.577 4.095 1.00 92.25 197 PRO A O 1
ATOM 1526 N N . LEU A 1 198 ? 4.295 -2.053 5.496 1.00 94.56 198 LEU A N 1
ATOM 1527 C CA . LEU A 1 198 ? 3.027 -1.937 4.781 1.00 94.56 198 LEU A CA 1
ATOM 1528 C C . LEU A 1 198 ? 3.220 -1.309 3.394 1.00 94.56 198 LEU A C 1
ATOM 1530 O O . LEU A 1 198 ? 2.661 -1.813 2.427 1.00 94.56 198 LEU A O 1
ATOM 1534 N N . LEU A 1 199 ? 4.032 -0.256 3.277 1.00 92.38 199 LEU A N 1
ATOM 1535 C CA . LEU A 1 199 ? 4.353 0.373 1.992 1.00 92.38 199 LEU A CA 1
ATOM 1536 C C . LEU A 1 199 ? 5.043 -0.593 1.035 1.00 92.38 199 LEU A C 1
ATOM 1538 O O . LEU A 1 199 ? 4.648 -0.674 -0.124 1.00 92.38 199 LEU A O 1
ATOM 1542 N N . LEU A 1 200 ? 6.042 -1.335 1.525 1.00 90.75 200 LEU A N 1
ATOM 1543 C CA . LEU A 1 200 ? 6.739 -2.353 0.737 1.00 90.75 200 LEU A CA 1
ATOM 1544 C C . LEU A 1 200 ? 5.751 -3.382 0.195 1.00 90.75 200 LEU A C 1
ATOM 1546 O O . LEU A 1 200 ? 5.724 -3.635 -1.006 1.00 90.75 200 LEU A O 1
ATOM 1550 N N . SER A 1 201 ? 4.889 -3.892 1.074 1.00 94.00 201 SER A N 1
ATOM 1551 C CA . SER A 1 201 ? 3.865 -4.860 0.703 1.00 94.00 201 SER A CA 1
ATOM 1552 C C . SER A 1 201 ? 2.874 -4.280 -0.312 1.00 94.00 201 SER A C 1
ATOM 1554 O O . SER A 1 201 ? 2.541 -4.935 -1.292 1.00 94.00 201 SER A O 1
ATOM 1556 N N . ILE A 1 202 ? 2.428 -3.032 -0.148 1.00 93.00 202 ILE A N 1
ATOM 1557 C CA . ILE A 1 202 ? 1.532 -2.373 -1.111 1.00 93.00 202 ILE A CA 1
ATOM 1558 C C . ILE A 1 202 ? 2.196 -2.256 -2.486 1.00 93.00 202 ILE A C 1
ATOM 1560 O O . ILE A 1 202 ? 1.551 -2.566 -3.485 1.00 93.00 202 ILE A O 1
ATOM 1564 N N . VAL A 1 203 ? 3.464 -1.842 -2.552 1.00 92.62 203 VAL A N 1
ATOM 1565 C CA . VAL A 1 203 ? 4.203 -1.745 -3.821 1.00 92.62 203 VAL A CA 1
ATOM 1566 C C . VAL A 1 203 ? 4.334 -3.117 -4.479 1.00 92.62 203 VAL A C 1
ATOM 1568 O O . VAL A 1 203 ? 4.054 -3.239 -5.667 1.00 92.62 203 VAL A O 1
ATOM 1571 N N . GLU A 1 204 ? 4.702 -4.143 -3.713 1.00 92.75 204 GLU A N 1
ATOM 1572 C CA . GLU A 1 204 ? 4.850 -5.520 -4.194 1.00 92.75 204 GLU A CA 1
ATOM 1573 C C . GLU A 1 204 ? 3.556 -6.069 -4.804 1.00 92.75 204 GLU A C 1
ATOM 1575 O O . GLU A 1 204 ? 3.545 -6.487 -5.964 1.00 92.75 204 GLU A O 1
ATOM 1580 N N . HIS A 1 205 ? 2.448 -6.001 -4.062 1.00 91.19 205 HIS A N 1
ATOM 1581 C CA . HIS A 1 205 ? 1.165 -6.531 -4.521 1.00 91.19 205 HIS A CA 1
ATOM 1582 C C . HIS A 1 205 ? 0.613 -5.739 -5.712 1.00 91.19 205 HIS A C 1
ATOM 1584 O O . HIS A 1 205 ? 0.129 -6.332 -6.673 1.00 91.19 205 HIS A O 1
ATOM 1590 N N . ASN A 1 206 ? 0.717 -4.405 -5.697 1.00 88.06 206 ASN A N 1
ATOM 1591 C CA . ASN A 1 206 ? 0.208 -3.585 -6.800 1.00 88.06 206 ASN A CA 1
ATOM 1592 C C . ASN A 1 206 ? 1.058 -3.713 -8.065 1.00 88.06 206 ASN A C 1
ATOM 1594 O O . ASN A 1 206 ? 0.493 -3.734 -9.156 1.00 88.06 206 ASN A O 1
ATOM 1598 N N . ALA A 1 207 ? 2.381 -3.868 -7.947 1.00 87.50 207 ALA A N 1
ATOM 1599 C CA . ALA A 1 207 ? 3.218 -4.190 -9.099 1.00 87.50 207 ALA A CA 1
ATOM 1600 C C . ALA A 1 207 ? 2.727 -5.485 -9.767 1.00 87.50 207 ALA A C 1
ATOM 1602 O O . ALA A 1 207 ? 2.459 -5.483 -10.966 1.00 87.50 207 ALA A O 1
ATOM 1603 N N . GLY A 1 208 ? 2.483 -6.545 -8.988 1.00 85.75 208 GLY A N 1
ATOM 1604 C CA . GLY A 1 208 ? 1.962 -7.819 -9.497 1.00 85.75 208 GLY A CA 1
ATOM 1605 C C . GLY A 1 208 ? 0.597 -7.747 -10.199 1.00 85.75 208 GLY A C 1
ATOM 1606 O O . GLY A 1 208 ? 0.232 -8.678 -10.911 1.00 85.75 208 GLY A O 1
ATOM 1607 N N . HIS A 1 209 ? -0.155 -6.654 -10.047 1.00 85.75 209 HIS A N 1
ATOM 1608 C CA . HIS A 1 209 ? -1.469 -6.479 -10.669 1.00 85.75 209 HIS A CA 1
ATOM 1609 C C . HIS A 1 209 ? -1.467 -5.627 -11.945 1.00 85.75 209 HIS A C 1
ATOM 1611 O O . HIS A 1 209 ? -2.517 -5.474 -12.571 1.00 85.75 209 HIS A O 1
ATOM 1617 N N . LEU A 1 210 ? -0.314 -5.105 -12.377 1.00 81.94 210 LEU A N 1
ATOM 1618 C CA . LEU A 1 210 ? -0.230 -4.257 -13.573 1.00 81.94 210 LEU A CA 1
ATOM 1619 C C . LEU A 1 210 ? -0.533 -4.984 -14.886 1.00 81.94 210 LEU A C 1
ATOM 1621 O O . LEU A 1 210 ? -0.956 -4.346 -15.846 1.00 81.94 210 LEU A O 1
ATOM 1625 N N . ASP A 1 211 ? -0.390 -6.307 -14.914 1.00 74.00 211 ASP A N 1
ATOM 1626 C CA . ASP A 1 211 ? -0.775 -7.136 -16.059 1.00 74.00 211 ASP A CA 1
ATOM 1627 C C . ASP A 1 211 ? -2.289 -7.433 -16.112 1.00 74.00 211 ASP A C 1
ATOM 1629 O O . ASP A 1 211 ? -2.774 -8.026 -17.078 1.00 74.00 211 ASP A O 1
ATOM 1633 N N . HIS A 1 212 ? -3.068 -7.039 -15.096 1.00 76.31 212 HIS A N 1
ATOM 1634 C CA . HIS A 1 212 ? -4.515 -7.251 -15.075 1.00 76.31 212 HIS A CA 1
ATOM 1635 C C . HIS A 1 212 ? -5.272 -6.055 -15.655 1.00 76.31 212 HIS A C 1
ATOM 1637 O O . HIS A 1 212 ? -5.241 -4.957 -15.103 1.00 76.31 212 HIS A O 1
ATOM 1643 N N . GLU A 1 213 ? -6.056 -6.295 -16.707 1.00 71.62 213 GLU A N 1
ATOM 1644 C CA . GLU A 1 213 ? -6.801 -5.271 -17.457 1.00 71.62 213 GLU A CA 1
ATOM 1645 C C . GLU A 1 213 ? -7.647 -4.328 -16.578 1.00 71.62 213 GLU A C 1
ATOM 1647 O O . GLU A 1 213 ? -7.718 -3.132 -16.842 1.00 71.62 213 GLU A O 1
ATOM 1652 N N . HIS A 1 214 ? -8.265 -4.843 -15.512 1.00 71.31 214 HIS A N 1
ATOM 1653 C CA . HIS A 1 214 ? -9.167 -4.062 -14.656 1.00 71.31 214 HIS A CA 1
ATOM 1654 C C . HIS A 1 214 ? -8.503 -3.429 -13.428 1.00 71.31 214 HIS A C 1
ATOM 1656 O O . HIS A 1 214 ? -9.085 -2.528 -12.825 1.00 71.31 214 HIS A O 1
ATOM 1662 N N . LEU A 1 215 ? -7.322 -3.911 -13.032 1.00 74.62 215 LEU A N 1
ATOM 1663 C CA . LEU A 1 215 ? -6.634 -3.457 -11.817 1.00 74.62 215 LEU A CA 1
ATOM 1664 C C . LEU A 1 215 ? -5.425 -2.574 -12.132 1.00 74.62 215 LEU A C 1
ATOM 1666 O O . LEU A 1 215 ? -5.035 -1.776 -11.288 1.00 74.62 215 LEU A O 1
ATOM 1670 N N . SER A 1 216 ? -4.876 -2.658 -13.346 1.00 81.00 216 SER A N 1
ATOM 1671 C CA . SER A 1 216 ? -3.611 -2.025 -13.723 1.00 81.00 216 SER A CA 1
ATOM 1672 C C . SER A 1 216 ? -3.576 -0.516 -13.492 1.00 81.00 216 SER A C 1
ATOM 1674 O O . SER A 1 216 ? -2.641 -0.024 -12.871 1.00 81.00 216 SER A O 1
ATOM 1676 N N . VAL A 1 217 ? -4.606 0.220 -13.923 1.00 85.50 217 VAL A N 1
ATOM 1677 C CA . VAL A 1 217 ? -4.673 1.684 -13.752 1.00 85.50 217 VAL A CA 1
ATOM 1678 C C . VAL A 1 217 ? -4.665 2.052 -12.270 1.00 85.50 217 VAL A C 1
ATOM 1680 O O . VAL A 1 217 ? -3.846 2.846 -11.824 1.00 85.50 217 VAL A O 1
ATOM 1683 N N . LYS A 1 218 ? -5.522 1.396 -11.487 1.00 87.62 218 LYS A N 1
ATOM 1684 C CA . LYS A 1 218 ? -5.653 1.635 -10.049 1.00 87.62 218 LYS A CA 1
ATOM 1685 C C . LYS A 1 218 ? -4.376 1.279 -9.285 1.00 87.62 218 LYS A C 1
ATOM 1687 O O . LYS A 1 218 ? -3.925 2.040 -8.434 1.00 87.62 218 LYS A O 1
ATOM 1692 N N . SER A 1 219 ? -3.774 0.136 -9.600 1.00 89.19 219 SER A N 1
ATOM 1693 C CA . SER A 1 219 ? -2.515 -0.298 -8.996 1.00 89.19 219 SER A CA 1
ATOM 1694 C C . SER A 1 219 ? -1.351 0.617 -9.369 1.00 89.19 219 SER A C 1
ATOM 1696 O O . SER A 1 219 ? -0.518 0.926 -8.514 1.00 89.19 219 SER A O 1
ATOM 1698 N N . TRP A 1 220 ? -1.318 1.110 -10.610 1.00 92.00 220 TRP A N 1
ATOM 1699 C CA . TRP A 1 220 ? -0.361 2.125 -11.034 1.00 92.00 220 TRP A CA 1
ATOM 1700 C C . TRP A 1 220 ? -0.533 3.422 -10.248 1.00 92.00 220 TRP A C 1
ATOM 1702 O O . TRP A 1 220 ? 0.458 3.926 -9.734 1.00 92.00 220 TRP A O 1
ATOM 1712 N N . ASP A 1 221 ? -1.754 3.931 -10.081 1.00 91.62 221 ASP A N 1
ATOM 1713 C CA . ASP A 1 221 ? -2.001 5.198 -9.378 1.00 91.62 221 ASP A CA 1
ATOM 1714 C C . ASP A 1 221 ? -1.486 5.171 -7.928 1.00 91.62 221 ASP A C 1
ATOM 1716 O O . ASP A 1 221 ? -0.900 6.151 -7.443 1.00 91.62 221 ASP A O 1
ATOM 1720 N N . VAL A 1 222 ? -1.617 4.025 -7.247 1.00 91.88 222 VAL A N 1
ATOM 1721 C CA . VAL A 1 222 ? -1.063 3.815 -5.900 1.00 91.88 222 VAL A CA 1
ATOM 1722 C C . VAL A 1 222 ? 0.466 3.869 -5.916 1.00 91.88 222 VAL A C 1
ATOM 1724 O O . VAL A 1 222 ? 1.061 4.626 -5.145 1.00 91.88 222 VAL A O 1
ATOM 1727 N N . VAL A 1 223 ? 1.121 3.102 -6.795 1.00 92.94 223 VAL A N 1
ATOM 1728 C CA . VAL A 1 223 ? 2.594 3.063 -6.873 1.00 92.94 223 VAL A CA 1
ATOM 1729 C C . VAL A 1 223 ? 3.159 4.407 -7.345 1.00 92.94 223 VAL A C 1
ATOM 1731 O O . VAL A 1 223 ? 4.141 4.897 -6.788 1.00 92.94 223 VAL A O 1
ATOM 1734 N N . HIS A 1 224 ? 2.513 5.044 -8.317 1.00 93.31 224 HIS A N 1
ATOM 1735 C CA . HIS A 1 224 ? 2.872 6.354 -8.846 1.00 93.31 224 HIS A CA 1
ATOM 1736 C C . HIS A 1 224 ? 2.786 7.438 -7.768 1.00 93.31 224 HIS A C 1
ATOM 1738 O O . HIS A 1 224 ? 3.717 8.228 -7.624 1.00 93.31 224 HIS A O 1
ATOM 1744 N N . SER A 1 225 ? 1.742 7.421 -6.930 1.00 91.81 225 SER A N 1
ATOM 1745 C CA . SER A 1 225 ? 1.637 8.336 -5.784 1.00 91.81 225 SER A CA 1
ATOM 1746 C C . SER A 1 225 ? 2.855 8.230 -4.860 1.00 91.81 225 SER A C 1
ATOM 1748 O O . SER A 1 225 ? 3.419 9.250 -4.459 1.00 91.81 225 SER A O 1
ATOM 1750 N N . LEU A 1 226 ? 3.301 7.004 -4.563 1.00 92.31 226 LEU A N 1
ATOM 1751 C CA . LEU A 1 226 ? 4.484 6.759 -3.733 1.00 92.31 226 LEU A CA 1
ATOM 1752 C C . LEU A 1 226 ? 5.784 7.185 -4.428 1.00 92.31 226 LEU A C 1
ATOM 1754 O O . LEU A 1 226 ? 6.654 7.774 -3.780 1.00 92.31 226 LEU A O 1
ATOM 1758 N N . LEU A 1 227 ? 5.904 6.954 -5.738 1.00 92.75 227 LEU A N 1
ATOM 1759 C CA . LEU A 1 227 ? 7.041 7.401 -6.546 1.00 92.75 227 LEU A CA 1
ATOM 1760 C C . LEU A 1 227 ? 7.162 8.931 -6.595 1.00 92.75 227 LEU A C 1
ATOM 1762 O O . LEU A 1 227 ? 8.276 9.449 -6.564 1.00 92.75 227 LEU A O 1
ATOM 1766 N N . CYS A 1 228 ? 6.043 9.658 -6.614 1.00 91.31 228 CYS A N 1
ATOM 1767 C CA . CYS A 1 228 ? 6.016 11.123 -6.559 1.00 91.31 228 CYS A CA 1
ATOM 1768 C C . CYS A 1 228 ? 6.293 11.700 -5.158 1.00 91.31 228 CYS A C 1
ATOM 1770 O O . CYS A 1 228 ? 6.421 12.917 -5.009 1.00 91.31 228 CYS A O 1
ATOM 1772 N N . SER A 1 229 ? 6.357 10.865 -4.117 1.00 89.56 229 SER A N 1
ATOM 1773 C CA . SER A 1 229 ? 6.612 11.312 -2.744 1.00 89.56 229 SER A CA 1
ATOM 1774 C C . SER A 1 229 ? 8.107 11.554 -2.471 1.00 89.56 229 SER A C 1
ATOM 1776 O O . SER A 1 229 ? 8.980 11.229 -3.276 1.00 89.56 229 SER A O 1
ATOM 1778 N N . HIS A 1 230 ? 8.442 12.052 -1.276 1.00 84.00 230 HIS A N 1
ATOM 1779 C CA . HIS A 1 230 ? 9.836 12.170 -0.816 1.00 84.00 230 HIS A CA 1
ATOM 1780 C C . HIS A 1 230 ? 10.556 10.812 -0.667 1.00 84.00 230 HIS A C 1
ATOM 1782 O O . HIS A 1 230 ? 11.775 10.777 -0.516 1.00 84.00 230 HIS A O 1
ATOM 1788 N N . LEU A 1 231 ? 9.823 9.695 -0.737 1.00 83.38 231 LEU A N 1
ATOM 1789 C CA . LEU A 1 231 ? 10.362 8.338 -0.805 1.00 83.38 231 LEU A CA 1
ATOM 1790 C C . LEU A 1 231 ? 10.397 7.776 -2.223 1.00 83.38 231 LEU A C 1
ATOM 1792 O O . LEU A 1 231 ? 10.583 6.571 -2.387 1.00 83.38 231 LEU A O 1
ATOM 1796 N N . GLY A 1 232 ? 10.251 8.610 -3.251 1.00 90.00 232 GLY A N 1
ATOM 1797 C CA . GLY A 1 232 ? 10.297 8.154 -4.635 1.00 90.00 232 GLY A CA 1
ATOM 1798 C C . GLY A 1 232 ? 11.532 7.305 -4.936 1.00 90.00 232 GLY A C 1
ATOM 1799 O O . GLY A 1 232 ? 11.424 6.218 -5.501 1.00 90.00 232 GLY A O 1
ATOM 1800 N N . GLN A 1 233 ? 12.695 7.728 -4.433 1.00 88.81 233 GLN A N 1
ATOM 1801 C CA . GLN A 1 233 ? 13.938 6.972 -4.572 1.00 88.81 233 GLN A CA 1
ATOM 1802 C C . GLN A 1 233 ? 13.906 5.623 -3.835 1.00 88.81 233 GLN A C 1
ATOM 1804 O O . GLN A 1 233 ? 14.422 4.636 -4.351 1.00 88.81 233 GLN A O 1
ATOM 1809 N N . ALA A 1 234 ? 13.303 5.557 -2.645 1.00 88.81 234 ALA A N 1
ATOM 1810 C CA . ALA A 1 234 ? 13.163 4.305 -1.904 1.00 88.81 234 ALA A CA 1
ATOM 1811 C C . ALA A 1 234 ? 12.189 3.353 -2.612 1.00 88.81 234 ALA A C 1
ATOM 1813 O O . ALA A 1 234 ? 12.505 2.182 -2.782 1.00 88.81 234 ALA A O 1
ATOM 1814 N N . THR A 1 235 ? 11.060 3.865 -3.105 1.00 91.94 235 THR A N 1
ATOM 1815 C CA . THR A 1 235 ? 10.082 3.100 -3.895 1.00 91.94 235 THR A CA 1
ATOM 1816 C C . THR A 1 235 ? 10.725 2.531 -5.161 1.00 91.94 235 THR A C 1
ATOM 1818 O O . THR A 1 235 ? 10.554 1.356 -5.469 1.00 91.94 235 THR A O 1
ATOM 1821 N N . LEU A 1 236 ? 11.555 3.321 -5.849 1.00 93.12 236 LEU A N 1
ATOM 1822 C CA . LEU A 1 236 ? 12.349 2.860 -6.988 1.00 93.12 236 LEU A CA 1
ATOM 1823 C C . LEU A 1 236 ? 13.311 1.728 -6.605 1.00 93.12 236 LEU A C 1
ATOM 1825 O O . LEU A 1 236 ? 13.395 0.730 -7.317 1.00 93.12 236 LEU A O 1
ATOM 1829 N N . LEU A 1 237 ? 14.024 1.852 -5.480 1.00 91.19 237 LEU A N 1
ATOM 1830 C CA . LEU A 1 237 ? 14.919 0.795 -4.994 1.00 91.19 237 LEU A CA 1
ATOM 1831 C C . LEU A 1 237 ? 14.160 -0.490 -4.646 1.00 91.19 237 LEU A C 1
ATOM 1833 O O . LEU A 1 237 ? 14.673 -1.576 -4.900 1.00 91.19 237 LEU A O 1
ATOM 1837 N N . VAL A 1 238 ? 12.946 -0.374 -4.109 1.00 92.38 238 VAL A N 1
ATOM 1838 C CA . VAL A 1 238 ? 12.070 -1.515 -3.816 1.00 92.38 238 VAL A CA 1
ATOM 1839 C C . VAL A 1 238 ? 11.645 -2.210 -5.101 1.00 92.38 238 VAL A C 1
ATOM 1841 O O . VAL A 1 238 ? 11.780 -3.422 -5.182 1.00 92.38 238 VAL A O 1
ATOM 1844 N N . LEU A 1 239 ? 11.229 -1.469 -6.131 1.00 94.25 239 LEU A N 1
ATOM 1845 C CA . LEU A 1 239 ? 10.910 -2.044 -7.444 1.00 94.25 239 LEU A CA 1
ATOM 1846 C C . LEU A 1 239 ? 12.117 -2.776 -8.053 1.00 94.25 239 LEU A C 1
ATOM 1848 O O . LEU A 1 239 ? 11.973 -3.885 -8.560 1.00 94.25 239 LEU A O 1
ATOM 1852 N N . CYS A 1 240 ? 13.320 -2.203 -7.951 1.00 93.94 240 CYS A N 1
ATOM 1853 C CA . CYS A 1 240 ? 14.550 -2.880 -8.367 1.00 93.94 240 CYS A CA 1
ATOM 1854 C C . CYS A 1 240 ? 14.824 -4.152 -7.543 1.00 93.94 240 CYS A C 1
ATOM 1856 O O . CYS A 1 240 ? 15.214 -5.176 -8.099 1.00 93.94 240 CYS A O 1
ATOM 1858 N N . ALA A 1 241 ? 14.611 -4.112 -6.225 1.00 92.62 241 ALA A N 1
ATOM 1859 C CA . ALA A 1 241 ? 14.819 -5.258 -5.342 1.00 92.62 241 ALA A CA 1
ATOM 1860 C C . ALA A 1 241 ? 13.799 -6.380 -5.593 1.00 92.62 241 ALA A C 1
ATOM 1862 O O . ALA A 1 241 ? 14.182 -7.546 -5.635 1.00 92.62 241 ALA A O 1
ATOM 1863 N N . LEU A 1 242 ? 12.527 -6.040 -5.816 1.00 92.38 242 LEU A N 1
ATOM 1864 C CA . LEU A 1 242 ? 11.481 -6.981 -6.220 1.00 92.38 242 LEU A CA 1
ATOM 1865 C C . LEU A 1 242 ? 11.829 -7.622 -7.559 1.00 92.38 242 LEU A C 1
ATOM 1867 O O . LEU A 1 242 ? 11.747 -8.839 -7.702 1.00 92.38 242 LEU A O 1
ATOM 1871 N N . LEU A 1 243 ? 12.293 -6.819 -8.514 1.00 91.38 243 LEU A N 1
ATOM 1872 C CA . LEU A 1 243 ? 12.745 -7.315 -9.802 1.00 91.38 243 LEU A CA 1
ATOM 1873 C C . LEU A 1 243 ? 13.965 -8.240 -9.676 1.00 91.38 243 LEU A C 1
ATOM 1875 O O . LEU A 1 243 ? 14.048 -9.188 -10.447 1.00 91.38 243 LEU A O 1
ATOM 1879 N N . GLU A 1 244 ? 14.891 -8.002 -8.737 1.00 89.19 244 GLU A N 1
ATOM 1880 C CA . GLU A 1 244 ? 16.103 -8.810 -8.487 1.00 89.19 244 GLU A CA 1
ATOM 1881 C C . GLU A 1 244 ? 15.907 -10.003 -7.531 1.00 89.19 244 GLU A C 1
ATOM 1883 O O . GLU A 1 244 ? 16.756 -10.898 -7.493 1.00 89.19 244 GLU A O 1
ATOM 1888 N N . SER A 1 245 ? 14.810 -10.056 -6.777 1.00 88.81 245 SER A N 1
ATOM 1889 C CA . SER A 1 245 ? 14.565 -11.107 -5.786 1.00 88.81 245 SER A CA 1
ATOM 1890 C C . SER A 1 245 ? 14.303 -12.468 -6.455 1.00 88.81 245 SER A C 1
ATOM 1892 O O . SER A 1 245 ? 13.640 -12.527 -7.499 1.00 88.81 245 SER A O 1
ATOM 1894 N N . PRO A 1 246 ? 14.854 -13.578 -5.924 1.00 82.88 246 PRO A N 1
ATOM 1895 C CA . PRO A 1 246 ? 14.588 -14.926 -6.429 1.00 82.88 246 PRO A CA 1
ATOM 1896 C C . PRO A 1 246 ? 13.182 -15.428 -6.080 1.00 82.88 246 PRO A C 1
ATOM 1898 O O . PRO A 1 246 ? 12.669 -16.290 -6.785 1.00 82.88 246 PRO A O 1
ATOM 1901 N N . ASP A 1 247 ? 12.575 -14.886 -5.023 1.00 85.06 247 ASP A N 1
ATOM 1902 C CA . ASP A 1 247 ? 11.268 -15.323 -4.522 1.00 85.06 247 ASP A CA 1
ATOM 1903 C C . ASP A 1 247 ? 10.102 -14.581 -5.196 1.00 85.06 247 ASP A C 1
ATOM 1905 O O . ASP A 1 247 ? 8.943 -14.960 -5.033 1.00 85.06 247 ASP A O 1
ATOM 1909 N N . SER A 1 248 ? 10.397 -13.526 -5.964 1.00 85.75 248 SER A N 1
ATOM 1910 C CA . SER A 1 248 ? 9.383 -12.760 -6.685 1.00 85.75 248 SER A CA 1
ATOM 1911 C C . SER A 1 248 ? 8.739 -13.590 -7.785 1.00 85.75 248 SER A C 1
ATOM 1913 O O . SER A 1 248 ? 9.424 -14.184 -8.623 1.00 85.75 248 SER A O 1
ATOM 1915 N N . SER A 1 249 ? 7.409 -13.556 -7.829 1.00 88.25 249 SER A N 1
ATOM 1916 C CA . SER A 1 249 ? 6.651 -14.134 -8.933 1.00 88.25 249 SER A CA 1
ATOM 1917 C C . SER A 1 249 ? 6.932 -13.388 -10.244 1.00 88.25 249 SER A C 1
ATOM 1919 O O . SER A 1 249 ? 7.411 -12.246 -10.253 1.00 88.25 249 SER A O 1
ATOM 1921 N N . ILE A 1 250 ? 6.628 -14.027 -11.375 1.00 86.44 250 ILE A N 1
ATOM 1922 C CA . ILE A 1 250 ? 6.802 -13.398 -12.685 1.00 86.44 250 ILE A CA 1
ATOM 1923 C C . ILE A 1 250 ? 5.948 -12.135 -12.817 1.00 86.44 250 ILE A C 1
ATOM 1925 O O . ILE A 1 250 ? 6.420 -11.139 -13.354 1.00 86.44 250 ILE A O 1
ATOM 1929 N N . GLU A 1 251 ? 4.723 -12.151 -12.300 1.00 89.00 251 GLU A N 1
ATOM 1930 C CA . GLU A 1 251 ? 3.791 -11.026 -12.352 1.00 89.00 251 GLU A CA 1
ATOM 1931 C C . GLU A 1 251 ? 4.371 -9.812 -11.616 1.00 89.00 251 GLU A C 1
ATOM 1933 O O . GLU A 1 251 ? 4.362 -8.701 -12.141 1.00 89.00 251 GLU A O 1
ATOM 1938 N N . ILE A 1 252 ? 4.968 -10.025 -10.436 1.00 91.00 252 ILE A N 1
ATOM 1939 C CA . ILE A 1 252 ? 5.648 -8.966 -9.676 1.00 91.00 252 ILE A CA 1
ATOM 1940 C C . ILE A 1 252 ? 6.858 -8.438 -10.453 1.00 91.00 252 ILE A C 1
ATOM 1942 O O . ILE A 1 252 ? 7.068 -7.225 -10.507 1.00 91.00 252 ILE A O 1
ATOM 1946 N N . ALA A 1 253 ? 7.653 -9.314 -11.075 1.00 91.44 253 ALA A N 1
ATOM 1947 C CA . ALA A 1 253 ? 8.808 -8.900 -11.870 1.00 91.44 253 ALA A CA 1
ATOM 1948 C C . ALA A 1 253 ? 8.392 -8.066 -13.095 1.00 91.44 253 ALA A C 1
ATOM 1950 O O . ALA A 1 253 ? 8.920 -6.973 -13.300 1.00 91.44 253 ALA A O 1
ATOM 1951 N N . ARG A 1 254 ? 7.412 -8.539 -13.874 1.00 91.06 254 ARG A N 1
ATOM 1952 C CA . ARG A 1 254 ? 6.868 -7.843 -15.054 1.00 91.06 254 ARG A CA 1
ATOM 1953 C C . ARG A 1 254 ? 6.246 -6.503 -14.667 1.00 91.06 254 ARG A C 1
ATOM 1955 O O . ARG A 1 254 ? 6.590 -5.468 -15.239 1.00 91.06 254 ARG A O 1
ATOM 1962 N N . GLY A 1 255 ? 5.450 -6.493 -13.602 1.00 92.38 255 GLY A N 1
ATOM 1963 C CA . GLY A 1 255 ? 4.914 -5.283 -12.996 1.00 92.38 255 GLY A CA 1
ATOM 1964 C C . GLY A 1 255 ? 5.984 -4.297 -12.535 1.00 92.38 255 GLY A C 1
ATOM 1965 O O . GLY A 1 255 ? 5.885 -3.099 -12.788 1.00 92.38 255 GLY A O 1
ATOM 1966 N N . SER A 1 256 ? 7.064 -4.787 -11.926 1.00 94.38 256 SER A N 1
ATOM 1967 C CA . SER A 1 256 ? 8.190 -3.943 -11.512 1.00 94.38 256 SER A CA 1
ATOM 1968 C C . SER A 1 256 ? 8.884 -3.296 -12.713 1.00 94.38 256 SER A C 1
ATOM 1970 O O . SER A 1 256 ? 9.192 -2.104 -12.668 1.00 94.38 256 SER A O 1
ATOM 1972 N N . VAL A 1 257 ? 9.073 -4.035 -13.816 1.00 94.25 257 VAL A N 1
ATOM 1973 C CA . VAL A 1 257 ? 9.589 -3.481 -15.081 1.00 94.25 257 VAL A CA 1
ATOM 1974 C C . VAL A 1 257 ? 8.652 -2.406 -15.630 1.00 94.25 257 VAL A C 1
ATOM 1976 O O . VAL A 1 257 ? 9.125 -1.331 -16.010 1.00 94.25 257 VAL A O 1
ATOM 1979 N N . ALA A 1 258 ? 7.339 -2.656 -15.637 1.00 92.94 258 ALA A N 1
ATOM 1980 C CA . ALA A 1 258 ? 6.342 -1.689 -16.087 1.00 92.94 258 ALA A CA 1
ATOM 1981 C C . ALA A 1 258 ? 6.377 -0.406 -15.239 1.00 92.94 258 ALA A C 1
ATOM 1983 O O . ALA A 1 258 ? 6.513 0.684 -15.800 1.00 92.94 258 ALA A O 1
ATOM 1984 N N . CYS A 1 259 ? 6.368 -0.528 -13.907 1.00 94.38 259 CYS A N 1
ATOM 1985 C CA . CYS A 1 259 ? 6.503 0.597 -12.980 1.00 94.38 259 CYS A CA 1
ATOM 1986 C C . CYS A 1 259 ? 7.767 1.419 -13.248 1.00 94.38 259 CYS A C 1
ATOM 1988 O O . CYS A 1 259 ? 7.688 2.636 -13.400 1.00 94.38 259 CYS A O 1
ATOM 1990 N N . LEU A 1 260 ? 8.933 0.764 -13.316 1.00 94.69 260 LEU A N 1
ATOM 1991 C CA . LEU A 1 260 ? 10.217 1.430 -13.562 1.00 94.69 260 LEU A CA 1
ATOM 1992 C C . LEU A 1 260 ? 10.208 2.168 -14.902 1.00 94.69 260 LEU A C 1
ATOM 1994 O O . LEU A 1 260 ? 10.669 3.305 -14.990 1.00 94.69 260 LEU A O 1
ATOM 1998 N N . SER A 1 261 ? 9.655 1.533 -15.932 1.00 92.81 261 SER A N 1
ATOM 1999 C CA . SER A 1 261 ? 9.597 2.100 -17.270 1.00 92.81 261 SER A CA 1
ATOM 2000 C C . SER A 1 261 ? 8.728 3.354 -17.338 1.00 92.81 261 SER A C 1
ATOM 2002 O O . SER A 1 261 ? 9.167 4.385 -17.847 1.00 92.81 261 SER A O 1
ATOM 2004 N N . LEU A 1 262 ? 7.511 3.283 -16.790 1.00 92.81 262 LEU A N 1
ATOM 2005 C CA . LEU A 1 262 ? 6.577 4.408 -16.752 1.00 92.81 262 LEU A CA 1
ATOM 2006 C C . LEU A 1 262 ? 7.126 5.552 -15.892 1.00 92.81 262 LEU A C 1
ATOM 2008 O O . LEU A 1 262 ? 7.115 6.705 -16.318 1.00 92.81 262 LEU A O 1
ATOM 2012 N N . ALA A 1 263 ? 7.683 5.233 -14.722 1.00 93.50 263 ALA A N 1
ATOM 2013 C CA . ALA A 1 263 ? 8.180 6.228 -13.781 1.00 93.50 263 ALA A CA 1
ATOM 2014 C C . ALA A 1 263 ? 9.390 7.005 -14.311 1.00 93.50 263 ALA A C 1
ATOM 2016 O O . ALA A 1 263 ? 9.481 8.215 -14.110 1.00 93.50 263 ALA A O 1
ATOM 2017 N N . LEU A 1 264 ? 10.335 6.327 -14.967 1.00 92.19 264 LEU A N 1
ATOM 2018 C CA . LEU A 1 264 ? 11.627 6.923 -15.318 1.00 92.19 264 LEU A CA 1
ATOM 2019 C C . LEU A 1 264 ? 11.673 7.505 -16.724 1.00 92.19 264 LEU A C 1
ATOM 2021 O O . LEU A 1 264 ? 12.351 8.506 -16.959 1.00 92.19 264 LEU A O 1
ATOM 2025 N N . TRP A 1 265 ? 10.966 6.890 -17.664 1.00 90.44 265 TRP A N 1
ATOM 2026 C CA . TRP A 1 265 ? 10.984 7.297 -19.066 1.00 90.44 265 TRP A CA 1
ATOM 2027 C C . TRP A 1 265 ? 9.629 7.091 -19.751 1.00 90.44 265 TRP A C 1
ATOM 2029 O O . TRP A 1 265 ? 9.565 6.929 -20.965 1.00 90.44 265 TRP A O 1
ATOM 2039 N N . GLY A 1 266 ? 8.540 7.136 -18.979 1.00 86.81 266 GLY A N 1
ATOM 2040 C CA . GLY A 1 266 ? 7.171 7.168 -19.484 1.00 86.81 266 GLY A CA 1
ATOM 2041 C C . GLY A 1 266 ? 6.820 8.443 -20.249 1.00 86.81 266 GLY A C 1
ATOM 2042 O O . GLY A 1 266 ? 7.606 9.392 -20.354 1.00 86.81 266 GLY A O 1
ATOM 2043 N N . GLU A 1 267 ? 5.592 8.478 -20.760 1.00 86.19 267 GLU A N 1
ATOM 2044 C CA . GLU A 1 267 ? 5.027 9.677 -21.373 1.00 86.19 267 GLU A CA 1
ATOM 2045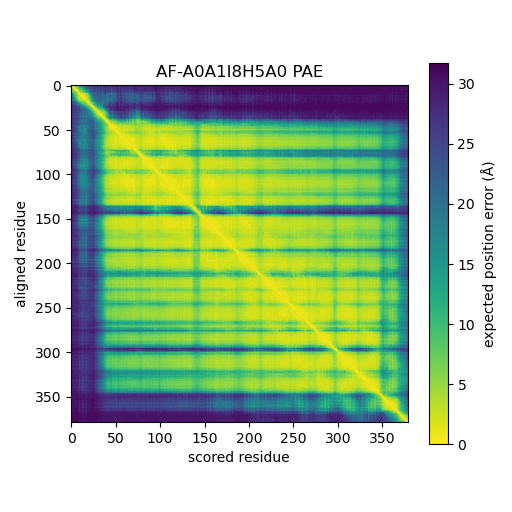 C C . GLU A 1 267 ? 4.731 10.765 -20.320 1.00 86.19 267 GLU A C 1
ATOM 2047 O O . GLU A 1 267 ? 4.801 10.549 -19.103 1.00 86.19 267 GLU A O 1
ATOM 2052 N N . ARG A 1 268 ? 4.389 11.978 -20.779 1.00 79.06 268 ARG A N 1
ATOM 2053 C CA . ARG A 1 268 ? 4.015 13.068 -19.863 1.00 79.06 268 ARG A CA 1
ATOM 2054 C C . ARG A 1 268 ? 2.800 12.660 -19.031 1.00 79.06 268 ARG A C 1
ATOM 2056 O O . ARG A 1 268 ? 1.791 12.241 -19.581 1.00 79.06 268 ARG A O 1
ATOM 2063 N N . GLY A 1 269 ? 2.894 12.853 -17.718 1.00 79.19 269 GLY A N 1
ATOM 2064 C CA . GLY A 1 269 ? 1.854 12.476 -16.756 1.00 79.19 269 GLY A CA 1
ATOM 2065 C C . GLY A 1 269 ? 2.077 11.112 -16.096 1.00 79.19 269 GLY A C 1
ATOM 2066 O O . GLY A 1 269 ? 1.531 10.891 -15.024 1.00 79.19 269 GLY A O 1
ATOM 2067 N N . GLN A 1 270 ? 2.907 10.243 -16.685 1.00 84.88 270 GLN A N 1
ATOM 2068 C CA . GLN A 1 270 ? 3.357 8.981 -16.074 1.00 84.88 270 GLN A CA 1
ATOM 2069 C C . GLN A 1 270 ? 4.783 9.092 -15.526 1.00 84.88 270 GLN A C 1
ATOM 2071 O O . GLN A 1 270 ? 5.124 8.473 -14.520 1.00 84.88 270 GLN A O 1
ATOM 2076 N N . ARG A 1 271 ? 5.627 9.877 -16.207 1.00 89.19 271 ARG A N 1
ATOM 2077 C CA . ARG A 1 271 ? 7.010 10.096 -15.793 1.00 89.19 271 ARG A CA 1
ATOM 2078 C C . ARG A 1 271 ? 7.078 10.948 -14.529 1.00 89.19 271 ARG A C 1
ATOM 2080 O O . ARG A 1 271 ? 6.477 12.020 -14.458 1.00 89.19 271 ARG A O 1
ATOM 2087 N N . VAL A 1 272 ? 7.898 10.511 -13.581 1.00 91.19 272 VAL A N 1
ATOM 2088 C CA . VAL A 1 272 ? 8.159 11.213 -12.326 1.00 91.19 272 VAL A CA 1
ATOM 2089 C C . VAL A 1 272 ? 9.443 12.026 -12.463 1.00 91.19 272 VAL A C 1
ATOM 2091 O O . VAL A 1 272 ? 10.546 11.542 -12.222 1.00 91.19 272 VAL A O 1
ATOM 2094 N N . ASP A 1 273 ? 9.294 13.290 -12.854 1.00 85.75 273 ASP A N 1
ATOM 2095 C CA . ASP A 1 273 ? 10.413 14.196 -13.157 1.00 85.75 273 ASP A CA 1
ATOM 2096 C C . ASP A 1 273 ? 11.328 14.492 -11.960 1.00 85.75 273 ASP A C 1
ATOM 2098 O O . ASP A 1 273 ? 12.475 14.899 -12.144 1.00 85.75 273 ASP A O 1
ATOM 2102 N N . GLN A 1 274 ? 10.834 14.316 -10.731 1.00 84.75 274 GLN A N 1
ATOM 2103 C CA . GLN A 1 274 ? 11.626 14.526 -9.518 1.00 84.75 274 GLN A CA 1
ATOM 2104 C C . GLN A 1 274 ? 12.611 13.380 -9.249 1.00 84.75 274 GLN A C 1
ATOM 2106 O O . GLN A 1 274 ? 13.529 13.546 -8.443 1.00 84.75 274 GLN A O 1
ATOM 2111 N N . LEU A 1 275 ? 12.436 12.222 -9.898 1.00 84.94 275 LEU A N 1
ATOM 2112 C CA . LEU A 1 275 ? 13.385 11.122 -9.797 1.00 84.94 275 LEU A CA 1
ATOM 2113 C C . LEU A 1 275 ? 14.612 11.435 -10.654 1.00 84.94 275 LEU A C 1
ATOM 2115 O O . LEU A 1 275 ? 14.514 11.699 -11.849 1.00 84.94 275 LEU A O 1
ATOM 2119 N N . CYS A 1 276 ? 15.791 11.342 -10.044 1.00 77.12 276 CYS A N 1
ATOM 2120 C CA . CYS A 1 276 ? 17.072 11.402 -10.740 1.00 77.12 276 CYS A CA 1
ATOM 2121 C C . CYS A 1 276 ? 17.628 9.976 -10.866 1.00 77.12 276 CYS A C 1
ATOM 2123 O O . CYS A 1 276 ? 18.450 9.572 -10.034 1.00 77.12 276 CYS A O 1
ATOM 2125 N N . PRO A 1 277 ? 17.178 9.167 -11.845 1.00 74.50 277 PRO A N 1
ATOM 2126 C CA . PRO A 1 277 ? 17.626 7.790 -11.947 1.00 74.50 277 PRO A CA 1
ATOM 2127 C C . PRO A 1 277 ? 19.100 7.719 -12.332 1.00 74.50 277 PRO A C 1
ATOM 2129 O O . PRO A 1 277 ? 19.564 8.370 -13.269 1.00 74.50 277 PRO A O 1
ATOM 2132 N N . ASN A 1 278 ? 19.828 6.820 -11.675 1.00 84.69 278 ASN A N 1
ATOM 2133 C CA . ASN A 1 278 ? 21.034 6.276 -12.274 1.00 84.69 278 ASN A CA 1
ATOM 2134 C C . ASN A 1 278 ? 20.608 5.231 -13.315 1.00 84.69 278 ASN A C 1
ATOM 2136 O O . ASN A 1 278 ? 20.399 4.066 -12.970 1.00 84.69 278 ASN A O 1
ATOM 2140 N N . TYR A 1 279 ? 20.465 5.653 -14.578 1.00 87.38 279 TYR A N 1
ATOM 2141 C CA . TYR A 1 279 ? 20.052 4.778 -15.684 1.00 87.38 279 TYR A CA 1
ATOM 2142 C C . TYR A 1 279 ? 20.884 3.494 -15.745 1.00 87.38 279 TYR A C 1
ATOM 2144 O O . TYR A 1 279 ? 20.333 2.417 -15.937 1.00 87.38 279 TYR A O 1
ATOM 2152 N N . THR A 1 280 ? 22.194 3.581 -15.498 1.00 89.31 280 THR A N 1
ATOM 2153 C CA . THR A 1 280 ? 23.089 2.417 -15.484 1.00 89.31 280 THR A CA 1
ATOM 2154 C C . THR A 1 280 ? 22.681 1.397 -14.424 1.00 89.31 280 THR A C 1
ATOM 2156 O O . THR A 1 280 ? 22.649 0.205 -14.708 1.00 89.31 280 THR A O 1
ATOM 2159 N N . SER A 1 281 ? 22.337 1.838 -13.211 1.00 90.81 281 SER A N 1
ATOM 2160 C CA . SER A 1 281 ? 21.900 0.936 -12.137 1.00 90.81 281 SER A CA 1
ATOM 2161 C C . SER A 1 281 ? 20.587 0.235 -12.473 1.00 90.81 281 SER A C 1
ATOM 2163 O O . SER A 1 281 ? 20.460 -0.960 -12.220 1.00 90.81 281 SER A O 1
ATOM 2165 N N . VAL A 1 282 ? 19.636 0.953 -13.075 1.00 93.19 282 VAL A N 1
ATOM 2166 C CA . VAL A 1 282 ? 18.344 0.377 -13.475 1.00 93.19 282 VAL A CA 1
ATOM 2167 C C . VAL A 1 282 ? 18.523 -0.598 -14.641 1.00 93.19 282 VAL A C 1
ATOM 2169 O O . VAL A 1 282 ? 17.997 -1.703 -14.596 1.00 93.19 282 VAL A O 1
ATOM 2172 N N . LEU A 1 283 ? 19.332 -0.253 -15.646 1.00 92.75 283 LEU A N 1
ATOM 2173 C CA . LEU A 1 283 ? 19.656 -1.158 -16.754 1.00 92.75 283 LEU A CA 1
ATOM 2174 C C . LEU A 1 283 ? 20.381 -2.426 -16.273 1.00 92.75 283 LEU A C 1
ATOM 2176 O O . LEU A 1 283 ? 20.058 -3.523 -16.722 1.00 92.75 283 LEU A O 1
ATOM 2180 N N . LEU A 1 284 ? 21.311 -2.304 -15.319 1.00 93.31 284 LEU A N 1
ATOM 2181 C CA . LEU A 1 284 ? 21.961 -3.460 -14.690 1.00 93.31 284 LEU A CA 1
ATOM 2182 C C . LEU A 1 284 ? 20.965 -4.337 -13.923 1.00 93.31 284 LEU A C 1
ATOM 2184 O O . LEU A 1 284 ? 21.085 -5.560 -13.955 1.00 93.31 284 LEU A O 1
ATOM 2188 N N . CYS A 1 285 ? 19.991 -3.725 -13.249 1.00 94.06 285 CYS A N 1
ATOM 2189 C CA . CYS A 1 285 ? 18.920 -4.431 -12.552 1.00 94.06 285 CYS A CA 1
ATOM 2190 C C . CYS A 1 285 ? 18.064 -5.255 -13.532 1.00 94.06 285 CYS A C 1
ATOM 2192 O O . CYS A 1 285 ? 17.888 -6.460 -13.336 1.00 94.06 285 CYS A O 1
ATOM 2194 N N . LEU A 1 286 ? 17.646 -4.647 -14.651 1.00 93.75 286 LEU A N 1
ATOM 2195 C CA . LEU A 1 286 ? 16.932 -5.331 -15.738 1.00 93.75 286 LEU A CA 1
ATOM 2196 C C . LEU A 1 286 ? 17.754 -6.504 -16.303 1.00 93.75 286 LEU A C 1
ATOM 2198 O O . LEU A 1 286 ? 17.243 -7.617 -16.430 1.00 93.75 286 LEU A O 1
ATOM 2202 N N . LEU A 1 287 ? 19.050 -6.291 -16.562 1.00 92.00 287 LEU A N 1
ATOM 2203 C CA . LEU A 1 287 ? 19.954 -7.324 -17.084 1.00 92.00 287 LEU A CA 1
ATOM 2204 C C . LEU A 1 287 ? 20.106 -8.508 -16.124 1.00 92.00 287 LEU A C 1
ATOM 2206 O O . LEU A 1 287 ? 20.077 -9.667 -16.540 1.00 92.00 287 LEU A O 1
ATOM 2210 N N . ARG A 1 288 ? 20.268 -8.241 -14.826 1.00 92.00 288 ARG A N 1
ATOM 2211 C CA . ARG A 1 288 ? 20.367 -9.296 -13.808 1.00 92.00 288 ARG A CA 1
ATOM 2212 C C . ARG A 1 288 ? 19.075 -10.086 -13.685 1.00 92.00 288 ARG A C 1
ATOM 2214 O O . ARG A 1 288 ? 19.135 -11.302 -13.525 1.00 92.00 288 ARG A O 1
ATOM 2221 N N . ALA A 1 289 ? 17.924 -9.423 -13.756 1.00 90.81 289 ALA A N 1
ATOM 2222 C CA . ALA A 1 289 ? 16.635 -10.099 -13.718 1.00 90.81 289 ALA A CA 1
ATOM 2223 C C . ALA A 1 289 ? 16.464 -11.058 -14.899 1.00 90.81 289 ALA A C 1
ATOM 2225 O O . ALA A 1 289 ? 16.146 -12.229 -14.691 1.00 90.81 289 ALA A O 1
ATOM 2226 N N . LEU A 1 290 ? 16.795 -10.601 -16.106 1.00 87.88 290 LEU A N 1
ATOM 2227 C CA . LEU A 1 290 ? 16.745 -11.418 -17.314 1.00 87.88 290 LEU A CA 1
ATOM 2228 C C . LEU A 1 290 ? 17.688 -12.632 -17.242 1.00 87.88 290 LEU A C 1
ATOM 2230 O O . LEU A 1 290 ? 17.280 -13.767 -17.489 1.00 87.88 290 LEU A O 1
ATOM 2234 N N . ASN A 1 291 ? 18.938 -12.420 -16.818 1.00 87.62 291 ASN A N 1
ATOM 2235 C CA . ASN A 1 291 ? 19.918 -13.499 -16.675 1.00 87.62 291 ASN A CA 1
ATOM 2236 C C . ASN A 1 291 ? 19.479 -14.583 -15.681 1.00 87.62 291 ASN A C 1
ATOM 2238 O O . ASN A 1 291 ? 19.718 -15.767 -15.922 1.00 87.62 291 ASN A O 1
ATOM 2242 N N . ARG A 1 292 ? 18.823 -14.202 -14.579 1.00 83.94 292 ARG A N 1
ATOM 2243 C CA . ARG A 1 292 ? 18.305 -15.168 -13.599 1.00 83.94 292 ARG A CA 1
ATOM 2244 C C . ARG A 1 292 ? 17.170 -16.010 -14.169 1.00 83.94 292 ARG A C 1
ATOM 2246 O O . ARG A 1 292 ? 17.193 -17.224 -13.994 1.00 83.94 292 ARG A O 1
ATOM 2253 N N . GLN A 1 293 ? 16.224 -15.391 -14.873 1.00 78.88 293 GLN A N 1
ATOM 2254 C CA . GLN A 1 293 ? 15.102 -16.121 -15.471 1.00 78.88 293 GLN A CA 1
ATOM 2255 C C . GLN A 1 293 ? 15.564 -17.097 -16.557 1.00 78.88 293 GLN A C 1
ATOM 2257 O O . GLN A 1 293 ? 15.062 -18.210 -16.638 1.00 78.88 293 GLN A O 1
ATOM 2262 N N . SER A 1 294 ? 16.585 -16.731 -17.334 1.00 74.69 294 SER A N 1
ATOM 2263 C CA . SER A 1 294 ? 17.180 -17.637 -18.322 1.00 74.69 294 SER A CA 1
ATOM 2264 C C . SER A 1 294 ? 17.915 -18.832 -17.683 1.00 74.69 294 SER A C 1
ATOM 2266 O O . SER A 1 294 ? 17.930 -19.927 -18.243 1.00 74.69 294 SER A O 1
ATOM 2268 N N . ALA A 1 295 ? 18.500 -18.656 -16.490 1.00 71.12 295 ALA A N 1
ATOM 2269 C CA . ALA A 1 295 ? 19.173 -19.731 -15.753 1.00 71.12 295 ALA A CA 1
ATOM 2270 C C . ALA A 1 295 ? 18.198 -20.722 -15.084 1.00 71.12 295 ALA A C 1
ATOM 2272 O O . ALA A 1 295 ? 18.562 -21.876 -14.839 1.00 71.12 295 ALA A O 1
ATOM 2273 N N . ALA A 1 296 ? 16.964 -20.299 -14.795 1.00 66.19 296 ALA A N 1
ATOM 2274 C CA . ALA A 1 296 ? 15.897 -21.163 -14.306 1.00 66.19 296 ALA A CA 1
ATOM 2275 C C . ALA A 1 296 ? 15.376 -22.040 -15.463 1.00 66.19 296 ALA A C 1
ATOM 2277 O O . ALA A 1 296 ? 14.395 -21.725 -16.126 1.00 66.19 296 ALA A O 1
ATOM 2278 N N . ALA A 1 297 ? 16.078 -23.146 -15.722 1.00 49.28 297 ALA A N 1
ATOM 2279 C CA . ALA A 1 297 ? 16.003 -24.015 -16.904 1.00 49.28 297 ALA A CA 1
ATOM 2280 C C . ALA A 1 297 ? 14.642 -24.700 -17.226 1.00 49.28 297 ALA A C 1
ATOM 2282 O O . ALA A 1 297 ? 14.621 -25.666 -17.986 1.00 49.28 297 ALA A O 1
ATOM 2283 N N . GLY A 1 298 ? 13.518 -24.257 -16.654 1.00 54.28 298 GLY A N 1
ATOM 2284 C CA . GLY A 1 298 ? 12.216 -24.929 -16.749 1.00 54.28 298 GLY A CA 1
ATOM 2285 C C . GLY A 1 298 ? 11.189 -24.289 -17.687 1.00 54.28 298 GLY A C 1
ATOM 2286 O O . GLY A 1 298 ? 10.454 -25.028 -18.334 1.00 54.28 298 GLY A O 1
ATOM 2287 N N . ASP A 1 299 ? 11.136 -22.956 -17.801 1.00 60.03 299 ASP A N 1
ATOM 2288 C CA . ASP A 1 299 ? 9.995 -22.269 -18.432 1.00 60.03 299 ASP A CA 1
ATOM 2289 C C . ASP A 1 299 ? 10.424 -21.170 -19.420 1.00 60.03 299 ASP A C 1
ATOM 2291 O O . ASP A 1 299 ? 10.432 -19.971 -19.136 1.00 60.03 299 ASP A O 1
ATOM 2295 N N . SER A 1 300 ? 10.751 -21.591 -20.647 1.00 67.38 300 SER A N 1
ATOM 2296 C CA . SER A 1 300 ? 11.108 -20.691 -21.759 1.00 67.38 300 SER A CA 1
ATOM 2297 C C . SER A 1 300 ? 10.044 -19.611 -22.017 1.00 67.38 300 SER A C 1
ATOM 2299 O O . SER A 1 300 ? 10.376 -18.520 -22.471 1.00 67.38 300 SER A O 1
ATOM 2301 N N . PHE A 1 301 ? 8.769 -19.894 -21.736 1.00 75.88 301 PHE A N 1
ATOM 2302 C CA . PHE A 1 301 ? 7.668 -18.956 -21.963 1.00 75.88 301 PHE A CA 1
ATOM 2303 C C . PHE A 1 301 ? 7.713 -17.753 -21.015 1.00 75.88 301 PHE A C 1
ATOM 2305 O O . PHE A 1 301 ? 7.609 -16.612 -21.458 1.00 75.88 301 PHE A O 1
ATOM 2312 N N . VAL A 1 302 ? 7.935 -18.006 -19.727 1.00 74.19 302 VAL A N 1
ATOM 2313 C CA . VAL A 1 302 ? 7.984 -16.983 -18.676 1.00 74.19 302 VAL A CA 1
ATOM 2314 C C . VAL A 1 302 ? 9.182 -16.051 -18.873 1.00 74.19 302 VAL A C 1
ATOM 2316 O O . VAL A 1 302 ? 9.038 -14.828 -18.830 1.00 74.19 302 VAL A O 1
ATOM 2319 N N . ALA A 1 303 ? 10.353 -16.616 -19.185 1.00 75.81 303 ALA A N 1
ATOM 2320 C CA . ALA A 1 303 ? 11.545 -15.831 -19.505 1.00 75.81 303 ALA A CA 1
ATOM 2321 C C . ALA A 1 303 ? 11.324 -14.918 -20.728 1.00 75.81 303 ALA A C 1
ATOM 2323 O O . ALA A 1 303 ? 11.739 -13.759 -20.712 1.00 75.81 303 ALA A O 1
ATOM 2324 N N . ARG A 1 304 ? 10.605 -15.403 -21.753 1.00 78.88 304 ARG A N 1
ATOM 2325 C CA . ARG A 1 304 ? 10.244 -14.615 -22.944 1.00 78.88 304 ARG A CA 1
ATOM 2326 C C . ARG A 1 304 ? 9.304 -13.452 -22.629 1.00 78.88 304 ARG A C 1
ATOM 2328 O O . ARG A 1 304 ? 9.499 -12.368 -23.169 1.00 78.88 304 ARG A O 1
ATOM 2335 N N . GLN A 1 305 ? 8.322 -13.645 -21.749 1.00 82.75 305 GLN A N 1
ATOM 2336 C CA . GLN A 1 305 ? 7.421 -12.563 -21.333 1.00 82.75 305 GLN A CA 1
ATOM 2337 C C . GLN A 1 305 ? 8.179 -11.434 -20.627 1.00 82.75 305 GLN A C 1
ATOM 2339 O O . GLN A 1 305 ? 8.005 -10.269 -20.974 1.00 82.75 305 GLN A O 1
ATOM 2344 N N . LEU A 1 306 ? 9.077 -11.766 -19.694 1.00 86.62 306 LEU A N 1
ATOM 2345 C CA . LEU A 1 306 ? 9.894 -10.745 -19.036 1.00 86.62 306 LEU A CA 1
ATOM 2346 C C . LEU A 1 306 ? 10.846 -10.054 -20.024 1.00 86.62 306 LEU A C 1
ATOM 2348 O O . LEU A 1 306 ? 10.981 -8.833 -19.984 1.00 86.62 306 LEU A O 1
ATOM 2352 N N . ALA A 1 307 ? 11.486 -10.811 -20.922 1.00 85.06 307 ALA A N 1
ATOM 2353 C CA . ALA A 1 307 ? 12.345 -10.253 -21.967 1.00 85.06 307 ALA A CA 1
ATOM 2354 C C . ALA A 1 307 ? 11.584 -9.261 -22.861 1.00 85.06 307 ALA A C 1
ATOM 2356 O O . ALA A 1 307 ? 12.119 -8.206 -23.201 1.00 85.06 307 ALA A O 1
ATOM 2357 N N . PHE A 1 308 ? 10.326 -9.567 -23.194 1.00 82.88 308 PHE A N 1
ATOM 2358 C CA . PHE A 1 308 ? 9.448 -8.680 -23.954 1.00 82.88 308 PHE A CA 1
ATOM 2359 C C . PHE A 1 308 ? 9.208 -7.351 -23.232 1.00 82.88 308 PHE A C 1
ATOM 2361 O O . PHE A 1 308 ? 9.418 -6.286 -23.816 1.00 82.88 308 PHE A O 1
ATOM 2368 N N . ASP A 1 309 ? 8.824 -7.399 -21.956 1.00 87.06 309 ASP A N 1
ATOM 2369 C CA . ASP A 1 309 ? 8.540 -6.192 -21.173 1.00 87.06 309 ASP A CA 1
ATOM 2370 C C . ASP A 1 309 ? 9.802 -5.346 -20.944 1.00 87.06 309 ASP A C 1
ATOM 2372 O O . ASP A 1 309 ? 9.759 -4.114 -21.019 1.00 87.06 309 ASP A O 1
ATOM 2376 N N . ILE A 1 310 ? 10.951 -5.996 -20.725 1.00 90.38 310 ILE A N 1
ATOM 2377 C CA . ILE A 1 310 ? 12.256 -5.329 -20.621 1.00 90.38 310 ILE A CA 1
ATOM 2378 C C . ILE A 1 310 ? 12.606 -4.634 -21.935 1.00 90.38 310 ILE A C 1
ATOM 2380 O O . ILE A 1 310 ? 13.005 -3.469 -21.921 1.00 90.38 310 ILE A O 1
ATOM 2384 N N . LEU A 1 311 ? 12.438 -5.309 -23.069 1.00 84.00 311 LEU A N 1
ATOM 2385 C CA . LEU A 1 311 ? 12.724 -4.730 -24.374 1.00 84.00 311 LEU A CA 1
ATOM 2386 C C . LEU A 1 311 ? 11.804 -3.543 -24.681 1.00 84.00 311 LEU A C 1
ATOM 2388 O O . LEU A 1 311 ? 12.286 -2.500 -25.120 1.00 84.00 311 LEU A O 1
ATOM 2392 N N . ALA A 1 312 ? 10.503 -3.668 -24.411 1.00 83.00 312 ALA A N 1
ATOM 2393 C CA . ALA A 1 312 ? 9.553 -2.569 -24.561 1.00 83.00 312 ALA A CA 1
ATOM 2394 C C . ALA A 1 312 ? 9.932 -1.378 -23.665 1.00 83.00 312 ALA A C 1
ATOM 2396 O O . ALA A 1 312 ? 9.861 -0.221 -24.085 1.00 83.00 312 ALA A O 1
ATOM 2397 N N . SER A 1 313 ? 10.400 -1.656 -22.446 1.00 89.62 313 SER A N 1
ATOM 2398 C CA . SER A 1 313 ? 10.922 -0.636 -21.543 1.00 89.62 313 SER A CA 1
ATOM 2399 C C . SER A 1 313 ? 12.168 0.053 -22.105 1.00 89.62 313 SER A C 1
ATOM 2401 O O . SER A 1 313 ? 12.250 1.280 -22.073 1.00 89.62 313 SER A O 1
ATOM 2403 N N . VAL A 1 314 ? 13.114 -0.701 -22.668 1.00 86.62 314 VAL A N 1
ATOM 2404 C CA . VAL A 1 314 ? 14.320 -0.155 -23.307 1.00 86.62 314 VAL A CA 1
ATOM 2405 C C . VAL A 1 314 ? 13.975 0.681 -24.540 1.00 86.62 314 VAL A C 1
ATOM 2407 O O . VAL A 1 314 ? 14.506 1.779 -24.684 1.00 86.62 314 VAL A O 1
ATOM 2410 N N . ALA A 1 315 ? 13.063 0.218 -25.397 1.00 80.44 315 ALA A N 1
ATOM 2411 C CA . ALA A 1 315 ? 12.595 0.984 -26.552 1.00 80.44 315 ALA A CA 1
ATOM 2412 C C . ALA A 1 315 ? 12.047 2.352 -26.113 1.00 80.44 315 ALA A C 1
ATOM 2414 O O . ALA A 1 315 ? 12.488 3.390 -26.607 1.00 80.44 315 ALA A O 1
ATOM 2415 N N . ARG A 1 316 ? 11.197 2.364 -25.079 1.00 84.19 316 ARG A N 1
ATOM 2416 C CA . ARG A 1 316 ? 10.652 3.594 -24.495 1.00 84.19 316 ARG A CA 1
ATOM 2417 C C . ARG A 1 316 ? 11.735 4.519 -23.925 1.00 84.19 316 ARG A C 1
ATOM 2419 O O . ARG A 1 316 ? 11.663 5.729 -24.118 1.00 84.19 316 ARG A O 1
ATOM 2426 N N . LEU A 1 317 ? 12.760 3.973 -23.260 1.00 87.12 317 LEU A N 1
ATOM 2427 C CA . LEU A 1 317 ? 13.909 4.755 -22.778 1.00 87.12 317 LEU A CA 1
ATOM 2428 C C . LEU A 1 317 ? 14.581 5.501 -23.931 1.00 87.12 317 LEU A C 1
ATOM 2430 O O . LEU A 1 317 ? 14.905 6.679 -23.812 1.00 87.12 317 LEU A O 1
ATOM 2434 N N . LEU A 1 318 ? 14.798 4.818 -25.047 1.00 81.00 318 LEU A N 1
ATOM 2435 C CA . LEU A 1 318 ? 15.510 5.371 -26.195 1.00 81.00 318 LEU A CA 1
ATOM 2436 C C . LEU A 1 318 ? 14.678 6.416 -26.930 1.00 81.00 318 LEU A C 1
ATOM 2438 O O . LEU A 1 318 ? 15.210 7.458 -27.305 1.00 81.00 318 LEU A O 1
ATOM 2442 N N . GLU A 1 319 ? 13.373 6.184 -27.059 1.00 79.50 319 GLU A N 1
ATOM 2443 C CA . GLU A 1 319 ? 12.422 7.173 -27.570 1.00 79.50 319 GLU A CA 1
ATOM 2444 C C . GLU A 1 319 ? 12.369 8.426 -26.680 1.00 79.50 319 GLU A C 1
ATOM 2446 O O . GLU A 1 319 ? 12.333 9.552 -27.186 1.00 79.50 319 GLU A O 1
ATOM 2451 N N . ALA A 1 320 ? 12.439 8.258 -25.355 1.00 80.31 320 ALA A N 1
ATOM 2452 C CA . ALA A 1 320 ? 12.495 9.367 -24.405 1.00 80.31 320 ALA A CA 1
ATOM 2453 C C . ALA A 1 320 ? 13.817 10.159 -24.487 1.00 80.31 320 ALA A C 1
ATOM 2455 O O . ALA A 1 320 ? 13.851 11.355 -24.169 1.00 80.31 320 ALA A O 1
ATOM 2456 N N . MET A 1 321 ? 14.906 9.532 -24.944 1.00 81.12 321 MET A N 1
ATOM 2457 C CA . MET A 1 321 ? 16.215 10.164 -25.128 1.00 81.12 321 MET A CA 1
ATOM 2458 C C . MET A 1 321 ? 16.278 10.961 -26.435 1.00 81.12 321 MET A C 1
ATOM 2460 O O . MET A 1 321 ? 16.963 10.619 -27.395 1.00 81.12 321 MET A O 1
ATOM 2464 N N . THR A 1 322 ? 15.611 12.112 -26.442 1.00 73.44 322 THR A N 1
ATOM 2465 C CA . THR A 1 322 ? 15.520 12.994 -27.618 1.00 73.44 322 THR A CA 1
ATOM 2466 C C . THR A 1 322 ? 16.781 13.822 -27.891 1.00 73.44 322 THR A C 1
ATOM 2468 O O . THR A 1 322 ? 16.883 14.483 -28.927 1.00 73.44 322 THR A O 1
ATOM 2471 N N . THR A 1 323 ? 17.762 13.812 -26.979 1.00 72.94 323 THR A N 1
ATOM 2472 C CA . THR A 1 323 ? 18.997 14.602 -27.096 1.00 72.94 323 THR A CA 1
ATOM 2473 C C . THR A 1 323 ? 20.244 13.725 -27.150 1.00 72.94 323 THR A C 1
ATOM 2475 O O . THR A 1 323 ? 20.357 12.710 -26.465 1.00 72.94 323 THR A O 1
ATOM 2478 N N . VAL A 1 324 ? 21.251 14.183 -27.902 1.00 67.69 324 VAL A N 1
ATOM 2479 C CA . VAL A 1 324 ? 22.578 13.543 -27.970 1.00 67.69 324 VAL A CA 1
ATOM 2480 C C . VAL A 1 324 ? 23.234 13.452 -26.588 1.00 67.69 324 VAL A C 1
ATOM 2482 O O . VAL A 1 324 ? 23.914 12.475 -26.292 1.00 67.69 324 VAL A O 1
ATOM 2485 N N . ALA A 1 325 ? 23.044 14.463 -25.735 1.00 72.88 325 ALA A N 1
ATOM 2486 C CA . ALA A 1 325 ? 23.582 14.464 -24.376 1.00 72.88 325 ALA A CA 1
ATOM 2487 C C . ALA A 1 325 ? 22.934 13.376 -23.502 1.00 72.88 325 ALA A C 1
ATOM 2489 O O . ALA A 1 325 ? 23.649 12.672 -22.794 1.00 72.88 325 ALA A O 1
ATOM 2490 N N . GLY A 1 326 ? 21.612 13.192 -23.610 1.00 75.31 326 GLY A N 1
ATOM 2491 C CA . GLY A 1 326 ? 20.892 12.104 -22.945 1.00 75.31 326 GLY A CA 1
ATOM 2492 C C . GLY A 1 326 ? 21.393 10.733 -23.394 1.00 75.31 326 GLY A C 1
ATOM 2493 O O . GLY A 1 326 ? 21.804 9.928 -22.563 1.00 75.31 326 GLY A O 1
ATOM 2494 N N . LEU A 1 327 ? 21.510 10.506 -24.705 1.00 75.44 327 LEU A N 1
ATOM 2495 C CA . LEU A 1 327 ? 22.061 9.257 -25.247 1.00 75.44 327 LEU A CA 1
ATOM 2496 C C . LEU A 1 327 ? 23.509 8.993 -24.801 1.00 75.44 327 LEU A C 1
ATOM 2498 O O . LEU A 1 327 ? 23.873 7.854 -24.520 1.00 75.44 327 LEU A O 1
ATOM 2502 N N . ARG A 1 328 ? 24.346 10.032 -24.699 1.00 77.56 328 AR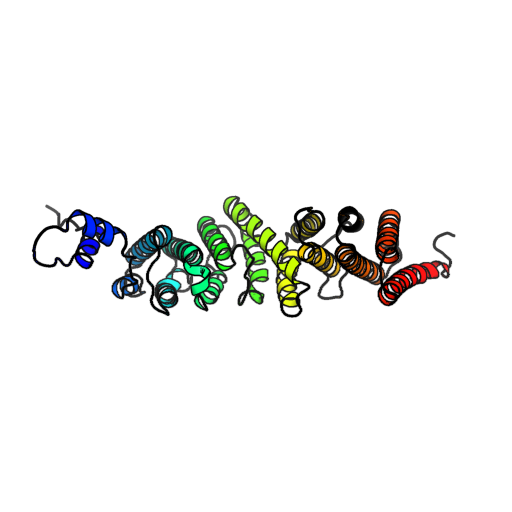G A N 1
ATOM 2503 C CA . ARG A 1 328 ? 25.727 9.917 -24.192 1.00 77.56 328 ARG A CA 1
ATOM 2504 C C . ARG A 1 328 ? 25.809 9.608 -22.698 1.00 77.56 328 ARG A C 1
ATOM 2506 O O . ARG A 1 328 ? 26.851 9.143 -22.251 1.00 77.56 328 ARG A O 1
ATOM 2513 N N . SER A 1 329 ? 24.752 9.881 -21.936 1.00 80.62 329 SER A N 1
ATOM 2514 C CA . SER A 1 329 ? 24.709 9.590 -20.498 1.00 80.62 329 SER A CA 1
ATOM 2515 C C . SER A 1 329 ? 24.439 8.114 -20.186 1.00 80.62 329 SER A C 1
ATOM 2517 O O . SER A 1 329 ? 24.685 7.671 -19.065 1.00 80.62 329 SER A O 1
ATOM 2519 N N . LEU A 1 330 ? 23.960 7.346 -21.171 1.00 84.00 330 LEU A N 1
ATOM 2520 C CA . LEU A 1 330 ? 23.686 5.923 -21.019 1.00 84.00 330 LEU A CA 1
ATOM 2521 C C . LEU A 1 330 ? 24.971 5.089 -21.066 1.00 84.00 330 LEU A C 1
ATOM 2523 O O . LEU A 1 330 ? 25.879 5.333 -21.863 1.00 84.00 330 LEU A O 1
ATOM 2527 N N . CYS A 1 331 ? 25.012 4.038 -20.248 1.00 88.44 331 CYS A N 1
ATOM 2528 C CA . CYS A 1 331 ? 26.056 3.026 -20.324 1.00 88.44 331 CYS A CA 1
ATOM 2529 C C . CYS A 1 331 ? 25.754 2.052 -21.473 1.00 88.44 331 CYS A C 1
ATOM 2531 O O . CYS A 1 331 ? 25.067 1.047 -21.292 1.00 88.44 331 CYS A O 1
ATOM 2533 N N . TRP A 1 332 ? 26.264 2.369 -22.665 1.00 84.81 332 TRP A N 1
ATOM 2534 C CA . TRP A 1 332 ? 26.014 1.596 -23.886 1.00 84.81 332 TRP A CA 1
ATOM 2535 C C . TRP A 1 332 ? 26.460 0.139 -23.802 1.00 84.81 332 TRP A C 1
ATOM 2537 O O . TRP A 1 332 ? 25.821 -0.707 -24.408 1.00 84.81 332 TRP A O 1
ATOM 2547 N N . THR A 1 333 ? 27.503 -0.177 -23.032 1.00 87.69 333 THR A N 1
ATOM 2548 C CA . THR A 1 333 ? 27.934 -1.570 -22.846 1.00 87.69 333 THR A CA 1
ATOM 2549 C C . THR A 1 333 ? 26.846 -2.392 -22.159 1.00 87.69 333 THR A C 1
ATOM 2551 O O . THR A 1 333 ? 26.434 -3.411 -22.689 1.00 87.69 333 THR A O 1
ATOM 2554 N N . VAL A 1 334 ? 26.292 -1.891 -21.048 1.00 89.44 334 VAL A N 1
ATOM 2555 C CA . VAL A 1 334 ? 25.202 -2.565 -20.321 1.00 89.44 334 VAL A CA 1
ATOM 2556 C C . VAL A 1 334 ? 23.939 -2.652 -21.176 1.00 89.44 334 VAL A C 1
ATOM 2558 O O . VAL A 1 334 ? 23.245 -3.663 -21.151 1.00 89.44 334 VAL A O 1
ATOM 2561 N N . LEU A 1 335 ? 23.633 -1.590 -21.923 1.00 86.06 335 LEU A N 1
ATOM 2562 C CA . LEU A 1 335 ? 22.471 -1.555 -22.805 1.00 86.06 335 LEU A CA 1
ATOM 2563 C C . LEU A 1 335 ? 22.572 -2.601 -23.926 1.00 86.06 335 LEU A C 1
ATOM 2565 O O . LEU A 1 335 ? 21.597 -3.295 -24.191 1.00 86.06 335 LEU A O 1
ATOM 2569 N N . LEU A 1 336 ? 23.734 -2.714 -24.573 1.00 83.81 336 LEU A N 1
ATOM 2570 C CA . LEU A 1 336 ? 23.961 -3.695 -25.634 1.00 83.81 336 LEU A CA 1
ATOM 2571 C C . LEU A 1 336 ? 23.946 -5.124 -25.080 1.00 83.81 336 LEU A C 1
ATOM 2573 O O . LEU A 1 336 ? 23.247 -5.959 -25.641 1.00 83.81 336 LEU A O 1
ATOM 2577 N N . ASP A 1 337 ? 24.585 -5.375 -23.932 1.00 86.88 337 ASP A N 1
ATOM 2578 C CA . ASP A 1 337 ? 24.536 -6.682 -23.260 1.00 86.88 337 ASP A CA 1
ATOM 2579 C C . ASP A 1 337 ? 23.087 -7.105 -22.936 1.00 86.88 337 ASP A C 1
ATOM 2581 O O . ASP A 1 337 ? 22.714 -8.270 -23.077 1.00 86.88 337 ASP A O 1
ATOM 2585 N N . LEU A 1 338 ? 22.246 -6.151 -22.516 1.00 87.44 338 LEU A N 1
ATOM 2586 C CA . LEU A 1 338 ? 20.820 -6.367 -22.251 1.00 87.44 338 LEU A CA 1
ATOM 2587 C C . LEU A 1 338 ? 20.040 -6.734 -23.515 1.00 87.44 338 LEU A C 1
ATOM 2589 O O . LEU A 1 338 ? 19.236 -7.666 -23.482 1.00 87.44 338 LEU A O 1
ATOM 2593 N N . LEU A 1 339 ? 20.273 -6.020 -24.615 1.00 82.81 339 LEU A N 1
ATOM 2594 C CA . LEU A 1 339 ? 19.616 -6.274 -25.897 1.00 82.81 339 LEU A CA 1
ATOM 2595 C C . LEU A 1 339 ? 20.040 -7.616 -26.495 1.00 82.81 339 LEU A C 1
ATOM 2597 O O . LEU A 1 339 ? 19.177 -8.391 -26.905 1.00 82.81 339 LEU A O 1
ATOM 2601 N N . ASP A 1 340 ? 21.339 -7.917 -26.478 1.00 82.00 340 ASP A N 1
ATOM 2602 C CA . ASP A 1 340 ? 21.890 -9.197 -26.930 1.00 82.00 340 ASP A CA 1
ATOM 2603 C C . ASP A 1 340 ? 21.297 -10.356 -26.126 1.00 82.00 340 ASP A C 1
ATOM 2605 O O . ASP A 1 340 ? 20.934 -11.397 -26.681 1.00 82.00 340 ASP A O 1
ATOM 2609 N N . LYS A 1 341 ? 21.123 -10.168 -24.812 1.00 83.12 341 LYS A N 1
ATOM 2610 C CA . LYS A 1 341 ? 20.494 -11.178 -23.966 1.00 83.12 341 LYS A CA 1
ATOM 2611 C C . LYS A 1 341 ? 19.008 -11.366 -24.282 1.00 83.12 341 LYS A C 1
ATOM 2613 O O . LYS A 1 341 ? 18.562 -12.510 -24.369 1.00 83.12 341 LYS A O 1
ATOM 2618 N N . CYS A 1 342 ? 18.260 -10.279 -24.492 1.00 79.31 342 CYS A N 1
ATOM 2619 C CA . CYS A 1 342 ? 16.859 -10.358 -24.915 1.00 79.31 342 CYS A CA 1
ATOM 2620 C C . CYS A 1 342 ? 16.745 -11.132 -26.234 1.00 79.31 342 CYS A C 1
ATOM 2622 O O . CYS A 1 342 ? 15.977 -12.086 -26.321 1.00 79.31 342 CYS A O 1
ATOM 2624 N N . LEU A 1 343 ? 17.556 -10.768 -27.233 1.00 73.62 343 LEU A N 1
ATOM 2625 C CA . LEU A 1 343 ? 17.624 -11.442 -28.530 1.00 73.62 343 LEU A CA 1
ATOM 2626 C C . LEU A 1 343 ? 17.885 -12.939 -28.394 1.00 73.62 343 LEU A C 1
ATOM 2628 O O . LEU A 1 343 ? 17.168 -13.737 -28.990 1.00 73.62 343 LEU A O 1
ATOM 2632 N N . PHE A 1 344 ? 18.871 -13.320 -27.580 1.00 76.00 344 PHE A N 1
ATOM 2633 C CA . PHE A 1 344 ? 19.182 -14.723 -27.328 1.00 76.00 344 PHE A CA 1
ATOM 2634 C C . PHE A 1 344 ? 17.973 -15.486 -26.766 1.00 76.00 344 PHE A C 1
ATOM 2636 O O . PHE A 1 344 ? 17.645 -16.566 -27.257 1.00 76.00 344 PHE A O 1
ATOM 2643 N N . ASP A 1 345 ? 17.276 -14.923 -25.775 1.00 73.00 345 ASP A N 1
ATOM 2644 C CA . ASP A 1 345 ? 16.113 -15.578 -25.163 1.00 73.00 345 ASP A CA 1
ATOM 2645 C C . ASP A 1 345 ? 14.909 -15.669 -26.136 1.00 73.00 345 ASP A C 1
ATOM 2647 O O . ASP A 1 345 ? 14.111 -16.608 -26.042 1.00 73.00 345 ASP A O 1
ATOM 2651 N N . PHE A 1 346 ? 14.809 -14.769 -27.126 1.00 67.50 346 PHE A N 1
ATOM 2652 C CA . PHE A 1 346 ? 13.833 -14.855 -28.224 1.00 67.50 346 PHE A CA 1
ATOM 2653 C C . PHE A 1 346 ? 14.244 -15.824 -29.341 1.00 67.50 346 PHE A C 1
ATOM 2655 O O . PHE A 1 346 ? 13.388 -16.515 -29.897 1.00 67.50 346 PHE A O 1
ATOM 2662 N N . ASP A 1 347 ? 15.525 -15.920 -29.693 1.00 62.19 347 ASP A N 1
ATOM 2663 C CA . ASP A 1 347 ? 15.973 -16.774 -30.797 1.00 62.19 347 ASP A CA 1
ATOM 2664 C C . ASP A 1 347 ? 15.876 -18.268 -30.482 1.00 62.19 347 ASP A C 1
ATOM 2666 O O . ASP A 1 347 ? 15.646 -19.073 -31.387 1.00 62.19 347 ASP A O 1
ATOM 2670 N N . VAL A 1 348 ? 15.960 -18.631 -29.202 1.00 57.53 348 VAL A N 1
ATOM 2671 C CA . VAL A 1 348 ? 15.872 -20.019 -28.730 1.00 57.53 348 VAL A CA 1
ATOM 2672 C C . VAL A 1 348 ? 14.426 -20.564 -28.743 1.00 57.53 348 VAL A C 1
ATOM 2674 O O . VAL A 1 348 ? 14.239 -21.776 -28.635 1.00 57.53 348 VAL A O 1
ATOM 2677 N N . GLY A 1 349 ? 13.386 -19.735 -28.948 1.00 52.91 349 GLY A N 1
ATOM 2678 C CA . GLY A 1 349 ? 12.002 -20.246 -28.992 1.00 52.91 349 GLY A CA 1
ATOM 2679 C C . GLY A 1 349 ? 10.845 -19.266 -29.246 1.00 52.91 349 GLY A C 1
ATOM 2680 O O . GLY A 1 349 ? 9.709 -19.611 -28.924 1.00 52.91 349 GLY A O 1
ATOM 2681 N N . GLY A 1 350 ? 11.090 -18.057 -29.756 1.00 54.75 350 GLY A N 1
ATOM 2682 C CA . GLY A 1 350 ? 10.058 -17.054 -30.066 1.00 54.75 350 GLY A CA 1
ATOM 2683 C C . GLY A 1 350 ? 9.400 -17.239 -31.441 1.00 54.75 350 GLY A C 1
ATOM 2684 O O . GLY A 1 350 ? 10.053 -17.676 -32.393 1.00 54.75 350 GLY A O 1
ATOM 2685 N N . ASP A 1 351 ? 8.115 -16.884 -31.545 1.00 54.34 351 ASP A N 1
ATOM 2686 C CA . ASP A 1 351 ? 7.367 -16.857 -32.812 1.00 54.34 351 ASP A CA 1
ATOM 2687 C C . ASP A 1 351 ? 7.791 -15.647 -33.675 1.00 54.34 351 ASP A C 1
ATOM 2689 O O . ASP A 1 351 ? 8.358 -14.670 -33.178 1.00 54.34 351 ASP A O 1
ATOM 2693 N N . ALA A 1 352 ? 7.534 -15.694 -34.983 1.00 56.03 352 ALA A N 1
ATOM 2694 C CA . ALA A 1 352 ? 7.991 -14.702 -35.959 1.00 56.03 352 ALA A CA 1
ATOM 2695 C C . ALA A 1 352 ? 7.557 -13.259 -35.625 1.00 56.03 352 ALA A C 1
ATOM 2697 O O . ALA A 1 352 ? 8.321 -12.325 -35.866 1.00 56.03 352 ALA A O 1
ATOM 2698 N N . GLY A 1 353 ? 6.377 -13.076 -35.019 1.00 57.09 353 GLY A N 1
ATOM 2699 C CA . GLY A 1 353 ? 5.869 -11.755 -34.625 1.00 57.09 353 GLY A CA 1
ATOM 2700 C C . GLY A 1 353 ? 6.613 -11.115 -33.446 1.00 57.09 353 GLY A C 1
ATOM 2701 O O . GLY A 1 353 ? 6.731 -9.892 -33.382 1.00 57.09 353 GLY A O 1
ATOM 2702 N N . ASP A 1 354 ? 7.165 -11.917 -32.532 1.00 53.03 354 ASP A N 1
ATOM 2703 C CA . ASP A 1 354 ? 7.967 -11.400 -31.415 1.00 53.03 354 ASP A CA 1
ATOM 2704 C C . ASP A 1 354 ? 9.349 -10.963 -31.904 1.00 53.03 354 ASP A C 1
ATOM 2706 O O . ASP A 1 354 ? 9.853 -9.909 -31.514 1.00 53.03 354 ASP A O 1
ATOM 2710 N N . LYS A 1 355 ? 9.917 -11.725 -32.846 1.00 54.38 355 LYS A N 1
ATOM 2711 C CA . LYS A 1 355 ? 11.167 -11.370 -33.525 1.00 54.38 355 LYS A CA 1
ATOM 2712 C C . LYS A 1 355 ? 11.035 -10.063 -34.308 1.00 54.38 355 LYS A C 1
ATOM 2714 O O . LYS A 1 355 ? 11.944 -9.246 -34.251 1.00 54.38 355 LYS A O 1
ATOM 2719 N N . GLU A 1 356 ? 9.901 -9.820 -34.965 1.00 60.06 356 GLU A N 1
ATOM 2720 C CA . GLU A 1 356 ? 9.644 -8.573 -35.701 1.00 60.06 356 GLU A CA 1
ATOM 2721 C C . GLU A 1 356 ? 9.623 -7.341 -34.782 1.00 60.06 356 GLU A C 1
ATOM 2723 O O . GLU A 1 356 ? 10.226 -6.325 -35.116 1.00 60.06 356 GLU A O 1
ATOM 2728 N N . LYS A 1 357 ? 9.022 -7.428 -33.587 1.00 54.81 357 LYS A N 1
ATOM 2729 C CA . LYS A 1 357 ? 9.045 -6.330 -32.598 1.00 54.81 357 LYS A CA 1
ATOM 2730 C C . LYS A 1 357 ? 10.449 -6.066 -32.052 1.00 54.81 357 LYS A C 1
ATOM 2732 O O . LYS A 1 357 ? 10.813 -4.912 -31.830 1.00 54.81 357 LYS A O 1
ATOM 2737 N N . VAL A 1 358 ? 11.242 -7.122 -31.857 1.00 53.44 358 VAL A N 1
ATOM 2738 C CA . VAL A 1 358 ? 12.646 -7.014 -31.435 1.00 53.44 358 VAL A CA 1
ATOM 2739 C C . VAL A 1 358 ? 13.499 -6.383 -32.528 1.00 53.44 358 VAL A C 1
ATOM 2741 O O . VAL A 1 358 ? 14.241 -5.440 -32.256 1.00 53.44 358 VAL A O 1
ATOM 2744 N N . CYS A 1 359 ? 13.337 -6.830 -33.773 1.00 58.28 359 CYS A N 1
ATOM 2745 C CA . CYS A 1 359 ? 13.962 -6.212 -34.933 1.00 58.28 359 CYS A CA 1
ATOM 2746 C C . CYS A 1 359 ? 13.543 -4.750 -35.077 1.00 58.28 359 CYS A C 1
ATOM 2748 O O . CYS A 1 359 ? 14.420 -3.927 -35.275 1.00 58.28 359 CYS A O 1
ATOM 2750 N N . LEU A 1 360 ? 12.270 -4.398 -34.880 1.00 59.06 360 LEU A N 1
ATOM 2751 C CA . LEU A 1 360 ? 11.807 -3.009 -34.925 1.00 59.06 360 LEU A CA 1
ATOM 2752 C C . LEU A 1 360 ? 12.465 -2.152 -33.831 1.00 59.06 360 LEU A C 1
ATOM 2754 O O . LEU A 1 360 ? 12.928 -1.055 -34.120 1.00 59.06 360 LEU A O 1
ATOM 2758 N N . ALA A 1 361 ? 12.565 -2.644 -32.592 1.00 55.44 361 ALA A N 1
ATOM 2759 C CA . ALA A 1 361 ? 13.240 -1.930 -31.502 1.00 55.44 361 ALA A CA 1
ATOM 2760 C C . ALA A 1 361 ? 14.744 -1.737 -31.785 1.00 55.44 361 ALA A C 1
ATOM 2762 O O . ALA A 1 361 ? 15.310 -0.670 -31.535 1.00 55.44 361 ALA A O 1
ATOM 2763 N N . ILE A 1 362 ? 15.393 -2.750 -32.367 1.00 59.44 362 ILE A N 1
ATOM 2764 C CA . ILE A 1 362 ? 16.788 -2.683 -32.819 1.00 59.44 362 ILE A CA 1
ATOM 2765 C C . ILE A 1 362 ? 16.935 -1.767 -34.040 1.00 59.44 362 ILE A C 1
ATOM 2767 O O . ILE A 1 362 ? 17.911 -1.037 -34.141 1.00 59.44 362 ILE A O 1
ATOM 2771 N N . GLU A 1 363 ? 15.978 -1.747 -34.958 1.00 60.47 363 GLU A N 1
ATOM 2772 C CA . GLU A 1 363 ? 15.945 -0.854 -36.116 1.00 60.47 363 GLU A CA 1
ATOM 2773 C C . GLU A 1 363 ? 15.682 0.591 -35.700 1.00 60.47 363 GLU A C 1
ATOM 2775 O O . GLU A 1 363 ? 16.270 1.494 -36.282 1.00 60.47 363 GLU A O 1
ATOM 2780 N N . GLN A 1 364 ? 14.878 0.836 -34.665 1.00 58.31 364 GLN A N 1
ATOM 2781 C CA . GLN A 1 364 ? 14.747 2.148 -34.033 1.00 58.31 364 GLN A CA 1
ATOM 2782 C C . GLN A 1 364 ? 16.089 2.569 -33.419 1.00 58.31 364 GLN A C 1
ATOM 2784 O O . GLN A 1 364 ? 16.571 3.666 -33.697 1.00 58.31 364 GLN A O 1
ATOM 2789 N N . LEU A 1 365 ? 16.752 1.679 -32.671 1.00 53.31 365 LEU A N 1
ATOM 2790 C CA . LEU A 1 365 ? 18.106 1.868 -32.129 1.00 53.31 365 LEU A CA 1
ATOM 2791 C C . LEU A 1 365 ? 19.159 2.167 -33.204 1.00 53.31 365 LEU A C 1
ATOM 2793 O O . LEU A 1 365 ? 19.953 3.098 -33.066 1.00 53.31 365 LEU A O 1
ATOM 2797 N N . LEU A 1 366 ? 19.158 1.398 -34.291 1.00 52.41 366 LEU A N 1
ATOM 2798 C CA . LEU A 1 366 ? 20.041 1.560 -35.443 1.00 52.41 366 LEU A CA 1
ATOM 2799 C C . LEU A 1 366 ? 19.623 2.744 -36.317 1.00 52.41 366 LEU A C 1
ATOM 2801 O O . LEU A 1 366 ? 20.475 3.319 -36.981 1.00 52.41 366 LEU A O 1
ATOM 2805 N N . GLY A 1 367 ? 18.359 3.158 -36.291 1.00 52.56 367 GLY A N 1
ATOM 2806 C CA . GLY A 1 367 ? 17.826 4.365 -36.920 1.00 52.56 367 GLY A CA 1
ATOM 2807 C C . GLY A 1 367 ? 18.263 5.628 -36.177 1.00 52.56 367 GLY A C 1
ATOM 2808 O O . GLY A 1 367 ? 18.685 6.600 -36.805 1.00 52.56 367 GLY A O 1
ATOM 2809 N N . PHE A 1 368 ? 18.319 5.582 -34.841 1.00 47.59 368 PHE A N 1
ATOM 2810 C CA . PHE A 1 368 ? 19.094 6.531 -34.035 1.00 47.59 368 PHE A CA 1
ATOM 2811 C C . PHE A 1 368 ? 20.595 6.414 -34.342 1.00 47.59 368 PHE A C 1
ATOM 2813 O O . PHE A 1 368 ? 21.291 7.423 -34.431 1.00 47.59 368 PHE A O 1
ATOM 2820 N N . GLY A 1 369 ? 21.090 5.205 -34.609 1.00 44.22 369 GLY A N 1
ATOM 2821 C CA . GLY A 1 369 ? 22.418 4.950 -35.169 1.00 44.22 369 GLY A CA 1
ATOM 2822 C C . GLY A 1 369 ? 22.632 5.572 -36.556 1.00 44.22 369 GLY A C 1
ATOM 2823 O O . GLY A 1 369 ? 23.733 6.019 -36.843 1.00 44.22 369 GLY A O 1
ATOM 2824 N N . GLN A 1 370 ? 21.600 5.740 -37.388 1.00 44.00 370 GLN A N 1
ATOM 2825 C CA . GLN A 1 370 ? 21.667 6.488 -38.648 1.00 44.00 370 GLN A CA 1
ATOM 2826 C C . GLN A 1 370 ? 21.648 8.006 -38.432 1.00 44.00 370 GLN A C 1
ATOM 2828 O O . GLN A 1 370 ? 21.895 8.762 -39.369 1.00 44.00 370 GLN A O 1
ATOM 2833 N N . VAL A 1 371 ? 21.542 8.491 -37.190 1.00 40.53 371 VAL A N 1
ATOM 2834 C CA . VAL A 1 371 ? 22.030 9.837 -36.845 1.00 40.53 371 VAL A CA 1
ATOM 2835 C C . VAL A 1 371 ? 2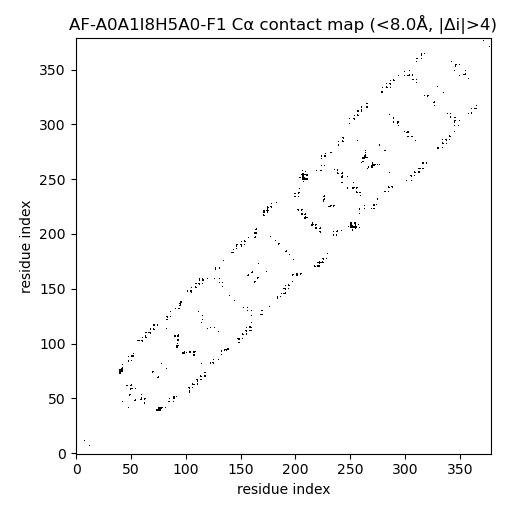3.569 9.898 -36.939 1.00 40.53 371 VAL A C 1
ATOM 2837 O O . VAL A 1 371 ? 24.123 10.989 -37.049 1.00 40.53 371 VAL A O 1
ATOM 2840 N N . GLN A 1 372 ? 24.288 8.769 -37.068 1.00 41.59 372 GLN A N 1
ATOM 2841 C CA . GLN A 1 372 ? 25.671 8.753 -37.576 1.00 41.59 372 GLN A CA 1
ATOM 2842 C C . GLN A 1 372 ? 25.775 9.184 -39.053 1.00 41.59 372 GLN A C 1
ATOM 2844 O O . GLN A 1 372 ? 26.823 9.690 -39.449 1.00 41.59 372 GLN A O 1
ATOM 2849 N N . GLN A 1 373 ? 24.697 9.147 -39.852 1.00 42.53 373 GLN A N 1
ATOM 2850 C CA . GLN A 1 373 ? 24.650 9.874 -41.136 1.00 42.53 373 GLN A CA 1
ATOM 2851 C C . GLN A 1 373 ? 24.439 11.391 -40.964 1.00 42.53 373 GLN A C 1
ATOM 2853 O O . GLN A 1 373 ? 24.521 12.140 -41.935 1.00 42.53 373 GLN A O 1
ATOM 2858 N N . LYS A 1 374 ? 24.286 11.880 -39.725 1.00 41.22 374 LYS A N 1
ATOM 2859 C CA . LYS A 1 374 ? 24.527 13.278 -39.324 1.00 41.22 374 LYS A CA 1
ATOM 2860 C C . LYS A 1 374 ? 25.872 13.437 -38.588 1.00 41.22 374 LYS A C 1
ATOM 2862 O O . LYS A 1 374 ? 26.015 14.208 -37.647 1.00 41.22 374 LYS A O 1
ATOM 2867 N N . GLN A 1 375 ? 26.903 12.754 -39.078 1.00 41.62 375 GLN A N 1
ATOM 2868 C CA . GLN A 1 375 ? 28.072 13.426 -39.662 1.00 41.62 375 GLN A CA 1
ATOM 2869 C C . GLN A 1 375 ? 28.971 14.342 -38.798 1.00 41.62 375 GLN A C 1
ATOM 2871 O O . GLN A 1 375 ? 29.803 15.005 -39.407 1.00 41.62 375 GLN A O 1
ATOM 2876 N N . ARG A 1 376 ? 28.856 14.461 -37.460 1.00 40.91 376 ARG A N 1
ATOM 2877 C CA . ARG A 1 376 ? 29.699 15.437 -36.705 1.00 40.91 376 ARG A CA 1
ATOM 2878 C C . ARG A 1 376 ? 30.103 15.121 -35.258 1.00 40.91 376 ARG A C 1
ATOM 2880 O O . ARG A 1 376 ? 30.677 15.986 -34.612 1.00 40.91 376 ARG A O 1
ATOM 2887 N N . LEU A 1 377 ? 29.822 13.943 -34.698 1.00 33.38 377 LEU A N 1
ATOM 2888 C CA . LEU A 1 377 ? 30.148 13.683 -33.276 1.00 33.38 377 LEU A CA 1
ATOM 2889 C C . LEU A 1 377 ? 31.433 12.880 -33.037 1.00 33.38 377 LEU A C 1
ATOM 2891 O O . LEU A 1 377 ? 31.804 12.701 -31.879 1.00 33.38 377 LEU A O 1
ATOM 2895 N N . PHE A 1 378 ? 32.118 12.473 -34.110 1.00 31.44 378 PHE A N 1
ATOM 2896 C CA . PHE A 1 378 ? 33.455 11.865 -34.080 1.00 31.44 378 PHE A CA 1
ATOM 2897 C C . PHE A 1 378 ? 34.384 12.409 -35.189 1.00 31.44 378 PHE A C 1
ATOM 2899 O O . PHE A 1 378 ? 35.278 11.708 -35.656 1.00 31.44 378 PHE A O 1
ATOM 2906 N N . THR A 1 379 ? 34.177 13.668 -35.589 1.00 33.81 379 THR A N 1
ATOM 2907 C CA . THR A 1 379 ? 35.180 14.515 -36.265 1.00 33.81 379 THR A CA 1
ATOM 2908 C C . THR A 1 379 ? 35.350 15.793 -35.480 1.00 33.81 379 THR A C 1
ATOM 2910 O O . THR A 1 379 ? 34.290 16.413 -35.219 1.00 33.81 379 THR A O 1
#

Radius of gyration: 28.88 Å; Cα contacts (8 Å, |Δi|>4): 386; chains: 1; bounding box: 70×56×99 Å

Foldseek 3Di:
DDDDDDDDDPVVVVVVVPDDDDDDDDDCPPPVVVVVVPDFAELDPVLLVQLAPVDDLVSNLVSLQVLLVSLQVTDYHYDQCRLVSNCVRLLLLLALVRDPDLSSNLSVLSSLLSCLQRPVVRCPCVLLVVVVSLVHDNPDDLEDDDPSSLLSSLSSVCSSCVLQQRCVNNLQPLLVSLLSSVSSCVPPPSSCVSSVSSLLSNLQNLLLCCPPPVSNVSSLNNLQSCLLHPCVVVSLVSLLCLLLDPPRDLSSNLSSLVLNLQAPQNDPPSHRPPDPDPQASSLVSLQNSLVVVVVPPDDLPSSLSSLLSNLVSLLSLVVSQPDPVSVVSDPVVSVVSSLVSSVVSCVVDNDPVSVVVSVVSVVVVCVVVCVVVVDPPPD

Sequence (379 aa):
QQQQQQDSSIADKLRVLFNKKPSSTSSEPQQLQQQQQQQQPVLTEQLVESLSCGQDVELRIKAVQQLTELVSNRRLETESGGLERIWLAVRDLVDAGQTDNLDARSAVWRLVTALAGAYYPCLGYARAAMFQALQTDTGLPEVDSNPAELCDRIEALRVLTRSGVDLNLMEEEAGPLLCRWLARTGGSTSASNALFPLLLSIVEHNAGHLDHEHLSVKSWDVVHSLLCSHLGQATLLVLCALLESPDSSIEIARGSVACLSLALWGERGQRVDQLCPNYTSVLLCLLRALNRQSAAAGDSFVARQLAFDILASVARLLEAMTTVAGLRSLCWTVLLDLLDKCLFDFDVGGDAGDKEKVCLAIEQLLGFGQVQQKQRLFT

Organism: NCBI:txid282301

Secondary structure (DSSP, 8-state):
----PPPPPHHHHHHHHT--PPP--SS-HHHHHHHHTSPPPB--HHHHHHHSTTS-HHHHHHHHHHHHHHHHHS--B--TTHHHHHHHHHGGGG-TTT---HHHHHHHHHHHHHHHHHHGGG-HHHHHHHHHHHHS--SS-SS-S-HHHHHHHHHHHHHHTTTTT--TTTHHHHHHHHHHHHHHHTT-HHHHHHHHHHHHHHHHHHHHTTTSTTTHHHHHHHHHHHHTSTTHHHHHHHHHHHHH-SS--HHHHHHHHHHHHHHHH--TTTS-TT----HHHHHHHHHHHHHHHHHSTT-HHHHHHHHHHHHHHHHHHHHH--SHHHHHHS-HHHHHHHHHHHHHHHHTT--HHHHHHHHHHHHHHHHHHGGGGG--S--

Solvent-accessible surface area (backbone atoms only — not comparable to full-atom values): 21078 Å² total; per-residue (Å²): 136,82,88,83,88,80,82,78,53,69,71,58,60,57,52,61,79,74,64,82,84,81,87,84,84,88,92,54,78,72,60,53,58,57,51,67,72,64,65,60,56,62,76,45,71,68,58,50,54,45,35,23,83,90,45,57,68,71,56,24,39,52,44,39,46,53,50,25,54,45,44,66,75,39,67,65,47,63,63,94,63,43,69,48,51,52,47,70,32,46,52,54,44,62,33,44,93,71,36,86,54,62,67,41,29,38,37,49,29,49,29,50,28,27,48,30,66,70,39,53,94,74,39,64,70,44,49,46,54,56,51,54,58,69,68,54,68,72,84,54,63,85,68,88,64,57,64,66,48,53,35,34,49,48,49,26,50,30,40,68,16,64,43,38,69,47,45,83,89,38,40,88,54,47,16,61,48,50,43,55,50,55,70,54,29,79,86,36,70,68,34,39,67,57,42,51,62,37,50,55,34,29,45,50,46,27,23,37,32,46,84,36,90,88,44,18,67,48,27,45,51,26,46,49,38,42,43,71,35,99,46,18,69,57,48,52,50,48,35,48,47,46,34,58,40,87,86,48,51,69,48,32,28,45,16,22,46,50,51,54,30,31,33,74,36,34,58,94,90,51,37,41,83,88,61,81,77,60,61,55,61,54,51,50,41,55,38,52,31,52,54,51,44,64,65,50,85,80,50,72,66,61,37,39,53,45,38,48,53,49,49,54,34,51,44,37,42,54,68,61,40,81,41,73,68,54,56,67,69,51,51,59,68,62,53,49,54,38,51,54,49,37,49,50,58,36,73,78,73,54,57,73,72,58,52,48,54,51,47,47,48,49,46,51,54,48,50,60,49,50,49,60,77,62,75,55,92,91,109

InterPro domains:
  IPR016024 Armadillo-type fold [SSF48371] (41-344)
  IPR024584 Tuberin, N-terminal [PF11864] (59-185)
  IPR024584 Tuberin, N-terminal [PF11864] (213-342)
  IPR027107 Tuberin/Ral GTPase-activating protein subunit alpha [PTHR10063] (7-213)